Protein 5LTJ (pdb70)

Nearest PDB structures (foldseek):
  6qid-assembly1_A  TM=1.001E+00  e=0.000E+00  Thermochaetoides thermophila DSM 1495
  6qie-assembly1_A  TM=9.982E-01  e=0.000E+00  Thermochaetoides thermophila DSM 1495
  5ltk-assembly1_A  TM=9.577E-01  e=0.000E+00  Thermochaetoides thermophila DSM 1495
  8rdy-assembly1_A  TM=9.574E-01  e=2.329E-91  Saccharomyces cerevisiae
  2xau-assembly2_B  TM=7.523E-01  e=3.478E-94  Saccharomyces cerevisiae

Foldseek 3Di:
DDAPVNLVVQLPDQAQPLPRHGADPLLVVLVVVLCVAQVVVCLRVVVVLQVVFQEEEEAEAQQRQCLQPPVVSVLSVPCVVVLLAAEEEADAFDLLQQVSQVVSCSNSVHDELACGYEDEDPDGSHDSRHRYYYYHLVRQLVVLLVVLLNSRHQEYEYEPLLQQELSSLLVLLSVLVNCVVDVSHHYYYYDHQDPRQLSCVLSVNHYYDYGYDALFAAAEAEDPAADDPLLVVQLVVVVCCQVDPAFFAEEEADADDVSLVVSQVVSQVVQVVCCVPPQGFAEAEAEADDVDDSVSNVVLQDDFDAGPDVVGRGGYYYYYYHCSVLANDARPRHAEYEAQQWYWDWAADPFLRAIDTDIDGAALSSVSSRSSSHRNPYYHYYYYHHHPVCNVPVHHSGDDRVCQRHRVLLSLLSVLSSVDQDPLVSSGSDDDPSVSNVVSLVLCCLLVQADPSRHGDPLVVLLNVAPANSLLSQLLLCLVVLQANQLSLLLSLLSRFDFFAAADPVCNVQLVVLLVVQFDQFFLSSSSSSVLVVLVVCVVVVDDSVVVCVNSRTHPVSSVSSVVSSVVVVVSCVVVVNDRGADPPPPPCRVVSVQLSSCSRFLQQKWFAPDPVDQWIFGLPPGDIAHADPVHSNPDADRMKGASGWDDDPGTHGYGIGHDDLVSSCVNSVVQLVLVPGDDDPNSVVSVVVVVVVVVVVVVVVD

Solvent-accessible surface area: 32228 Å² total; per-residue (Å²): 130,49,54,8,162,99,3,43,67,61,3,73,43,97,81,1,67,54,54,53,124,187,9,47,139,126,3,69,143,21,7,140,57,13,73,146,36,5,3,28,152,31,7,67,81,1,4,69,40,3,72,118,43,43,10,1,0,2,24,6,74,12,12,0,8,14,17,26,3,1,0,0,3,0,1,22,13,15,49,92,111,163,64,58,48,14,2,0,0,0,0,30,77,84,0,1,0,2,23,12,0,76,103,0,0,28,3,4,30,17,138,31,10,44,12,0,0,9,1,6,134,196,54,104,84,36,59,122,108,5,33,0,18,0,0,13,13,23,27,0,22,77,45,4,46,171,42,128,60,6,52,124,4,7,0,0,0,2,3,11,0,10,37,14,46,39,24,4,1,5,0,0,2,18,0,27,72,1,1,110,134,26,147,87,0,46,1,0,0,0,0,31,20,27,70,24,119,72,5,28,64,21,2,104,122,7,35,63,2,54,7,99,37,76,36,55,86,27,97,57,72,63,31,131,128,93,76,233,78,36,20,76,1,0,5,93,13,0,27,100,5,1,48,94,39,85,137,5,12,0,0,0,0,1,9,8,88,126,39,0,73,51,0,11,132,66,0,42,99,81,4,64,79,36,48,153,126,85,111,8,2,18,17,32,31,24,42,0,17,45,112,26,74,34,109,91,2,59,135,1,70,69,168,20,46,119,56,124,163,138,90,22,79,22,7,0,3,0,0,0,0,18,38,8,0,8,3,13,3,59,7,92,20,6,17,2,0,0,0,4,4,60,6,89,36,45,71,60,64,90,108,24,43,6,68,24,85,93,61,20,79,4,2,32,6,18,0,88,2,0,4,3,8,1,0,46,62,95,78,5,61,0,43,4,17,24,31,84,90,17,26,105,160,136,22,100,119,58,31,125,12,31,4,57,48,8,9,17,10,42,3,0,1,48,0,22,36,7,33,6,142,72,9,69,139,8,66,6,18,36,80,13,59,99,102,41,8,97,107,5,30,86,61,0,48,99,12,52,0,4,57,137,129,25,80,52,26,120,49,0,68,35,2,11,76,3,75,8,18,2,12,6,0,8,0,0,24,29,0,23,136,19,137,2,0,39,10,0,0,3,0,0,1,5,11,24,16,43,110,2,52,60,141,48,77,141,18,119,141,137,6,63,82,38,43,69,121,11,46,16,71,40,0,15,2,1,1,16,4,45,0,10,84,32,6,68,29,0,70,90,162,65,72,91,19,113,118,14,1,142,80,33,19,7,19,78,130,27,0,29,42,0,27,87,28,40,46,85,0,72,131,34,0,94,110,79,50,29,106,54,47,67,20,100,116,171,59,187,64,16,62,42,16,0,17,49,0,0,0,11,3,8,15,20,20,0,0,9,59,61,54,118,143,42,156,46,6,39,1,11,81,108,74,71,89,2,54,25,30,104,49,34,16,4,115,101,24,88,91,6,0,1,5,10,17,26,12,113,85,133,110,57,35,0,63,24,0,0,2,1,123,20,45,19,0,38,101,36,7,76,134,42,4,56,38,97,112,31,116,175,32,65,10,38,72,17,0,62,156,25,34,76,129,66,131,166,96,86,50,142,152,89,115

Radius of gyration: 29.46 Å; Cα contacts (8 Å, |Δi|>4): 1266; chains: 1; bounding box: 68×66×93 Å

Sequence (703 aa):
ATTAKQAEAVEDSDINPWTGQRHSERYFKILKARRKLPVNKQRQEFLDLYHNNQILVFVGETGSGKTTQIPQYVLYDELPHQTGKLIACTQPRRVAAMSVAQRVADELDVKLGEEVGYSIIRRFFEENKTSSKTLLKYMTDGQLLREAMHDRDMSRYSCIILDEAHHEERRTLATDILMALLKQLSERRKDLKIIVMSATLDAQKFQSYFFNAPLLAVPGRTHPVEIFYTPEAERDYVEAAIRTVLQIHACEPEGDILLFLTGEEEIEDACRRISLEVDEMIRESDAGPMSSVYPLYGTLPPHQQQRIFEKAPQPFRPGGRPGRKCIVATNIAETSSLTIDGIVYVVDPGFSKQKIYNPRTRVESLLVSPISKASAQQRAGRAGRTRPGKCFRLYTEEAFKKELIEQTYPEILRSNLSSNNTVLELKKLGVEDLVHFDLMDPPAPETMMRALEELNYLACLDDDGELTPLGNLASEFPLDPALAVMLISSPEFYCSSNEILSITSLLSSVPQIWVRPANARKRADEMKAQFAHPDGDHLTLLNAYHAYKGAEARGEDMKKWCHEHFLSYRHLSSSADNVRAQLKKIMETHGIELVSTPFHDKNYYTNIRRALLAGFFMQVAMRESSNSKVYKTVKDEQLVLIHPSTTVTTPYEWVVYNEFVLTTKQYVRTVTNIRPEWLLEIAPVYYDLSTFQKGEIKNALTRVAEKIRRQQAMKAS

Structure (mmCIF, N/CA/C/O backbone):
data_5LTJ
#
_entry.id   5LTJ
#
_cell.length_a   88.826
_cell.length_b   105.637
_cell.length_c   119.050
_cell.angle_alpha   90.00
_cell.angle_beta   90.00
_cell.angle_gamma   90.00
#
_symmetry.space_group_name_H-M   'P 21 21 21'
#
loop_
_entity.id
_entity.type
_entity.pdbx_description
1 polymer 'Pre-mRNA-splicing factor ATP-dependent RNA helicase PRP43'
2 non-polymer "ADENOSINE-5'-DIPHOSPHATE"
3 non-polymer 'BERYLLIUM TRIFLUORIDE ION'
4 non-polymer 'MAGNESIUM ION'
5 non-polymer (4S)-2-METHYL-2,4-PENTANEDIOL
6 non-polymer (4R)-2-METHYLPENTANE-2,4-DIOL
7 non-polymer 'SULFATE ION'
8 non-polymer 'CHLORIDE ION'
9 water water
#
loop_
_atom_site.group_PDB
_atom_site.id
_atom_site.type_symbol
_atom_site.label_atom_id
_atom_site.label_alt_id
_atom_site.label_comp_id
_atom_site.label_asym_id
_atom_site.label_entity_id
_atom_site.label_seq_id
_atom_site.pdbx_PDB_ins_code
_atom_site.Cartn_x
_atom_site.Cartn_y
_atom_site.Cartn_z
_atom_site.occupancy
_atom_site.B_iso_or_equiv
_atom_site.auth_seq_id
_atom_site.auth_comp_id
_atom_site.auth_asym_id
_atom_site.auth_atom_id
_atom_site.pdbx_PDB_model_num
ATOM 1 N N . ALA A 1 2 ? 25.343 204.931 11.337 1.00 50.60 60 ALA A N 1
ATOM 2 C CA . ALA A 1 2 ? 25.779 204.094 10.226 1.00 47.77 60 ALA A CA 1
ATOM 3 C C . ALA A 1 2 ? 24.589 203.429 9.539 1.00 42.63 60 ALA A C 1
ATOM 4 O O . ALA A 1 2 ? 24.597 203.227 8.324 1.00 57.81 60 ALA A O 1
ATOM 6 N N . THR A 1 3 ? 23.569 203.087 10.319 1.00 44.55 61 THR A N 1
ATOM 7 C CA . THR A 1 3 ? 22.341 202.523 9.766 1.00 40.45 61 THR A CA 1
ATOM 8 C C . THR A 1 3 ? 21.381 203.634 9.350 1.00 39.40 61 THR A C 1
ATOM 9 O O . THR A 1 3 ? 21.046 204.509 10.147 1.00 37.27 61 THR A O 1
ATOM 13 N N . THR A 1 4 ? 20.945 203.597 8.096 1.00 31.63 62 THR A N 1
ATOM 14 C CA . THR A 1 4 ? 20.073 204.634 7.563 1.00 29.64 62 THR A CA 1
ATOM 15 C C . THR A 1 4 ? 18.600 204.324 7.808 1.00 31.36 62 THR A C 1
ATOM 16 O O . THR A 1 4 ? 18.241 203.212 8.194 1.00 23.96 62 THR A O 1
ATOM 20 N N . ALA A 1 5 ? 17.754 205.320 7.565 1.00 23.31 63 ALA A N 1
ATOM 21 C CA . ALA A 1 5 ? 16.312 205.139 7.628 1.00 25.42 63 ALA A CA 1
ATOM 22 C C . ALA A 1 5 ? 15.851 204.058 6.649 1.00 26.52 63 ALA A C 1
ATOM 23 O O . ALA A 1 5 ? 14.951 203.286 6.958 1.00 28.44 63 ALA A O 1
ATOM 25 N N . LYS A 1 6 ? 16.479 204.003 5.477 1.00 27.77 64 LYS A N 1
ATOM 26 C CA . LYS A 1 6 ? 16.146 203.003 4.457 1.00 25.97 64 LYS A CA 1
ATOM 27 C C . LYS A 1 6 ? 16.406 201.567 4.921 1.00 26.43 64 LYS A C 1
ATOM 28 O O . LYS A 1 6 ? 15.553 200.687 4.767 1.00 29.02 64 LYS A O 1
ATOM 34 N N . GLN A 1 7 ? 17.592 201.333 5.480 1.00 27.11 65 GLN A N 1
ATOM 35 C CA . GLN A 1 7 ? 17.941 200.018 6.014 1.00 31.49 65 GLN A CA 1
ATOM 36 C C . GLN A 1 7 ? 16.985 199.602 7.132 1.00 22.71 65 GLN A C 1
ATOM 37 O O . GLN A 1 7 ? 16.501 198.458 7.175 1.00 29.81 65 GLN A O 1
ATOM 43 N N . ALA A 1 8 ? 16.708 200.546 8.027 1.00 25.06 66 ALA A N 1
ATOM 44 C CA . ALA A 1 8 ? 15.785 200.317 9.132 1.00 26.04 66 ALA A CA 1
ATOM 45 C C . ALA A 1 8 ? 14.393 199.957 8.617 1.00 31.15 66 ALA A C 1
ATOM 46 O O . ALA A 1 8 ? 13.750 199.058 9.145 1.00 27.46 66 ALA A O 1
ATOM 48 N N . GLU A 1 9 ? 13.939 200.656 7.582 1.00 27.47 67 GLU A N 1
ATOM 49 C CA . GLU A 1 9 ? 12.635 200.380 6.984 1.00 28.31 67 GLU A CA 1
ATOM 50 C C . GLU A 1 9 ? 12.613 198.995 6.354 1.00 27.99 67 GLU A C 1
ATOM 51 O O . GLU A 1 9 ? 11.609 198.285 6.439 1.00 32.18 67 GLU A O 1
ATOM 57 N N . ALA A 1 10 ? 13.722 198.615 5.723 1.00 26.12 68 ALA A N 1
ATOM 58 C CA . ALA A 1 10 ? 13.836 197.275 5.158 1.00 29.33 68 ALA A CA 1
ATOM 59 C C . ALA A 1 10 ? 13.725 196.218 6.257 1.00 30.41 68 ALA A C 1
ATOM 60 O O . ALA A 1 10 ? 13.111 195.168 6.059 1.00 31.86 68 ALA A O 1
ATOM 62 N N . VAL A 1 11 ? 14.316 196.499 7.416 1.00 28.52 69 VAL A N 1
ATOM 63 C CA . VAL A 1 11 ? 14.205 195.581 8.551 1.00 28.80 69 VAL A CA 1
ATOM 64 C C . VAL A 1 11 ? 12.770 195.536 9.110 1.00 29.90 69 VAL A C 1
ATOM 65 O O . VAL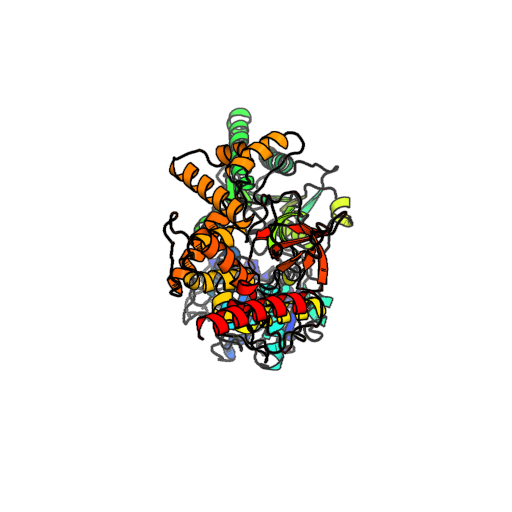 A 1 11 ? 12.271 194.475 9.483 1.00 29.11 69 VAL A O 1
ATOM 69 N N . GLU A 1 12 ? 12.107 196.687 9.147 1.00 25.64 70 GLU A N 1
ATOM 70 C CA . GLU A 1 12 ? 10.727 196.769 9.621 1.00 24.36 70 GLU A CA 1
ATOM 71 C C . GLU A 1 12 ? 9.763 196.004 8.714 1.00 27.31 70 GLU A C 1
ATOM 72 O O . GLU A 1 12 ? 8.704 195.561 9.159 1.00 28.00 70 GLU A O 1
ATOM 78 N N . ASP A 1 13 ? 10.133 195.853 7.443 1.00 27.92 71 ASP A N 1
ATOM 79 C CA . ASP A 1 13 ? 9.288 195.166 6.464 1.00 30.17 71 ASP A CA 1
ATOM 80 C C . ASP A 1 13 ? 9.448 193.650 6.509 1.00 35.86 71 ASP A C 1
ATOM 81 O O . ASP A 1 13 ? 8.701 192.924 5.851 1.00 36.71 71 ASP A O 1
ATOM 86 N N . SER A 1 14 ? 10.429 193.181 7.274 1.00 34.07 72 SER A N 1
ATOM 87 C CA . SER A 1 14 ? 10.742 191.756 7.353 1.00 34.41 72 SER A CA 1
ATOM 88 C C . SER A 1 14 ? 9.565 190.924 7.861 1.00 33.41 72 SER A C 1
ATOM 89 O O . SER A 1 14 ? 8.724 191.416 8.612 1.00 31.77 72 SER A O 1
ATOM 92 N N . ASP A 1 15 ? 9.514 189.664 7.436 1.00 31.06 73 ASP A N 1
ATOM 93 C CA . ASP A 1 15 ? 8.537 188.712 7.951 1.00 34.23 73 ASP A CA 1
ATOM 94 C C . ASP A 1 15 ? 8.807 188.389 9.412 1.00 36.76 73 ASP A C 1
ATOM 95 O O . ASP A 1 15 ? 7.898 188.024 10.157 1.00 30.51 73 ASP A O 1
ATOM 100 N N . ILE A 1 16 ? 10.068 188.516 9.811 1.00 28.98 74 ILE A N 1
ATOM 101 C CA . ILE A 1 16 ? 10.493 188.156 11.157 1.00 28.98 74 ILE A CA 1
ATOM 102 C C . ILE A 1 16 ? 10.716 189.382 12.034 1.00 27.75 74 ILE A C 1
ATOM 103 O O . ILE A 1 16 ? 11.335 190.357 11.610 1.00 29.57 74 ILE A O 1
ATOM 108 N N . ASN A 1 17 ? 10.197 189.324 13.255 1.00 27.67 75 ASN A N 1
ATOM 109 C CA . ASN A 1 17 ? 10.463 190.341 14.260 1.00 31.24 75 ASN A CA 1
ATOM 110 C C . ASN A 1 17 ? 11.922 190.250 14.706 1.00 25.91 75 ASN A C 1
ATOM 111 O O . ASN A 1 17 ? 12.332 189.241 15.273 1.00 31.34 75 ASN A O 1
ATOM 116 N N . PRO A 1 18 ? 12.711 191.304 14.448 1.00 31.03 76 PRO A N 1
ATOM 117 C CA . PRO A 1 18 ? 14.143 191.267 14.768 1.00 37.45 76 PRO A CA 1
ATOM 118 C C . PRO A 1 18 ? 14.417 191.304 16.269 1.00 44.25 76 PRO A C 1
ATOM 119 O O . PRO A 1 18 ? 15.517 190.953 16.698 1.00 40.42 76 PRO A O 1
ATOM 123 N N . TRP A 1 19 ? 13.426 191.716 17.053 1.00 34.42 77 TRP A N 1
ATOM 124 C CA . TRP A 1 19 ? 13.603 191.871 18.493 1.00 39.19 77 TRP A CA 1
ATOM 125 C C . TRP A 1 19 ? 13.241 190.605 19.262 1.00 45.00 77 TRP A C 1
ATOM 126 O O . TRP A 1 19 ? 13.725 190.390 20.374 1.00 49.14 77 TRP A O 1
ATOM 137 N N . THR A 1 20 ? 12.394 189.766 18.672 1.00 35.88 78 THR A N 1
ATOM 138 C CA . THR A 1 20 ? 11.897 188.579 19.363 1.00 43.28 78 THR A CA 1
ATOM 139 C C . THR A 1 20 ? 12.140 187.293 18.581 1.00 37.18 78 THR A C 1
ATOM 140 O O . THR A 1 20 ? 12.145 186.204 19.152 1.00 47.31 78 THR A O 1
ATOM 144 N N . GLY A 1 21 ? 12.327 187.419 17.271 1.00 35.85 79 GLY A N 1
ATOM 145 C CA . GLY A 1 21 ? 12.532 186.258 16.422 1.00 30.29 79 GLY A CA 1
ATOM 146 C C . GLY A 1 21 ? 11.225 185.641 15.960 1.00 40.36 79 GLY A C 1
ATOM 147 O O . GLY A 1 21 ? 11.219 184.682 15.189 1.00 46.26 79 GLY A O 1
ATOM 148 N N . GLN A 1 22 ? 10.115 186.196 16.435 1.00 41.79 80 GLN A N 1
ATOM 149 C CA . GLN A 1 22 ? 8.786 185.712 16.073 1.00 44.26 80 GLN A CA 1
ATOM 150 C C . GLN A 1 22 ? 8.339 186.274 14.726 1.00 43.85 80 GLN A C 1
ATOM 151 O O . GLN A 1 22 ? 8.847 187.301 14.280 1.00 34.25 80 GLN A O 1
ATOM 157 N N . ARG A 1 23 ? 7.390 185.601 14.081 1.00 43.51 81 ARG A N 1
ATOM 158 C CA . ARG A 1 23 ? 6.785 186.135 12.866 1.00 41.98 81 ARG A CA 1
ATOM 159 C C . ARG A 1 23 ? 6.033 187.423 13.173 1.00 30.95 81 ARG A C 1
ATOM 160 O O . ARG A 1 23 ? 5.346 187.518 14.189 1.00 36.92 81 ARG A O 1
ATOM 168 N N . HIS A 1 24 ? 6.174 188.414 12.299 1.00 26.78 82 HIS A N 1
ATOM 169 C CA . HIS A 1 24 ? 5.390 189.639 12.405 1.00 24.92 82 HIS A CA 1
ATOM 170 C C . HIS A 1 24 ? 3.923 189.357 12.103 1.00 25.43 82 HIS A C 1
ATOM 171 O O . HIS A 1 24 ? 3.607 188.644 11.150 1.00 26.64 82 HIS A O 1
ATOM 178 N N . SER A 1 25 ? 3.034 189.919 12.916 1.00 27.39 83 SER A N 1
ATOM 179 C CA . SER A 1 25 ? 1.597 189.731 12.735 1.00 26.58 83 SER A CA 1
ATOM 180 C C . SER A 1 25 ? 1.045 190.659 11.656 1.00 24.57 83 SER A C 1
ATOM 181 O O . SER A 1 25 ? 1.699 191.618 11.257 1.00 22.56 83 SER A O 1
ATOM 184 N N . GLU A 1 26 ? -0.168 190.377 11.191 1.00 22.19 84 GLU A N 1
ATOM 185 C CA . GLU A 1 26 ? -0.802 191.221 10.184 1.00 21.65 84 GLU A CA 1
ATOM 186 C C . GLU A 1 26 ? -1.165 192.592 10.764 1.00 19.50 84 GLU A C 1
ATOM 187 O O . GLU A 1 26 ? -1.071 193.621 10.074 1.00 25.68 84 GLU A O 1
ATOM 193 N N . ARG A 1 27 ? -1.560 192.607 12.038 1.00 20.35 85 ARG A N 1
ATOM 194 C CA . ARG A 1 27 ? -1.865 193.858 12.725 1.00 24.36 85 ARG A CA 1
ATOM 195 C C . ARG A 1 27 ? -0.648 194.773 12.708 1.00 19.61 85 ARG A C 1
ATOM 196 O O . ARG A 1 27 ? -0.764 195.981 12.479 1.00 23.11 85 ARG A O 1
ATOM 204 N N . TYR A 1 28 ? 0.519 194.180 12.944 1.00 22.67 86 TYR A N 1
ATOM 205 C CA . TYR A 1 28 ? 1.772 194.917 12.893 1.00 18.27 86 TYR A CA 1
ATOM 206 C C . TYR A 1 28 ? 1.916 195.649 11.569 1.00 19.19 86 TYR A C 1
ATOM 207 O O . TYR A 1 28 ? 2.264 196.823 11.543 1.00 19.69 86 TYR A O 1
ATOM 216 N N . PHE A 1 29 ? 1.635 194.955 10.471 1.00 21.17 87 PHE A N 1
ATOM 217 C CA . PHE A 1 29 ? 1.794 195.545 9.147 1.00 22.88 87 PHE A CA 1
ATOM 218 C C . PHE A 1 29 ? 0.740 196.609 8.845 1.00 25.00 87 PHE A C 1
ATOM 219 O O . PHE A 1 29 ? 1.045 197.615 8.203 1.00 21.47 87 PHE A O 1
ATOM 227 N N . LYS A 1 30 ? -0.494 196.397 9.297 1.00 20.10 88 LYS A N 1
ATOM 228 C CA . LYS A 1 30 ? -1.515 197.440 9.153 1.00 25.44 88 LYS A CA 1
ATOM 229 C C . LYS A 1 30 ? -1.065 198.727 9.857 1.00 21.03 88 LYS A C 1
ATOM 230 O O . LYS A 1 30 ? -1.093 199.846 9.284 1.00 27.55 88 LYS A O 1
ATOM 236 N N . ILE A 1 31 ? -0.617 198.551 11.097 1.00 21.39 89 ILE A N 1
ATOM 237 C CA . ILE A 1 31 ? -0.143 199.671 11.896 1.00 20.16 89 ILE A CA 1
ATOM 238 C C . ILE A 1 31 ? 1.060 200.340 11.237 1.00 19.08 89 ILE A C 1
ATOM 239 O O . ILE A 1 31 ? 1.139 201.552 11.212 1.00 21.89 89 ILE A O 1
ATOM 244 N N . LEU A 1 32 ? 1.979 199.554 10.687 1.00 22.39 90 LEU A N 1
ATOM 245 C CA . LEU A 1 32 ? 3.175 200.096 10.037 1.00 20.09 90 LEU A CA 1
ATOM 246 C C . LEU A 1 32 ? 2.791 200.946 8.830 1.00 21.47 90 LEU A C 1
ATOM 247 O O . LEU A 1 32 ? 3.299 202.070 8.634 1.00 24.91 90 LEU A O 1
ATOM 252 N N . LYS A 1 33 ? 1.881 200.391 8.032 1.00 24.82 91 LYS A N 1
ATOM 253 C CA . LYS A 1 33 ? 1.329 201.072 6.874 1.00 25.87 91 LYS A CA 1
ATOM 254 C C . LYS A 1 33 ? 0.791 202.430 7.284 1.00 30.13 91 LYS A C 1
ATOM 255 O O . LYS A 1 33 ? 1.082 203.437 6.634 1.00 26.03 91 LYS A O 1
ATOM 261 N N . ALA A 1 34 ? 0.028 202.467 8.375 1.00 25.07 92 ALA A N 1
ATOM 262 C CA . ALA A 1 34 ? -0.482 203.757 8.850 1.00 26.78 92 ALA A CA 1
ATOM 263 C C . ALA A 1 34 ? 0.632 204.697 9.362 1.00 27.48 92 ALA A C 1
ATOM 264 O O . ALA A 1 34 ? 0.629 205.893 9.062 1.00 25.68 92 ALA A O 1
ATOM 266 N N . ARG A 1 35 ? 1.576 204.142 10.120 1.00 23.11 93 ARG A N 1
ATOM 267 C CA . ARG A 1 35 ? 2.685 204.880 10.727 1.00 29.47 93 ARG A CA 1
ATOM 268 C C . ARG A 1 35 ? 3.514 205.629 9.706 1.00 29.06 93 ARG A C 1
ATOM 269 O O . ARG A 1 35 ? 3.945 206.757 9.947 1.00 24.60 93 ARG A O 1
ATOM 277 N N . ARG A 1 36 ? 3.767 204.989 8.572 1.00 25.33 94 ARG A N 1
ATOM 278 C CA . ARG A 1 36 ? 4.660 205.592 7.592 1.00 29.90 94 ARG A CA 1
ATOM 279 C C . ARG A 1 36 ? 4.058 206.816 6.895 1.00 29.88 94 ARG A C 1
ATOM 280 O O . ARG A 1 36 ? 4.758 207.531 6.184 1.00 29.42 94 ARG A O 1
ATOM 288 N N . LYS A 1 37 ? 2.775 207.075 7.126 1.00 25.29 95 LYS A N 1
ATOM 289 C CA . LYS A 1 37 ? 2.128 208.256 6.560 1.00 23.82 95 LYS A CA 1
ATOM 290 C C . LYS A 1 37 ? 2.229 209.473 7.486 1.00 28.23 95 LYS A C 1
ATOM 291 O O . LYS A 1 37 ? 1.867 210.583 7.099 1.00 25.97 95 LYS A O 1
ATOM 297 N N . LEU A 1 38 ? 2.726 209.263 8.703 1.00 23.16 96 LEU A N 1
ATOM 298 C CA . LEU A 1 38 ? 2.857 210.347 9.677 1.00 21.77 96 LEU A CA 1
ATOM 299 C C . LEU A 1 38 ? 3.912 211.365 9.246 1.00 28.08 96 LEU A C 1
ATOM 300 O O . LEU A 1 38 ? 4.924 210.996 8.651 1.00 24.54 96 LEU A O 1
ATOM 305 N N . PRO A 1 39 ? 3.678 212.651 9.551 1.00 25.23 97 PRO A N 1
ATOM 306 C CA . PRO A 1 39 ? 4.601 213.741 9.205 1.00 30.65 97 PRO A CA 1
ATOM 307 C C . PRO A 1 39 ? 6.063 213.477 9.595 1.00 21.11 97 PRO A C 1
ATOM 308 O O . PRO A 1 39 ? 6.953 213.621 8.749 1.00 30.45 97 PRO A O 1
ATOM 312 N N . VAL A 1 40 ? 6.304 213.071 10.840 1.00 24.90 98 VAL A N 1
ATOM 313 C CA . VAL A 1 40 ? 7.676 212.868 11.317 1.00 26.18 98 VAL A CA 1
ATOM 314 C C . VAL A 1 40 ? 8.449 211.887 10.437 1.00 27.48 98 VAL A C 1
ATOM 315 O O . VAL A 1 40 ? 9.662 212.033 10.249 1.00 27.47 98 VAL A O 1
ATOM 319 N N . ASN A 1 41 ? 7.741 210.909 9.873 1.00 29.46 99 ASN A N 1
ATOM 320 C CA . ASN A 1 41 ? 8.381 209.900 9.039 1.00 26.09 99 ASN A CA 1
ATOM 321 C C . ASN A 1 41 ? 9.136 210.552 7.893 1.00 36.63 99 ASN A C 1
ATOM 322 O O . ASN A 1 41 ? 10.265 210.153 7.577 1.00 36.42 99 ASN A O 1
ATOM 327 N N . LYS A 1 42 ? 8.533 211.592 7.315 1.00 27.65 100 LYS A N 1
ATOM 328 C CA . LYS A 1 42 ? 9.124 212.278 6.170 1.00 32.91 100 LYS A CA 1
ATOM 329 C C . LYS A 1 42 ? 10.546 212.751 6.457 1.00 28.49 100 LYS A C 1
ATOM 330 O O . LYS A 1 42 ? 11.342 212.936 5.535 1.00 29.74 100 LYS A O 1
ATOM 336 N N . GLN A 1 43 ? 10.872 212.932 7.734 1.00 30.87 101 GLN A N 1
ATOM 337 C CA . GLN A 1 43 ? 12.180 213.465 8.085 1.00 33.41 101 GLN A CA 1
ATOM 338 C C . GLN A 1 43 ? 12.995 212.520 8.958 1.00 26.33 101 GLN A C 1
ATOM 339 O O . GLN A 1 43 ? 13.934 212.953 9.638 1.00 32.90 101 GLN A O 1
ATOM 345 N N . ARG A 1 44 ? 12.661 211.229 8.911 1.00 28.10 102 ARG A N 1
ATOM 346 C CA . ARG A 1 44 ? 13.385 210.242 9.715 1.00 28.50 102 ARG A CA 1
ATOM 347 C C . ARG A 1 44 ? 14.902 210.350 9.522 1.00 24.16 102 ARG A C 1
ATOM 348 O O . ARG A 1 44 ? 15.645 210.524 10.488 1.00 28.35 102 ARG A O 1
ATOM 356 N N . GLN A 1 45 ? 15.353 210.279 8.273 1.00 23.78 103 GLN A N 1
ATOM 357 C CA . GLN A 1 45 ? 16.781 210.387 7.988 1.00 23.88 103 GLN A CA 1
ATOM 358 C C . GLN A 1 45 ? 17.340 211.687 8.563 1.00 29.29 103 GLN A C 1
ATOM 359 O O . GLN A 1 45 ? 18.394 211.683 9.214 1.00 32.22 103 GLN A O 1
ATOM 365 N N . GLU A 1 46 ? 16.600 212.781 8.374 1.00 37.03 104 GLU A N 1
ATOM 366 C CA . GLU A 1 46 ? 17.060 214.087 8.832 1.00 35.59 104 GLU A CA 1
ATOM 367 C C . GLU A 1 46 ? 17.228 214.059 10.342 1.00 34.80 104 GLU A C 1
ATOM 368 O O . GLU A 1 46 ? 18.147 214.675 10.890 1.00 32.27 104 GLU A O 1
ATOM 374 N N . PHE A 1 47 ? 16.343 213.324 11.009 1.00 26.19 105 PHE A N 1
ATOM 375 C CA . PHE A 1 47 ? 16.455 213.162 12.446 1.00 23.09 105 PHE A CA 1
ATOM 376 C C . PHE A 1 47 ? 17.734 212.405 12.765 1.00 29.62 105 PHE A C 1
ATOM 377 O O . PHE A 1 47 ? 18.557 212.869 13.568 1.00 29.27 105 PHE A O 1
ATOM 385 N N . LEU A 1 48 ? 17.917 211.268 12.095 1.00 27.32 106 LEU A N 1
ATOM 386 C CA . LEU A 1 48 ? 19.037 210.378 12.395 1.00 27.80 106 LEU A CA 1
ATOM 387 C C . LEU A 1 48 ? 20.357 211.127 12.274 1.00 30.47 106 LEU A C 1
ATOM 388 O O . LEU A 1 48 ? 21.183 211.108 13.195 1.00 34.23 106 LEU A O 1
ATOM 393 N N . ASP A 1 49 ? 20.523 211.818 11.152 1.00 31.85 107 ASP A N 1
ATOM 394 C CA . ASP A 1 49 ? 21.694 212.654 10.936 1.00 32.90 107 ASP A CA 1
ATOM 395 C C . ASP A 1 49 ? 21.941 213.533 12.157 1.00 39.91 107 ASP A C 1
ATOM 396 O O . ASP A 1 49 ? 23.017 213.463 12.768 1.00 40.20 107 ASP A O 1
ATOM 401 N N . LEU A 1 50 ? 20.926 214.305 12.552 1.00 32.72 108 LEU A N 1
ATOM 402 C CA . LEU A 1 50 ? 21.089 215.210 13.685 1.00 29.96 108 LEU A CA 1
ATOM 403 C C . LEU A 1 50 ? 21.462 214.401 14.915 1.00 35.58 108 LEU A C 1
ATOM 404 O O . LEU A 1 50 ? 22.417 214.732 15.631 1.00 37.86 108 LEU A O 1
ATOM 409 N N . TYR A 1 51 ? 20.738 213.304 15.115 1.00 32.81 109 TYR A N 1
ATOM 410 C CA . TYR A 1 51 ? 20.940 212.475 16.288 1.00 29.35 109 TYR A CA 1
ATOM 411 C C . TYR A 1 51 ? 22.371 211.959 16.317 1.00 32.76 109 TYR A C 1
ATOM 412 O O . TYR A 1 51 ? 22.972 211.822 17.385 1.00 33.11 109 TYR A O 1
ATOM 421 N N . HIS A 1 52 ? 22.926 211.706 15.135 1.00 31.50 110 HIS A N 1
ATOM 422 C CA . HIS A 1 52 ? 24.268 211.147 15.060 1.00 33.02 110 HIS A CA 1
ATOM 423 C C . HIS A 1 52 ? 25.324 212.195 15.360 1.00 40.03 110 HIS A C 1
ATOM 424 O O . HIS A 1 52 ? 26.407 211.869 15.848 1.00 45.30 110 HIS A O 1
ATOM 431 N N . ASN A 1 53 ? 25.011 213.457 15.083 1.00 36.95 111 ASN A N 1
ATOM 432 C CA . ASN A 1 53 ? 26.054 214.477 15.109 1.00 34.38 111 ASN A CA 1
ATOM 433 C C . ASN A 1 53 ? 25.940 215.460 16.265 1.00 35.78 111 ASN A C 1
ATOM 434 O O . ASN A 1 53 ? 26.758 216.371 16.391 1.00 35.01 111 ASN A O 1
ATOM 439 N N . ASN A 1 54 ? 24.930 215.270 17.109 1.00 30.92 112 ASN A N 1
ATOM 440 C CA . ASN A 1 54 ? 24.708 216.149 18.249 1.00 34.61 112 ASN A CA 1
ATOM 441 C C . ASN A 1 54 ? 24.273 215.367 19.484 1.00 37.46 112 ASN A C 1
ATOM 442 O O . ASN A 1 54 ? 23.478 214.432 19.390 1.00 35.99 112 ASN A O 1
ATOM 447 N N . GLN A 1 55 ? 24.795 215.754 20.643 1.00 31.10 113 GLN A N 1
ATOM 448 C CA . GLN A 1 55 ? 24.460 215.072 21.885 1.00 26.64 113 GLN A CA 1
ATOM 449 C C . GLN A 1 55 ? 23.037 215.392 22.331 1.00 32.35 113 GLN A C 1
ATOM 450 O O . GLN A 1 55 ? 22.327 214.527 22.845 1.00 27.81 113 GLN A O 1
ATOM 456 N N . ILE A 1 56 ? 22.638 216.644 22.133 1.00 27.84 114 ILE A N 1
ATOM 457 C CA . ILE A 1 56 ? 21.316 217.116 22.528 1.00 29.63 114 ILE A CA 1
ATOM 458 C C . ILE A 1 56 ? 20.617 217.763 21.342 1.00 27.72 114 ILE A C 1
ATOM 459 O O . ILE A 1 56 ? 21.220 218.552 20.615 1.00 35.76 114 ILE A O 1
ATOM 464 N N . LEU A 1 57 ? 19.349 217.433 21.133 1.00 28.64 115 LEU A N 1
ATOM 465 C CA . LEU A 1 57 ? 18.595 218.106 20.086 1.00 26.84 115 LEU A CA 1
ATOM 466 C C . LEU A 1 57 ? 17.192 218.455 20.556 1.00 26.28 115 LEU A C 1
ATOM 467 O O . LEU A 1 57 ? 16.614 217.768 21.401 1.00 25.56 115 LEU A O 1
ATOM 472 N N . VAL A 1 58 ? 16.667 219.547 20.014 1.00 25.61 116 VAL A N 1
ATOM 473 C CA . VAL A 1 58 ? 15.303 219.969 20.289 1.00 23.32 116 VAL A CA 1
ATOM 474 C C . VAL A 1 58 ? 14.424 219.557 19.116 1.00 24.66 116 VAL A C 1
ATOM 475 O O . VAL A 1 58 ? 14.749 219.841 17.970 1.00 28.64 116 VAL A O 1
ATOM 479 N N . PHE A 1 59 ? 13.320 218.876 19.401 1.00 28.16 117 PHE A N 1
ATOM 480 C CA . PHE A 1 59 ? 12.449 218.369 18.348 1.00 24.99 117 PHE A CA 1
ATOM 481 C C . PHE A 1 59 ? 11.056 218.966 18.495 1.00 24.22 117 PHE A C 1
ATOM 482 O O . PHE A 1 59 ? 10.426 218.816 19.535 1.00 22.79 117 PHE A O 1
ATOM 490 N N . VAL A 1 60 ? 10.572 219.648 17.462 1.00 22.97 118 VAL A N 1
ATOM 491 C CA . VAL A 1 60 ? 9.211 220.171 17.515 1.00 23.40 118 VAL A CA 1
ATOM 492 C C . VAL A 1 60 ? 8.388 219.680 16.330 1.00 26.97 118 VAL A C 1
ATOM 493 O O . VAL A 1 60 ? 8.896 219.509 15.221 1.00 25.26 118 VAL A O 1
ATOM 497 N N . GLY A 1 61 ? 7.109 219.435 16.584 1.00 21.83 119 GLY A N 1
ATOM 498 C CA . GLY A 1 61 ? 6.197 218.973 15.558 1.00 21.57 119 GLY A CA 1
ATOM 499 C C . GLY A 1 61 ? 4.791 219.034 16.110 1.00 22.29 119 GLY A C 1
ATOM 500 O O . GLY A 1 61 ? 4.605 218.974 17.322 1.00 22.01 119 GLY A O 1
ATOM 501 N N . GLU A 1 62 ? 3.809 219.149 15.222 1.00 25.12 120 GLU A N 1
ATOM 502 C CA . GLU A 1 62 ? 2.409 219.288 15.612 1.00 24.60 120 GLU A CA 1
ATOM 503 C C . GLU A 1 62 ? 1.934 218.159 16.520 1.00 18.85 120 GLU A C 1
ATOM 504 O O . GLU A 1 62 ? 2.494 217.065 16.512 1.00 21.96 120 GLU A O 1
ATOM 510 N N . THR A 1 63 ? 0.896 218.429 17.305 1.00 22.57 121 THR A N 1
ATOM 511 C CA . THR A 1 63 ? 0.248 217.368 18.060 1.00 20.26 121 THR A CA 1
ATOM 512 C C . THR A 1 63 ? -0.226 216.298 17.081 1.00 19.51 121 THR A C 1
ATOM 513 O O . THR A 1 63 ? -0.763 216.614 16.019 1.00 22.11 121 THR A O 1
ATOM 517 N N . GLY A 1 64 ? 0.012 215.039 17.425 1.00 21.99 122 GLY A N 1
ATOM 518 C CA . GLY A 1 64 ? -0.387 213.929 16.581 1.00 19.06 122 GLY A CA 1
ATOM 519 C C . GLY A 1 64 ? 0.533 213.638 15.406 1.00 24.52 122 GLY A C 1
ATOM 520 O O . GLY A 1 64 ? 0.231 212.762 14.601 1.00 22.46 122 GLY A O 1
ATOM 521 N N . SER A 1 65 ? 1.656 214.348 15.309 1.00 20.99 123 SER A N 1
ATOM 522 C CA . SER A 1 65 ? 2.559 214.187 14.165 1.00 23.22 123 SER A CA 1
ATOM 523 C C . SER A 1 65 ? 3.428 212.931 14.259 1.00 24.43 123 SER A C 1
ATOM 524 O O . SER A 1 65 ? 3.952 212.457 13.246 1.00 22.45 123 SER A O 1
ATOM 527 N N . GLY A 1 66 ? 3.584 212.398 15.468 1.00 22.25 124 GLY A N 1
ATOM 528 C CA . GLY A 1 66 ? 4.275 211.133 15.656 1.00 19.57 124 GLY A CA 1
ATOM 529 C C . GLY A 1 66 ? 5.523 211.176 16.524 1.00 17.79 124 GLY A C 1
ATOM 530 O O . GLY A 1 66 ? 6.338 210.258 16.488 1.00 22.64 124 GLY A O 1
ATOM 531 N N . LYS A 1 67 ? 5.674 212.230 17.317 1.00 18.40 125 LYS A N 1
ATOM 532 C CA . LYS A 1 67 ? 6.873 212.391 18.139 1.00 19.31 125 LYS A CA 1
ATOM 533 C C . LYS A 1 67 ? 7.050 211.241 19.134 1.00 22.38 125 LYS A C 1
ATOM 534 O O . LYS A 1 67 ? 8.023 210.473 19.072 1.00 22.32 125 LYS A O 1
ATOM 540 N N . THR A 1 68 ? 6.074 211.110 20.026 1.00 21.46 126 THR A N 1
ATOM 541 C CA . THR A 1 68 ? 6.167 210.193 21.152 1.00 19.51 126 THR A CA 1
ATOM 542 C C . THR A 1 68 ? 6.191 208.722 20.743 1.00 21.35 126 THR A C 1
ATOM 543 O O . THR A 1 68 ? 6.894 207.918 21.356 1.00 19.69 126 THR A O 1
ATOM 547 N N . THR A 1 69 ? 5.436 208.363 19.708 1.00 22.06 127 THR A N 1
ATOM 548 C CA . THR A 1 69 ? 5.395 206.969 19.279 1.00 20.66 127 THR A CA 1
ATOM 549 C C . THR A 1 69 ? 6.531 206.607 18.315 1.00 21.50 127 THR A C 1
ATOM 550 O O . THR A 1 69 ? 7.078 205.508 18.397 1.00 23.74 127 THR A O 1
ATOM 554 N N . GLN A 1 70 ? 6.892 207.518 17.413 1.00 19.89 128 GLN A N 1
ATOM 555 C CA . GLN A 1 70 ? 7.861 207.174 16.369 1.00 21.86 128 GLN A CA 1
ATOM 556 C C . GLN A 1 70 ? 9.310 207.477 16.735 1.00 20.23 128 GLN A C 1
ATOM 557 O O . GLN A 1 70 ? 10.189 206.675 16.424 1.00 20.56 128 GLN A O 1
ATOM 563 N N . ILE A 1 71 ? 9.579 208.621 17.365 1.00 21.09 129 ILE A N 1
ATOM 564 C CA . ILE A 1 71 ? 10.985 208.981 17.604 1.00 18.70 129 ILE A CA 1
ATOM 565 C C . ILE A 1 71 ? 11.734 207.949 18.478 1.00 22.17 129 ILE A C 1
ATOM 566 O O . ILE A 1 71 ? 12.866 207.556 18.139 1.00 22.27 129 ILE A O 1
ATOM 571 N N . PRO A 1 72 ? 11.114 207.485 19.586 1.00 21.78 130 PRO A N 1
ATOM 572 C CA . PRO A 1 72 ? 11.839 206.479 20.372 1.00 26.39 130 PRO A CA 1
ATOM 573 C C . PRO A 1 72 ? 12.101 205.176 19.611 1.00 24.80 130 PRO A C 1
ATOM 574 O O . PRO A 1 72 ? 13.082 204.503 19.918 1.00 24.41 130 PRO A O 1
ATOM 578 N N . GLN A 1 73 ? 11.254 204.833 18.642 1.00 23.87 131 GLN A N 1
ATOM 579 C CA . GLN A 1 73 ? 11.488 203.643 17.821 1.00 25.39 131 GLN A CA 1
ATOM 580 C C . GLN A 1 73 ? 12.625 203.865 16.823 1.00 25.06 131 GLN A C 1
ATOM 581 O O . GLN A 1 73 ? 13.409 202.949 16.546 1.00 28.18 131 GLN A O 1
ATOM 587 N N . TYR A 1 74 ? 12.706 205.075 16.275 1.00 22.37 132 TYR A N 1
ATOM 588 C CA . TYR A 1 74 ? 13.824 205.447 15.412 1.00 26.89 132 TYR A CA 1
ATOM 589 C C . TYR A 1 74 ? 15.123 205.273 16.190 1.00 28.58 132 TYR A C 1
ATOM 590 O O . TYR A 1 74 ? 16.079 204.618 15.732 1.00 24.17 132 TYR A O 1
ATOM 599 N N . VAL A 1 75 ? 15.138 205.864 17.384 1.00 25.51 133 VAL A N 1
ATOM 600 C CA . VAL A 1 75 ? 16.302 205.777 18.255 1.00 28.51 133 VAL A CA 1
ATOM 601 C C . VAL A 1 75 ? 16.607 204.320 18.594 1.00 26.11 133 VAL A C 1
ATOM 602 O O . VAL A 1 75 ? 17.765 203.918 18.631 1.00 32.59 133 VAL A O 1
ATOM 606 N N . LEU A 1 76 ? 15.562 203.528 18.814 1.00 29.03 134 LEU A N 1
ATOM 607 C CA . LEU A 1 76 ? 15.720 202.112 19.128 1.00 28.32 134 LEU A CA 1
ATOM 608 C C . LEU A 1 76 ? 16.433 201.372 18.004 1.00 36.90 134 LEU A C 1
ATOM 609 O O . LEU A 1 76 ? 17.387 200.627 18.241 1.00 38.52 134 LEU A O 1
ATOM 614 N N . TYR A 1 77 ? 15.971 201.584 16.777 1.00 29.86 135 TYR A N 1
ATOM 615 C CA . TYR A 1 77 ? 16.604 200.954 15.623 1.00 27.44 135 TYR A CA 1
ATOM 616 C C . TYR A 1 77 ? 18.031 201.446 15.436 1.00 41.14 135 TYR A C 1
ATOM 617 O O . TYR A 1 77 ? 18.881 200.720 14.917 1.00 39.20 135 TYR A O 1
ATOM 626 N N . ASP A 1 78 ? 18.300 202.675 15.867 1.00 32.43 136 ASP A N 1
ATOM 627 C CA . ASP A 1 78 ? 19.640 203.234 15.692 1.00 28.07 136 ASP A CA 1
ATOM 628 C C . ASP A 1 78 ? 20.664 202.830 16.768 1.00 35.87 136 ASP A C 1
ATOM 629 O O . ASP A 1 78 ? 21.865 202.785 16.499 1.00 39.40 136 ASP A O 1
ATOM 634 N N . GLU A 1 79 ? 20.193 202.518 17.973 1.00 37.72 137 GLU A N 1
ATOM 635 C CA . GLU A 1 79 ? 21.065 202.483 19.150 1.00 36.41 137 GLU A CA 1
ATOM 636 C C . GLU A 1 79 ? 21.593 201.116 19.573 1.00 43.28 137 GLU A C 1
ATOM 637 O O . GLU A 1 79 ? 22.718 201.015 20.058 1.00 43.91 137 GLU A O 1
ATOM 643 N N . LEU A 1 80 ? 20.792 200.068 19.421 1.00 49.95 138 LEU A N 1
ATOM 644 C CA . LEU A 1 80 ? 21.133 198.799 20.064 1.00 68.65 138 LEU A CA 1
ATOM 645 C C . LEU A 1 80 ? 22.236 197.943 19.409 1.00 69.95 138 LEU A C 1
ATOM 646 O 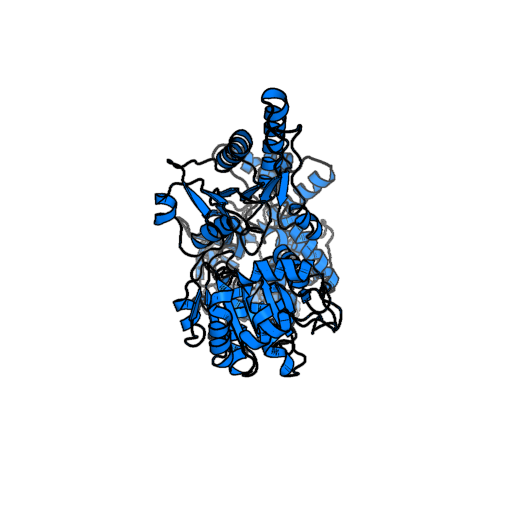O . LEU A 1 80 ? 22.764 197.043 20.065 1.00 71.88 138 LEU A O 1
ATOM 651 N N . PRO A 1 81 ? 22.583 198.192 18.129 1.00 64.60 139 PRO A N 1
ATOM 652 C CA . PRO A 1 81 ? 23.813 197.532 17.668 1.00 62.30 139 PRO A CA 1
ATOM 653 C C . PRO A 1 81 ? 25.059 197.896 18.483 1.00 59.58 139 PRO A C 1
ATOM 654 O O . PRO A 1 81 ? 26.052 197.171 18.439 1.00 55.27 139 PRO A O 1
ATOM 658 N N . HIS A 1 82 ? 25.000 198.996 19.227 1.00 52.55 140 HIS A N 1
ATOM 659 C CA . HIS A 1 82 ? 26.136 199.438 20.030 1.00 72.73 140 HIS A CA 1
ATOM 660 C C . HIS A 1 82 ? 26.395 198.532 21.240 1.00 68.29 140 HIS A C 1
ATOM 661 O O . HIS A 1 82 ? 27.415 198.679 21.915 1.00 61.02 140 HIS A O 1
ATOM 668 N N . GLN A 1 83 ? 25.472 197.607 21.504 1.00 56.93 141 GLN A N 1
ATOM 669 C CA . GLN A 1 83 ? 25.641 196.582 22.541 1.00 59.81 141 GLN A CA 1
ATOM 670 C C . GLN A 1 83 ? 25.911 197.156 23.930 1.00 60.65 141 GLN A C 1
ATOM 671 O O . GLN A 1 83 ? 26.737 196.627 24.673 1.00 59.19 141 GLN A O 1
ATOM 677 N N . THR A 1 84 ? 25.210 198.228 24.283 1.00 48.24 142 THR A N 1
ATOM 678 C CA . THR A 1 84 ? 25.491 198.930 25.531 1.00 48.82 142 THR A CA 1
ATOM 679 C C . THR A 1 84 ? 24.732 198.352 26.722 1.00 38.17 142 THR A C 1
ATOM 680 O O . THR A 1 84 ? 25.136 198.537 27.868 1.00 45.81 142 THR A O 1
ATOM 684 N N . GLY A 1 85 ? 23.633 197.657 26.451 1.00 46.81 143 GLY A N 1
ATOM 685 C CA . GLY A 1 85 ? 22.805 197.105 27.509 1.00 60.61 143 GLY A CA 1
ATOM 686 C C . GLY A 1 85 ? 22.072 198.186 28.282 1.00 53.96 143 GLY A C 1
ATOM 687 O O . GLY A 1 85 ? 21.606 197.961 29.399 1.00 55.26 143 GLY A O 1
ATOM 688 N N . LYS A 1 86 ? 21.976 199.369 27.682 1.00 38.53 144 LYS A N 1
ATOM 689 C CA . LYS A 1 86 ? 21.291 200.494 28.304 1.00 38.15 144 LYS A CA 1
ATOM 690 C C . LYS A 1 86 ? 19.914 200.689 27.680 1.00 39.61 144 LYS A C 1
ATOM 691 O O . LYS A 1 86 ? 19.608 200.117 26.634 1.00 36.90 144 LYS A O 1
ATOM 697 N N . LEU A 1 87 ? 19.088 201.502 28.328 1.00 30.55 145 LEU A N 1
ATOM 698 C CA . LEU A 1 87 ? 17.712 201.693 27.888 1.00 32.37 145 LEU A CA 1
ATOM 699 C C . LEU A 1 87 ? 17.476 203.066 27.280 1.00 27.36 145 LEU A C 1
ATOM 700 O O . LEU A 1 87 ? 18.264 203.991 27.461 1.00 28.58 145 LEU A O 1
ATOM 705 N N . ILE A 1 88 ? 16.373 203.180 26.552 1.00 26.10 146 ILE A N 1
ATOM 706 C CA . ILE A 1 88 ? 15.877 204.467 26.101 1.00 23.33 146 ILE A CA 1
ATOM 707 C C . ILE A 1 88 ? 14.716 204.851 27.001 1.00 28.33 146 ILE A C 1
ATOM 708 O O . ILE A 1 88 ? 13.793 204.062 27.189 1.00 27.36 146 ILE A O 1
ATOM 713 N N . ALA A 1 89 ? 14.775 206.045 27.579 1.00 23.76 147 ALA A N 1
ATOM 714 C CA . ALA A 1 89 ? 13.697 206.517 28.440 1.00 25.08 147 ALA A CA 1
ATOM 715 C C . ALA A 1 89 ? 12.927 207.651 27.780 1.00 26.12 147 ALA A C 1
ATOM 716 O O . ALA A 1 89 ? 13.520 208.547 27.180 1.00 23.54 147 ALA A O 1
ATOM 718 N N . CYS A 1 90 ? 11.603 207.610 27.891 1.00 23.89 148 CYS A N 1
ATOM 719 C CA . CYS A 1 90 ? 10.781 208.707 27.399 1.00 22.99 148 CYS A CA 1
ATOM 720 C C . CYS A 1 90 ? 9.778 209.120 28.471 1.00 23.72 148 CYS A C 1
ATOM 721 O O . CYS A 1 90 ? 8.963 208.308 28.913 1.00 26.18 148 CYS A O 1
ATOM 724 N N . THR A 1 91 ? 9.852 210.378 28.895 1.00 23.33 149 THR A N 1
ATOM 725 C CA . THR A 1 91 ? 9.040 210.849 30.016 1.00 22.22 149 THR A CA 1
ATOM 726 C C . THR A 1 91 ? 7.771 211.575 29.575 1.00 24.25 149 THR A C 1
ATOM 727 O O . THR A 1 91 ? 7.822 212.498 28.770 1.00 27.34 149 THR A O 1
ATOM 731 N N . GLN A 1 92 ? 6.639 211.143 30.125 1.00 26.73 150 GLN A N 1
ATOM 732 C CA . GLN A 1 92 ? 5.342 211.778 29.933 1.00 23.24 150 GLN A CA 1
ATOM 733 C C . GLN A 1 92 ? 4.918 212.453 31.238 1.00 19.99 150 GLN A C 1
ATOM 734 O O . GLN A 1 92 ? 5.316 212.020 32.318 1.00 22.65 150 GLN A O 1
ATOM 740 N N . PRO A 1 93 ? 4.116 213.523 31.141 1.00 27.73 151 PRO A N 1
ATOM 741 C CA . PRO A 1 93 ? 3.619 214.236 32.324 1.00 32.08 151 PRO A CA 1
ATOM 742 C C . PRO A 1 93 ? 2.766 213.382 33.265 1.00 26.34 151 PRO A C 1
ATOM 743 O O . PRO A 1 93 ? 2.894 213.523 34.480 1.00 26.17 151 PRO A O 1
ATOM 747 N N . ARG A 1 94 ? 1.908 212.523 32.721 1.00 23.80 152 ARG A N 1
ATOM 748 C CA . ARG A 1 94 ? 0.965 211.767 33.546 1.00 24.71 152 ARG A CA 1
ATOM 749 C C . ARG A 1 94 ? 1.142 210.261 33.395 1.00 22.62 152 ARG A C 1
ATOM 750 O O . ARG A 1 94 ? 1.588 209.781 32.354 1.00 24.15 152 ARG A O 1
ATOM 758 N N . ARG A 1 95 ? 0.766 209.520 34.433 1.00 22.23 153 ARG A N 1
ATOM 759 C CA . ARG A 1 95 ? 0.919 208.067 34.438 1.00 30.63 153 ARG A CA 1
ATOM 760 C C . ARG A 1 95 ? 0.053 207.367 33.387 1.00 25.83 153 ARG A C 1
ATOM 761 O O . ARG A 1 95 ? 0.512 206.437 32.708 1.00 22.33 153 ARG A O 1
ATOM 769 N N . VAL A 1 96 ? -1.194 207.811 33.251 1.00 25.22 154 VAL A N 1
ATOM 770 C CA . VAL A 1 96 ? -2.104 207.201 32.285 1.00 25.15 154 VAL A CA 1
ATOM 771 C C . VAL A 1 96 ? -1.553 207.358 30.861 1.00 21.37 154 VAL A C 1
ATOM 772 O O . VAL A 1 96 ? -1.737 206.480 30.009 1.00 21.93 154 VAL A O 1
ATOM 776 N N . ALA A 1 97 ? -0.840 208.457 30.623 1.00 20.15 155 ALA A N 1
ATOM 777 C CA . ALA A 1 97 ? -0.209 208.704 29.329 1.00 22.55 155 ALA A CA 1
ATOM 778 C C . ALA A 1 97 ? 0.945 207.738 29.078 1.00 21.30 155 ALA A C 1
ATOM 779 O O . ALA A 1 97 ? 1.086 207.189 27.981 1.00 20.75 155 ALA A O 1
ATOM 781 N N . ALA A 1 98 ? 1.775 207.543 30.098 1.00 23.57 156 ALA A N 1
ATOM 782 C CA . ALA A 1 98 ? 2.907 206.631 29.990 1.00 24.70 156 ALA A CA 1
ATOM 783 C C . ALA A 1 98 ? 2.417 205.215 29.708 1.00 23.10 156 ALA A C 1
ATOM 784 O O . ALA A 1 98 ? 2.926 204.539 28.806 1.00 25.43 156 ALA A O 1
ATOM 786 N N . MET A 1 99 ? 1.412 204.780 30.465 1.00 20.78 157 MET A N 1
ATOM 787 C CA . MET A 1 99 ? 0.854 203.442 30.279 1.00 21.77 157 MET A CA 1
ATOM 788 C C . MET A 1 99 ? 0.232 203.270 28.888 1.00 22.25 157 MET A C 1
ATOM 789 O O . MET A 1 99 ? 0.528 202.299 28.169 1.00 23.18 157 MET A O 1
ATOM 794 N N . SER A 1 100 ? -0.620 204.222 28.513 1.00 23.21 158 SER A N 1
ATOM 795 C CA . SER A 1 100 ? -1.315 204.165 27.228 1.00 25.88 158 SER A CA 1
ATOM 796 C C . SER A 1 100 ? -0.348 204.134 26.045 1.00 20.85 158 SER A C 1
ATOM 797 O O . SER A 1 100 ? -0.453 203.274 25.148 1.00 21.59 158 SER A O 1
ATOM 800 N N . VAL A 1 101 ? 0.604 205.062 26.044 1.00 21.19 159 VAL A N 1
ATOM 801 C CA . VAL A 1 101 ? 1.509 205.161 24.907 1.00 20.65 159 VAL A CA 1
ATOM 802 C C . VAL A 1 101 ? 2.482 203.981 24.903 1.00 22.05 159 VAL A C 1
ATOM 803 O O . VAL A 1 101 ? 2.905 203.538 23.834 1.00 22.55 159 VAL A O 1
ATOM 807 N N . ALA A 1 102 ? 2.813 203.450 26.083 1.00 22.67 160 ALA A N 1
ATOM 808 C CA . ALA A 1 102 ? 3.651 202.254 26.138 1.00 21.69 160 ALA A CA 1
ATOM 809 C C . ALA A 1 102 ? 2.930 201.066 25.509 1.00 24.17 160 ALA A C 1
ATOM 810 O O . ALA A 1 102 ? 3.536 200.292 24.763 1.00 24.69 160 ALA A O 1
ATOM 812 N N . GLN A 1 103 ? 1.639 200.916 25.808 1.00 20.89 161 GLN A N 1
ATOM 813 C CA . GLN A 1 103 ? 0.865 199.848 25.173 1.00 21.69 161 GLN A CA 1
ATOM 814 C C . GLN A 1 103 ? 0.817 200.034 23.655 1.00 19.24 161 GLN A C 1
ATOM 815 O O . GLN A 1 103 ? 1.008 199.075 22.888 1.00 21.77 161 GLN A O 1
ATOM 821 N N . ARG A 1 104 ? 0.565 201.268 23.223 1.00 23.49 162 ARG A N 1
ATOM 822 C CA . ARG A 1 104 ? 0.532 201.555 21.787 1.00 19.61 162 ARG A CA 1
ATOM 823 C C . ARG A 1 104 ? 1.851 201.197 21.087 1.00 24.24 162 ARG A C 1
ATOM 824 O O . ARG A 1 104 ? 1.851 200.538 20.049 1.00 22.50 162 ARG A O 1
ATOM 832 N N . VAL A 1 105 ? 2.972 201.623 21.656 1.00 21.69 163 VAL A N 1
ATOM 833 C CA . VAL A 1 105 ? 4.273 201.379 21.031 1.00 19.38 163 VAL A CA 1
ATOM 834 C C . VAL A 1 105 ? 4.639 199.894 21.083 1.00 19.47 163 VAL A C 1
ATOM 835 O O . VAL A 1 105 ? 5.283 199.364 20.166 1.00 20.20 163 VAL A O 1
ATOM 839 N N . ALA A 1 106 ? 4.207 199.216 22.144 1.00 20.70 164 ALA A N 1
ATOM 840 C CA . ALA A 1 106 ? 4.326 197.765 22.199 1.00 18.29 164 ALA A CA 1
ATOM 841 C C . ALA A 1 106 ? 3.600 197.144 21.007 1.00 20.92 164 ALA A C 1
ATOM 842 O O . ALA A 1 106 ? 4.130 196.247 20.347 1.00 22.83 164 ALA A O 1
ATOM 844 N N . ASP A 1 107 ? 2.395 197.633 20.725 1.00 21.80 165 ASP A N 1
ATOM 845 C CA . ASP A 1 107 ? 1.660 197.162 19.549 1.00 27.47 165 ASP A CA 1
ATOM 846 C C . ASP A 1 107 ? 2.399 197.461 18.242 1.00 22.88 165 ASP A C 1
ATOM 847 O O . ASP A 1 107 ? 2.468 196.614 17.347 1.00 22.02 165 ASP A O 1
ATOM 852 N N . GLU A 1 108 ? 2.956 198.663 18.137 1.00 21.81 166 GLU A N 1
ATOM 853 C CA . GLU A 1 108 ? 3.642 199.084 16.920 1.00 25.16 166 GLU A CA 1
ATOM 854 C C . GLU A 1 108 ? 4.899 198.260 16.651 1.00 25.89 166 GLU A C 1
ATOM 855 O O . GLU A 1 108 ? 5.262 198.034 15.497 1.00 22.42 166 GLU A O 1
ATOM 861 N N . LEU A 1 109 ? 5.556 197.807 17.716 1.00 24.51 167 LEU A N 1
ATOM 862 C CA . LEU A 1 109 ? 6.765 197.001 17.571 1.00 23.40 167 LEU A CA 1
ATOM 863 C C . LEU A 1 109 ? 6.458 195.507 17.535 1.00 24.40 167 LEU A C 1
ATOM 864 O O . LEU A 1 109 ? 7.356 194.691 17.323 1.00 23.92 167 LEU A O 1
ATOM 869 N N . ASP A 1 110 ? 5.189 195.163 17.741 1.00 23.42 168 ASP A N 1
ATOM 870 C CA . ASP A 1 110 ? 4.729 193.773 17.730 1.00 23.89 168 ASP A CA 1
ATOM 871 C C . ASP A 1 110 ? 5.397 192.954 18.841 1.00 23.57 168 ASP A C 1
ATOM 872 O O . ASP A 1 110 ? 5.840 191.824 18.619 1.00 25.22 168 ASP A O 1
ATOM 877 N N . VAL A 1 111 ? 5.464 193.538 20.035 1.00 23.86 169 VAL A N 1
ATOM 878 C CA . VAL A 1 111 ? 6.002 192.859 21.211 1.00 23.49 169 VAL A CA 1
ATOM 879 C C . VAL A 1 111 ? 5.022 192.935 22.378 1.00 25.80 169 VAL A C 1
ATOM 880 O O . VAL A 1 111 ? 4.066 193.712 22.348 1.00 26.84 169 VAL A O 1
ATOM 884 N N . LYS A 1 112 ? 5.265 192.125 23.403 1.00 30.14 170 LYS A N 1
ATOM 885 C CA . LYS A 1 112 ? 4.455 192.152 24.618 1.00 32.46 170 LYS A CA 1
ATOM 886 C C . LYS A 1 112 ? 4.819 193.335 25.511 1.00 30.65 170 LYS A C 1
ATOM 887 O O . LYS A 1 112 ? 5.996 193.580 25.774 1.00 27.99 170 LYS A O 1
ATOM 893 N N . LEU A 1 113 ? 3.808 194.062 25.978 1.00 29.54 171 LEU A N 1
ATOM 894 C CA . LEU A 1 113 ? 4.026 195.148 26.926 1.00 28.16 171 LEU A CA 1
ATOM 895 C C . LEU A 1 113 ? 4.617 194.604 28.222 1.00 31.05 171 LEU A C 1
ATOM 896 O O . LEU A 1 113 ? 4.101 193.643 28.790 1.00 29.42 171 LEU A O 1
ATOM 901 N N . GLY A 1 114 ? 5.701 195.219 28.681 1.00 31.86 172 GLY A N 1
ATOM 902 C CA . GLY A 1 114 ? 6.406 194.740 29.854 1.00 32.91 172 GLY A CA 1
ATOM 903 C C . GLY A 1 114 ? 7.688 194.039 29.451 1.00 41.12 172 GLY A C 1
ATOM 904 O O . GLY A 1 114 ? 8.581 193.823 30.272 1.00 35.47 172 GLY A O 1
ATOM 905 N N . GLU A 1 115 ? 7.776 193.678 28.175 1.00 34.99 173 GLU A N 1
ATOM 906 C CA . GLU A 1 115 ? 8.982 193.060 27.644 1.00 38.67 173 GLU A CA 1
ATOM 907 C C . GLU A 1 115 ? 9.820 194.110 26.919 1.00 32.78 173 GLU A C 1
ATOM 908 O O . GLU A 1 115 ? 10.296 195.041 27.556 1.00 35.30 173 GLU A O 1
ATOM 914 N N . GLU A 1 116 ? 9.987 193.982 25.605 1.00 30.77 174 GLU A N 1
ATOM 915 C CA . GLU A 1 116 ? 10.872 194.888 24.865 1.00 28.57 174 GLU A CA 1
ATOM 916 C C . GLU A 1 116 ? 10.460 196.354 25.002 1.00 29.81 174 GLU A C 1
ATOM 917 O O . GLU A 1 116 ? 11.311 197.243 25.034 1.00 27.42 174 GLU A O 1
ATOM 923 N N . VAL A 1 117 ? 9.155 196.597 25.079 1.00 28.57 175 VAL A N 1
ATOM 924 C CA . VAL A 1 117 ? 8.631 197.918 25.416 1.00 23.71 175 VAL A CA 1
ATOM 925 C C . VAL A 1 117 ? 7.912 197.837 26.755 1.00 23.16 175 VAL A C 1
ATOM 926 O O . VAL A 1 117 ? 7.157 196.897 26.997 1.00 29.64 175 VAL A O 1
ATOM 930 N N . GLY A 1 118 ? 8.147 198.812 27.628 1.00 24.26 176 GLY A N 1
ATOM 931 C CA . GLY A 1 118 ? 7.500 198.802 28.926 1.00 28.62 176 GLY A CA 1
ATOM 932 C C . GLY A 1 118 ? 7.244 200.182 29.492 1.00 26.90 176 GLY A C 1
ATOM 933 O O . GLY A 1 118 ? 7.545 201.199 28.857 1.00 25.67 176 GLY A O 1
ATOM 934 N N . TYR A 1 119 ? 6.673 200.223 30.692 1.00 24.46 177 TYR A N 1
ATOM 935 C CA . TYR A 1 119 ? 6.514 201.495 31.380 1.00 24.68 177 TYR A CA 1
ATOM 936 C C . TYR A 1 119 ? 6.898 201.398 32.849 1.00 24.41 177 TYR A C 1
ATOM 937 O O . TYR A 1 119 ? 6.876 200.324 33.447 1.00 28.24 177 TYR A O 1
ATOM 946 N N . SER A 1 120 ? 7.256 202.541 33.419 1.00 25.36 178 SER A N 1
ATOM 947 C CA . SER A 1 120 ? 7.602 202.615 34.825 1.00 27.48 178 SER A CA 1
ATOM 948 C C . SER A 1 120 ? 6.921 203.810 35.476 1.00 31.20 178 SER A C 1
ATOM 949 O O . SER A 1 120 ? 7.171 204.958 35.114 1.00 29.55 178 SER A O 1
ATOM 952 N N A ILE A 1 121 ? 6.051 203.526 36.437 0.53 26.60 179 ILE A N 1
ATOM 953 N N B ILE A 1 121 ? 6.035 203.524 36.424 0.47 26.58 179 ILE A N 1
ATOM 954 C CA A ILE A 1 121 ? 5.414 204.565 37.233 0.53 30.35 179 ILE A CA 1
ATOM 955 C CA B ILE A 1 121 ? 5.417 204.554 37.250 0.47 30.36 179 ILE A CA 1
ATOM 956 C C A ILE A 1 121 ? 5.489 204.180 38.702 0.53 31.23 179 ILE A C 1
ATOM 957 C C B ILE A 1 121 ? 5.617 204.186 38.721 0.47 31.09 179 ILE A C 1
ATOM 958 O O A ILE A 1 121 ? 5.740 203.018 39.028 0.53 32.05 179 ILE A O 1
ATOM 959 O O B ILE A 1 121 ? 6.173 203.129 39.022 0.47 31.97 179 ILE A O 1
ATOM 968 N N A ARG A 1 122 ? 5.278 205.152 39.584 0.53 33.57 180 ARG A N 1
ATOM 969 N N B ARG A 1 122 ? 5.167 205.047 39.630 0.47 33.97 180 ARG A N 1
ATOM 970 C CA A ARG A 1 122 ? 5.264 204.868 41.012 0.53 34.26 180 ARG A CA 1
ATOM 971 C CA B ARG A 1 122 ? 5.594 204.971 41.033 0.47 35.51 180 ARG A CA 1
ATOM 972 C C A ARG A 1 122 ? 4.243 203.773 41.309 0.53 31.22 180 ARG A C 1
ATOM 973 C C B ARG A 1 122 ? 5.361 203.625 41.718 0.47 31.53 180 ARG A C 1
ATOM 974 O O A ARG A 1 122 ? 3.110 203.822 40.827 0.53 36.01 180 ARG A O 1
ATOM 975 O O B ARG A 1 122 ? 6.241 203.121 42.420 0.47 38.37 180 ARG A O 1
ATOM 990 N N A PHE A 1 123 ? 4.743 202.789 42.009 0.53 37.05 181 PHE A N 1
ATOM 991 N N B PHE A 1 123 ? 4.182 203.048 41.517 0.47 35.93 181 PHE A N 1
ATOM 992 C CA A PHE A 1 123 ? 3.986 201.634 42.433 0.53 50.78 181 PHE A CA 1
ATOM 993 C CA B PHE A 1 123 ? 3.818 201.824 42.221 0.47 48.99 181 PHE A CA 1
ATOM 994 C C A PHE A 1 123 ? 3.861 200.535 41.405 0.53 49.51 181 PHE A C 1
ATOM 995 C C B PHE A 1 123 ? 3.753 200.617 41.287 0.47 49.42 181 PHE A C 1
ATOM 996 O O A PHE A 1 123 ? 3.414 199.469 41.722 0.53 47.75 181 PHE A O 1
ATOM 997 O O B PHE A 1 123 ? 3.412 199.510 41.711 0.47 46.36 181 PHE A O 1
ATOM 1012 N N A GLU A 1 124 ? 4.207 200.822 40.166 0.53 44.71 182 GLU A N 1
ATOM 1013 N N B GLU A 1 124 ? 4.084 200.832 40.017 0.47 44.50 182 GLU A N 1
ATOM 1014 C CA A GLU A 1 124 ? 4.164 199.789 39.126 0.53 41.32 182 GLU A CA 1
ATOM 1015 C CA B GLU A 1 124 ? 4.100 199.741 39.048 0.47 41.13 182 GLU A CA 1
ATOM 1016 C C A GLU A 1 124 ? 5.303 199.874 38.106 0.53 39.07 182 GLU A C 1
ATOM 1017 C C B GLU A 1 124 ? 5.272 199.846 38.072 0.47 38.92 182 GLU A C 1
ATOM 1018 O O A GLU A 1 124 ? 5.410 200.838 37.342 0.53 35.19 182 GLU A O 1
ATOM 1019 O O B GLU A 1 124 ? 5.386 200.816 37.321 0.47 35.18 182 GLU A O 1
ATOM 1030 N N . ASN A 1 125 ? 6.139 198.840 38.096 1.00 35.94 183 ASN A N 1
ATOM 1031 C CA . ASN A 1 125 ? 7.250 198.752 37.158 1.00 38.03 183 ASN A CA 1
ATOM 1032 C C . ASN A 1 125 ? 6.975 197.651 36.141 1.00 39.39 183 ASN A C 1
ATOM 1033 O O . ASN A 1 125 ? 7.360 196.499 36.337 1.00 38.14 183 ASN A O 1
ATOM 1038 N N . LYS A 1 126 ? 6.296 198.026 35.062 1.00 29.89 184 LYS A N 1
ATOM 1039 C CA . LYS A 1 126 ? 5.999 197.133 33.949 1.00 28.07 184 LYS A CA 1
ATOM 1040 C C . LYS A 1 126 ? 7.189 197.080 32.992 1.00 34.53 184 LYS A C 1
ATOM 1041 O O . LYS A 1 126 ? 7.114 197.567 31.860 1.00 30.26 184 LYS A O 1
ATOM 1047 N N . THR A 1 127 ? 8.298 196.524 33.475 1.00 35.31 185 THR A N 1
ATOM 1048 C CA . THR A 1 127 ? 9.492 196.315 32.664 1.00 35.08 185 THR A CA 1
ATOM 1049 C C . THR A 1 127 ? 10.133 194.981 33.045 1.00 42.00 185 THR A C 1
ATOM 1050 O O . THR A 1 127 ? 9.718 194.337 34.010 1.00 37.01 185 THR A O 1
ATOM 1054 N N . SER A 1 128 ? 11.148 194.577 32.288 1.00 40.51 186 SER A N 1
ATOM 1055 C CA . SER A 1 128 ? 11.879 193.345 32.564 1.00 35.94 186 SER A CA 1
ATOM 1056 C C . SER A 1 128 ? 13.276 193.409 31.964 1.00 38.69 186 SER A C 1
ATOM 1057 O O . SER A 1 128 ? 13.707 194.459 31.487 1.00 31.77 186 SER A O 1
ATOM 1060 N N . SER A 1 129 ? 13.976 192.278 31.984 1.00 40.65 187 SER A N 1
ATOM 1061 C CA . SER A 1 129 ? 15.311 192.185 31.405 1.00 47.16 187 SER A CA 1
ATOM 1062 C C . SER A 1 129 ? 15.291 192.488 29.911 1.00 43.83 187 SER A C 1
ATOM 1063 O O . SER A 1 129 ? 16.268 192.993 29.360 1.00 44.44 187 SER A O 1
ATOM 1066 N N . LYS A 1 130 ? 14.170 192.177 29.266 1.00 46.47 188 LYS A N 1
ATOM 1067 C CA . LYS A 1 130 ? 14.025 192.370 27.826 1.00 46.64 188 LYS A CA 1
ATOM 1068 C C . LYS A 1 130 ? 13.824 193.830 27.434 1.00 34.77 188 LYS A C 1
ATOM 1069 O O . LYS A 1 130 ? 13.942 194.179 26.259 1.00 37.33 188 LYS A O 1
ATOM 1075 N N . THR A 1 131 ? 13.516 194.681 28.409 1.00 31.73 189 THR A N 1
ATOM 1076 C CA . THR A 1 131 ? 13.072 196.039 28.104 1.00 30.66 189 THR A CA 1
ATOM 1077 C C . THR A 1 131 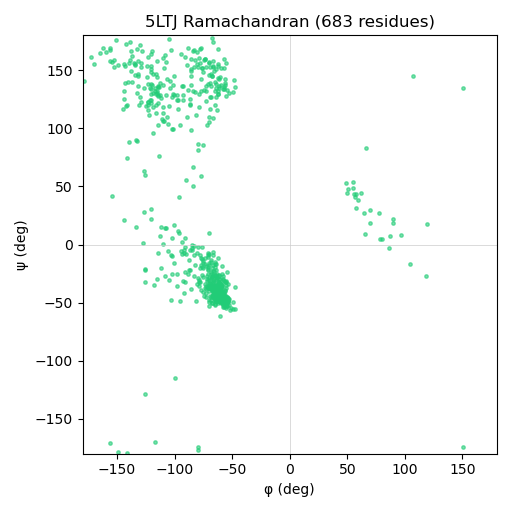? 14.178 196.915 27.522 1.00 33.30 189 THR A C 1
ATOM 1078 O O . THR A 1 131 ? 15.265 197.035 28.087 1.00 30.65 189 THR A O 1
ATOM 1082 N N . LEU A 1 132 ? 13.877 197.517 26.375 1.00 29.29 190 LEU A N 1
ATOM 1083 C CA . LEU A 1 132 ? 14.825 198.348 25.647 1.00 38.65 190 LEU A CA 1
ATOM 1084 C C . LEU A 1 132 ? 14.330 199.785 25.600 1.00 30.54 190 LEU A C 1
ATOM 1085 O O . LEU A 1 132 ? 15.116 200.731 25.537 1.00 30.59 190 LEU A O 1
ATOM 1090 N N . LEU A 1 133 ? 13.009 199.927 25.623 1.00 25.86 191 LEU A N 1
ATOM 1091 C CA . LEU A 1 133 ? 12.351 201.224 25.579 1.00 24.89 191 LEU A CA 1
ATOM 1092 C C . LEU A 1 133 ? 11.326 201.331 26.706 1.00 27.69 191 LEU A C 1
ATOM 1093 O O . LEU A 1 133 ? 10.403 200.513 26.811 1.00 30.13 191 LEU A O 1
ATOM 1098 N N . LYS A 1 134 ? 11.498 202.348 27.543 1.00 22.72 192 LYS A N 1
ATOM 1099 C CA . LYS A 1 134 ? 10.670 202.534 28.729 1.00 27.20 192 LYS A CA 1
ATOM 1100 C C . LYS A 1 134 ? 9.995 203.901 28.730 1.00 28.42 192 LYS A C 1
ATOM 1101 O O . LYS A 1 134 ? 10.664 204.937 28.665 1.00 26.75 192 LYS A O 1
ATOM 1107 N N . TYR A 1 135 ? 8.666 203.904 28.795 1.00 22.52 193 TYR A N 1
ATOM 1108 C CA . TYR A 1 135 ? 7.938 205.151 28.995 1.00 19.28 193 TYR A CA 1
ATOM 1109 C C . TYR A 1 135 ? 7.681 205.330 30.484 1.00 21.88 193 TYR A C 1
ATOM 1110 O O . TYR A 1 135 ? 7.319 204.388 31.174 1.00 25.85 193 TYR A O 1
ATOM 1119 N N . MET A 1 136 ? 7.891 206.536 30.987 1.00 23.47 194 MET A N 1
ATOM 1120 C CA . MET A 1 136 ? 7.790 206.756 32.425 1.00 26.07 194 MET A CA 1
ATOM 1121 C C . MET A 1 136 ? 7.360 208.183 32.690 1.00 22.84 194 MET A C 1
ATOM 1122 O O . MET A 1 136 ? 7.225 208.950 31.761 1.00 25.45 194 MET A O 1
ATOM 1127 N N . THR A 1 137 ? 7.134 208.541 33.946 1.00 24.79 195 THR A N 1
ATOM 1128 C CA . THR A 1 137 ? 6.868 209.935 34.280 1.00 25.06 195 THR A CA 1
ATOM 1129 C C . THR A 1 137 ? 8.175 210.657 34.606 1.00 27.65 195 THR A C 1
ATOM 1130 O O . THR A 1 137 ? 9.190 210.014 34.883 1.00 26.89 195 THR A O 1
ATOM 1134 N N . ASP A 1 138 ? 8.150 211.988 34.557 1.00 30.61 196 ASP A N 1
ATOM 1135 C CA . ASP A 1 138 ? 9.273 212.805 35.018 1.00 33.93 196 ASP A CA 1
ATOM 1136 C C . ASP A 1 138 ? 9.662 212.429 36.446 1.00 27.53 196 ASP A C 1
ATOM 1137 O O . ASP A 1 138 ? 10.842 212.245 36.764 1.00 29.08 196 ASP A O 1
ATOM 1142 N N . GLY A 1 139 ? 8.649 212.319 37.300 1.00 30.13 197 GLY A N 1
ATOM 1143 C CA . GLY A 1 139 ? 8.853 212.026 38.706 1.00 27.71 197 GLY A CA 1
ATOM 1144 C C . GLY A 1 139 ? 9.546 210.700 38.937 1.00 31.70 197 GLY A C 1
ATOM 1145 O O . GLY A 1 139 ? 10.400 210.585 39.812 1.00 26.94 197 GLY A O 1
ATOM 1146 N N . GLN A 1 140 ? 9.178 209.694 38.150 1.00 29.79 198 GLN A N 1
ATOM 1147 C CA . GLN A 1 140 ? 9.785 208.374 38.276 1.00 29.93 198 GLN A CA 1
ATOM 1148 C C . GLN A 1 140 ? 11.272 208.433 37.931 1.00 24.35 198 GLN A C 1
ATOM 1149 O O . GLN A 1 140 ? 12.118 207.894 38.657 1.00 28.85 198 GLN A O 1
ATOM 1155 N N . LEU A 1 141 ? 11.587 209.108 36.828 1.00 26.88 199 LEU A N 1
ATOM 1156 C CA . LEU A 1 141 ? 12.971 209.238 36.388 1.00 25.74 199 LEU A CA 1
ATOM 1157 C C . LEU A 1 141 ? 13.790 210.021 37.410 1.00 30.92 199 LEU A C 1
ATOM 1158 O O . LEU A 1 141 ? 14.958 209.717 37.644 1.00 30.85 199 LEU A O 1
ATOM 1163 N N . LEU A 1 142 ? 13.170 211.022 38.028 1.00 31.02 200 LEU A N 1
ATOM 1164 C CA . LEU A 1 142 ? 13.842 211.801 39.065 1.00 31.22 200 LEU A CA 1
ATOM 1165 C C . LEU A 1 142 ? 14.128 210.934 40.297 1.00 35.93 200 LEU A C 1
ATOM 1166 O O . LEU A 1 142 ? 15.228 210.981 40.881 1.00 35.82 200 LEU A O 1
ATOM 1171 N N . ARG A 1 143 ? 13.136 210.131 40.677 1.00 29.58 201 ARG A N 1
ATOM 1172 C CA . ARG A 1 143 ? 13.292 209.210 41.797 1.00 34.64 201 ARG A CA 1
ATOM 1173 C C . ARG A 1 143 ? 14.419 208.221 41.529 1.00 35.02 201 ARG A C 1
ATOM 1174 O O . ARG A 1 143 ? 15.160 207.860 42.443 1.00 37.74 201 ARG A O 1
ATOM 1182 N N . GLU A 1 144 ? 14.559 207.792 40.277 1.00 35.08 202 GLU A N 1
ATOM 1183 C CA . GLU A 1 144 ? 15.682 206.930 39.916 1.00 33.12 202 GLU A CA 1
ATOM 1184 C C . GLU A 1 144 ? 17.000 207.696 39.988 1.00 30.47 202 GLU A C 1
ATOM 1185 O O . GLU A 1 144 ? 18.024 207.155 40.409 1.00 32.67 202 GLU A O 1
ATOM 1191 N N . ALA A 1 145 ? 16.965 208.962 39.582 1.00 34.34 203 ALA A N 1
ATOM 1192 C CA . ALA A 1 145 ? 18.154 209.806 39.571 1.00 32.33 203 ALA A CA 1
ATOM 1193 C C . ALA A 1 145 ? 18.653 210.070 40.981 1.00 41.63 203 ALA A C 1
ATOM 1194 O O . ALA A 1 145 ? 19.824 210.398 41.184 1.00 36.63 203 ALA A O 1
ATOM 1196 N N . MET A 1 146 ? 17.765 209.937 41.959 1.00 34.89 204 MET A N 1
ATOM 1197 C CA . MET A 1 146 ? 18.185 210.105 43.344 1.00 42.09 204 MET A CA 1
ATOM 1198 C C . MET A 1 146 ? 19.149 208.987 43.771 1.00 43.16 204 MET A C 1
ATOM 1199 O O . MET A 1 146 ? 20.037 209.212 44.592 1.00 39.30 204 MET A O 1
ATOM 1204 N N . HIS A 1 147 ? 18.994 207.796 43.192 1.00 45.89 205 HIS A N 1
ATOM 1205 C CA . HIS A 1 147 ? 19.854 206.656 43.527 1.00 47.52 205 HIS A CA 1
ATOM 1206 C C . HIS A 1 147 ? 20.959 206.417 42.495 1.00 45.29 205 HIS A C 1
ATOM 1207 O O . HIS A 1 147 ? 21.925 205.699 42.760 1.00 49.46 205 HIS A O 1
ATOM 1214 N N . ASP A 1 148 ? 20.804 207.018 41.321 1.00 37.96 206 ASP A N 1
ATOM 1215 C CA . ASP A 1 148 ? 21.744 206.845 40.218 1.00 43.70 206 ASP A CA 1
ATOM 1216 C C . ASP A 1 148 ? 21.958 208.193 39.537 1.00 38.55 206 ASP A C 1
ATOM 1217 O O . ASP A 1 148 ? 21.260 208.528 38.581 1.00 37.88 206 ASP A O 1
ATOM 1222 N N . ARG A 1 149 ? 22.922 208.962 40.035 1.00 38.09 207 ARG A N 1
ATOM 1223 C CA . ARG A 1 149 ? 23.103 210.343 39.594 1.00 37.52 207 ARG A CA 1
ATOM 1224 C C . ARG A 1 149 ? 23.562 210.463 38.144 1.00 36.96 207 ARG A C 1
ATOM 1225 O O . ARG A 1 149 ? 23.275 211.460 37.480 1.00 36.79 207 ARG A O 1
ATOM 1233 N N . ASP A 1 150 ? 24.275 209.455 37.654 1.00 38.38 208 ASP A N 1
ATOM 1234 C CA . ASP A 1 150 ? 24.741 209.465 36.270 1.00 35.33 208 ASP A CA 1
ATOM 1235 C C . ASP A 1 150 ? 23.735 208.803 35.335 1.00 36.84 208 ASP A C 1
ATOM 1236 O O . ASP A 1 150 ? 23.949 208.764 34.123 1.00 34.07 208 ASP A O 1
ATOM 1241 N N . MET A 1 151 ? 22.645 208.295 35.910 1.00 33.71 209 MET A N 1
ATOM 1242 C CA . MET A 1 151 ? 21.587 207.617 35.157 1.00 32.82 209 MET A CA 1
ATOM 1243 C C . MET A 1 151 ? 22.156 206.565 34.211 1.00 35.06 209 MET A C 1
ATOM 1244 O O . MET A 1 151 ? 21.850 206.546 33.014 1.00 32.82 209 MET A O 1
ATOM 1249 N N . SER A 1 152 ? 22.972 205.685 34.782 1.00 31.82 210 SER A N 1
ATOM 1250 C CA . SER A 1 152 ? 23.777 204.729 34.032 1.00 38.81 210 SER A CA 1
ATOM 1251 C C . SER A 1 152 ? 22.972 203.692 33.257 1.00 36.59 210 SER A C 1
ATOM 1252 O O . SER A 1 152 ? 23.512 203.015 32.387 1.00 38.72 210 SER A O 1
ATOM 1255 N N . ARG A 1 153 ? 21.689 203.554 33.571 1.00 36.05 211 ARG A N 1
ATOM 1256 C CA . ARG A 1 153 ? 20.862 202.565 32.888 1.00 33.91 211 ARG A CA 1
ATOM 1257 C C . ARG A 1 153 ? 20.378 203.053 31.524 1.00 31.10 211 ARG A C 1
ATOM 1258 O O . ARG A 1 153 ? 19.797 202.283 30.758 1.00 33.79 211 ARG A O 1
ATOM 1266 N N . TYR A 1 154 ? 20.626 204.322 31.216 1.00 33.23 212 TYR A N 1
ATOM 1267 C CA . TYR A 1 154 ? 20.070 204.920 30.005 1.00 28.44 212 TYR A CA 1
ATOM 1268 C C . TYR A 1 154 ? 21.120 205.436 29.030 1.00 28.35 212 TYR A C 1
ATOM 1269 O O . TYR A 1 154 ? 22.097 206.071 29.425 1.00 30.27 212 TYR A O 1
ATOM 1278 N N . SER A 1 155 ? 20.897 205.158 27.748 1.00 29.11 213 SER A N 1
ATOM 1279 C CA . SER A 1 155 ? 21.748 205.665 26.679 1.00 35.80 213 SER A CA 1
ATOM 1280 C C . SER A 1 155 ? 21.118 206.905 26.049 1.00 28.57 213 SER A C 1
ATOM 1281 O O . SER A 1 155 ? 21.808 207.753 25.489 1.00 27.36 213 SER A O 1
ATOM 1284 N N . CYS A 1 156 ? 19.796 207.004 26.148 1.00 24.83 214 CYS A N 1
ATOM 1285 C CA . CYS A 1 156 ? 19.077 208.145 25.598 1.00 23.28 214 CYS A CA 1
ATOM 1286 C C . CYS A 1 156 ? 17.904 208.512 26.495 1.00 28.26 214 CYS A C 1
ATOM 1287 O O . CYS A 1 156 ? 17.135 207.646 26.907 1.00 26.18 214 CYS A O 1
ATOM 1290 N N . ILE A 1 157 ? 17.779 209.795 26.805 1.00 24.85 215 ILE A N 1
ATOM 1291 C CA . ILE A 1 157 ? 16.633 210.270 27.567 1.00 23.76 215 ILE A CA 1
ATOM 1292 C C . ILE A 1 157 ? 15.861 211.303 26.762 1.00 21.05 215 ILE A C 1
ATOM 1293 O O . ILE A 1 157 ? 16.413 212.310 26.301 1.00 22.04 215 ILE A O 1
ATOM 1298 N N . ILE A 1 158 ? 14.573 211.027 26.583 1.00 20.38 216 ILE A N 1
ATOM 1299 C CA . ILE A 1 158 ? 13.703 211.886 25.803 1.00 20.22 216 ILE A CA 1
ATOM 1300 C C . ILE A 1 158 ? 12.699 212.568 26.726 1.00 23.78 216 ILE A C 1
ATOM 1301 O O . ILE A 1 158 ? 11.799 211.929 27.263 1.00 26.71 216 ILE A O 1
ATOM 1306 N N . LEU A 1 159 ? 12.898 213.865 26.926 1.00 21.03 217 LEU A N 1
ATOM 1307 C CA . LEU A 1 159 ? 12.016 214.701 27.723 1.00 22.78 217 LEU A CA 1
ATOM 1308 C C . LEU A 1 159 ? 10.871 215.205 26.856 1.00 23.54 217 LEU A C 1
ATOM 1309 O O . LEU A 1 159 ? 11.017 216.173 26.100 1.00 25.28 217 LEU A O 1
ATOM 1314 N N . ASP A 1 160 ? 9.738 214.522 26.966 1.00 25.42 218 ASP A N 1
ATOM 1315 C CA . ASP A 1 160 ? 8.558 214.826 26.170 1.00 23.57 218 ASP A CA 1
ATOM 1316 C C . ASP A 1 160 ? 7.711 215.858 26.902 1.00 25.93 218 ASP A C 1
ATOM 1317 O O . ASP A 1 160 ? 7.779 215.958 28.131 1.00 26.16 218 ASP A O 1
ATOM 1322 N N . GLU A 1 161 ? 6.919 216.617 26.147 1.00 24.50 219 GLU A N 1
ATOM 1323 C CA . GLU A 1 161 ? 6.095 217.692 26.700 1.00 18.46 219 GLU A CA 1
ATOM 1324 C C . GLU A 1 161 ? 6.913 218.617 27.595 1.00 21.85 219 GLU A C 1
ATOM 1325 O O . GLU A 1 161 ? 6.474 218.997 28.682 1.00 22.94 219 GLU A O 1
ATOM 1331 N N . ALA A 1 162 ? 8.102 218.984 27.125 1.00 27.03 220 ALA A N 1
ATOM 1332 C CA . ALA A 1 162 ? 9.041 219.769 27.921 1.00 28.57 220 ALA A CA 1
ATOM 1333 C C . ALA A 1 162 ? 8.551 221.193 28.183 1.00 27.94 220 ALA A C 1
ATOM 1334 O O . ALA A 1 162 ? 9.089 221.899 29.037 1.00 33.11 220 ALA A O 1
ATOM 1336 N N A HIS A 1 163 ? 7.516 221.601 27.460 0.48 24.55 221 HIS A N 1
ATOM 1337 N N B HIS A 1 163 ? 7.537 221.608 27.427 0.52 23.61 221 HIS A N 1
ATOM 1338 C CA A HIS A 1 163 ? 6.972 222.946 27.587 0.48 23.41 221 HIS A CA 1
ATOM 1339 C CA B HIS A 1 163 ? 6.946 222.937 27.550 0.52 24.52 221 HIS A CA 1
ATOM 1340 C C A HIS A 1 163 ? 6.271 223.188 28.921 0.48 25.80 221 HIS A C 1
ATOM 1341 C C B HIS A 1 163 ? 6.253 223.100 28.899 0.52 25.55 221 HIS A C 1
ATOM 1342 O O A HIS A 1 163 ? 5.995 224.335 29.277 0.48 28.89 221 HIS A O 1
ATOM 1343 O O B HIS A 1 163 ? 6.116 224.213 29.415 0.52 32.02 221 HIS A O 1
ATOM 1356 N N A GLU A 1 164 ? 5.966 222.117 29.650 0.48 20.60 222 GLU A N 1
ATOM 1357 N N B GLU A 1 164 ? 5.794 221.980 29.450 0.52 23.87 222 GLU A N 1
ATOM 1358 C CA A GLU A 1 164 ? 5.101 222.249 30.815 0.48 21.17 222 GLU A CA 1
ATOM 1359 C CA B GLU A 1 164 ? 5.248 221.967 30.797 0.52 25.83 222 GLU A CA 1
ATOM 1360 C C A GLU A 1 164 ? 5.771 223.012 31.956 0.48 28.78 222 GLU A C 1
ATOM 1361 C C B GLU A 1 164 ? 6.386 222.203 31.770 0.52 28.48 222 GLU A C 1
ATOM 1362 O O A GLU A 1 164 ? 5.104 223.741 32.673 0.48 32.46 222 GLU A O 1
ATOM 1363 O O B GLU A 1 164 ? 7.173 221.305 32.060 0.52 31.55 222 GLU A O 1
ATOM 1374 N N A ARG A 1 165 ? 7.082 222.867 32.111 0.48 23.88 223 ARG A N 1
ATOM 1375 N N B ARG A 1 165 ? 6.472 223.433 32.255 0.52 24.07 223 ARG A N 1
ATOM 1376 C CA A ARG A 1 165 ? 7.823 223.637 33.113 0.48 26.73 223 ARG A CA 1
ATOM 1377 C CA B ARG A 1 165 ? 7.524 223.823 33.174 0.52 22.72 223 ARG A CA 1
ATOM 1378 C C A ARG A 1 165 ? 7.358 223.314 34.528 0.48 28.66 223 ARG A C 1
ATOM 1379 C C B ARG A 1 165 ? 7.235 223.348 34.592 0.52 26.17 223 ARG A C 1
ATOM 1380 O O A ARG A 1 165 ? 7.281 224.196 35.384 0.48 31.55 223 ARG A O 1
ATOM 1381 O O B ARG A 1 165 ? 7.201 224.144 35.530 0.52 28.02 223 ARG A O 1
ATOM 1396 N N . THR A 1 166 ? 7.029 222.046 34.755 1.00 23.99 224 THR A N 1
ATOM 1397 C CA . THR A 1 166 ? 6.730 221.532 36.080 1.00 27.58 224 THR A CA 1
ATOM 1398 C C . THR A 1 166 ? 8.038 221.458 36.860 1.00 29.06 224 THR A C 1
ATOM 1399 O O . THR A 1 166 ? 9.117 221.543 36.275 1.00 25.90 224 THR A O 1
ATOM 1403 N N . LEU A 1 167 ? 7.938 221.309 38.175 1.00 25.50 225 LEU A N 1
ATOM 1404 C CA . LEU A 1 167 ? 9.113 221.189 39.034 1.00 26.91 225 LEU A CA 1
ATOM 1405 C C . LEU A 1 167 ? 10.030 220.047 38.574 1.00 28.02 225 LEU A C 1
ATOM 1406 O O . LEU A 1 167 ? 11.245 220.226 38.386 1.00 25.96 225 LEU A O 1
ATOM 1411 N N . ALA A 1 168 ? 9.424 218.880 38.369 1.00 28.68 226 ALA A N 1
ATOM 1412 C CA . ALA A 1 168 ? 10.151 217.690 37.944 1.00 31.51 226 ALA A CA 1
ATOM 1413 C C . ALA A 1 168 ? 10.843 217.894 36.598 1.00 30.02 226 ALA A C 1
ATOM 1414 O O . ALA A 1 168 ? 11.990 217.483 36.415 1.00 31.50 226 ALA A O 1
ATOM 1416 N N . THR A 1 169 ? 10.149 218.536 35.663 1.00 25.60 227 THR A N 1
ATOM 1417 C CA . THR A 1 169 ? 10.713 218.775 34.336 1.00 29.35 227 THR A CA 1
ATOM 1418 C C . THR A 1 169 ? 11.918 219.709 34.390 1.00 24.97 227 THR A C 1
ATOM 1419 O O . THR A 1 169 ? 12.954 219.425 33.794 1.00 29.21 227 THR A O 1
ATOM 1423 N N . ASP A 1 170 ? 11.783 220.822 35.105 1.00 25.82 228 ASP A N 1
ATOM 1424 C CA . ASP A 1 170 ? 12.871 221.793 35.212 1.00 24.61 228 ASP A CA 1
ATOM 1425 C C . ASP A 1 170 ? 14.089 221.207 35.921 1.00 27.87 228 ASP A C 1
ATOM 1426 O O . ASP A 1 170 ? 15.237 221.383 35.473 1.00 28.98 228 ASP A O 1
ATOM 1431 N N . ILE A 1 171 ? 13.838 220.505 37.024 1.00 25.94 229 ILE A N 1
ATOM 1432 C CA . ILE A 1 171 ? 14.927 219.870 37.757 1.00 27.18 229 ILE A CA 1
ATOM 1433 C C . ILE A 1 171 ? 15.625 218.832 36.878 1.00 24.79 229 ILE A C 1
ATOM 1434 O O . ILE A 1 171 ? 16.856 218.792 36.803 1.00 27.76 229 ILE A O 1
ATOM 1439 N N . LEU A 1 172 ? 14.834 218.012 36.191 1.00 26.07 230 LEU A N 1
ATOM 1440 C CA . LEU A 1 172 ? 15.375 217.027 35.260 1.00 31.61 230 LEU A CA 1
ATOM 1441 C C . LEU A 1 172 ? 16.236 217.671 34.181 1.00 28.13 230 LEU A C 1
ATOM 1442 O O . LEU A 1 172 ? 17.310 217.173 33.867 1.00 29.48 230 LEU A O 1
ATOM 1447 N N . MET A 1 173 ? 15.758 218.773 33.613 1.00 27.08 231 MET A N 1
ATOM 1448 C CA . MET A 1 173 ? 16.493 219.462 32.559 1.00 26.97 231 MET A CA 1
ATOM 1449 C C . MET A 1 173 ? 17.816 219.990 33.081 1.00 26.90 231 MET A C 1
ATOM 1450 O O . MET A 1 173 ? 18.835 219.911 32.393 1.00 30.03 231 MET A O 1
ATOM 1455 N N . ALA A 1 174 ? 17.803 220.528 34.299 1.00 26.50 232 ALA A N 1
ATOM 1456 C CA . ALA A 1 174 ? 19.043 221.021 34.895 1.00 24.35 232 ALA A CA 1
ATOM 1457 C C . ALA A 1 174 ? 20.048 219.885 35.144 1.00 34.17 232 ALA A C 1
ATOM 1458 O O . ALA A 1 174 ? 21.237 219.991 34.789 1.00 32.06 232 ALA A O 1
ATOM 1460 N N . LEU A 1 175 ? 19.563 218.798 35.744 1.00 30.13 233 LEU A N 1
ATOM 1461 C CA . LEU A 1 175 ? 20.406 217.640 36.043 1.00 27.66 233 LEU A CA 1
ATOM 1462 C C . LEU A 1 175 ? 21.002 217.041 34.777 1.00 30.18 233 LEU A C 1
ATOM 1463 O O . LEU A 1 175 ? 22.170 216.661 34.750 1.00 33.55 233 LEU A O 1
ATOM 1468 N N . LEU A 1 176 ? 20.183 216.960 33.734 1.00 33.47 234 LEU A N 1
ATOM 1469 C CA . LEU A 1 176 ? 20.604 216.401 32.456 1.00 32.36 234 LEU A CA 1
ATOM 1470 C C . LEU A 1 176 ? 21.592 217.313 31.748 1.00 31.59 234 LEU A C 1
ATOM 1471 O O . LEU A 1 176 ? 22.535 216.838 31.114 1.00 31.84 234 LEU A O 1
ATOM 1476 N N . LYS A 1 177 ? 21.376 218.620 31.854 1.00 34.98 235 LYS A N 1
ATOM 1477 C CA . LYS A 1 177 ? 22.317 219.573 31.287 1.00 34.24 235 LYS A CA 1
ATOM 1478 C C . LYS A 1 177 ? 23.673 219.415 31.960 1.00 34.82 235 LYS A C 1
ATOM 1479 O O . LYS A 1 177 ? 24.705 219.420 31.285 1.00 36.88 235 LYS A O 1
ATOM 1485 N N . GLN A 1 178 ? 23.672 219.264 33.285 1.00 37.97 236 GLN A N 1
ATOM 1486 C CA . GLN A 1 178 ? 24.922 218.997 34.003 1.00 40.61 236 GLN A CA 1
ATOM 1487 C C . GLN A 1 178 ? 25.572 217.688 33.554 1.00 34.02 236 GLN A C 1
ATOM 1488 O O . GLN A 1 178 ? 26.772 217.635 33.283 1.00 37.16 236 GLN A O 1
ATOM 1494 N N . LEU A 1 179 ? 24.763 216.637 33.478 1.00 36.67 237 LEU A N 1
ATOM 1495 C CA . LEU A 1 179 ? 25.243 215.286 33.211 1.00 35.06 237 LEU A CA 1
ATOM 1496 C C . LEU A 1 179 ? 25.814 215.134 31.806 1.00 41.39 237 LEU A C 1
ATOM 1497 O O . LEU A 1 179 ? 26.747 214.356 31.592 1.00 36.66 237 LEU A O 1
ATOM 1502 N N . SER A 1 180 ? 25.261 215.883 30.856 1.00 34.51 238 SER A N 1
ATOM 1503 C CA . SER A 1 180 ? 25.712 215.815 29.468 1.00 32.64 238 SER A CA 1
ATOM 1504 C C . SER A 1 180 ? 27.194 216.170 29.346 1.00 36.65 238 SER A C 1
ATOM 1505 O O . SER A 1 180 ? 27.867 215.740 28.409 1.00 38.61 238 SER A O 1
ATOM 1508 N N . GLU A 1 181 ? 27.695 216.952 30.296 1.00 37.08 239 GLU A N 1
ATOM 1509 C CA . GLU A 1 181 ? 29.110 217.317 30.323 1.00 38.41 239 GLU A CA 1
ATOM 1510 C C . GLU A 1 181 ? 29.962 216.188 30.904 1.00 42.45 239 GLU A C 1
ATOM 1511 O O . GLU A 1 181 ? 31.137 216.047 30.564 1.00 48.94 239 GLU A O 1
ATOM 1517 N N . ARG A 1 182 ? 29.357 215.393 31.781 1.00 58.66 240 ARG A N 1
ATOM 1518 C CA . ARG A 1 182 ? 30.017 214.247 32.403 1.00 53.60 240 ARG A CA 1
ATOM 1519 C C . ARG A 1 182 ? 30.015 213.025 31.489 1.00 51.77 240 ARG A C 1
ATOM 1520 O O . ARG A 1 182 ? 31.043 212.375 31.301 1.00 48.59 240 ARG A O 1
ATOM 1528 N N . ARG A 1 183 ? 28.844 212.713 30.943 1.00 39.99 241 ARG A N 1
ATOM 1529 C CA . ARG A 1 183 ? 28.668 211.557 30.069 1.00 42.55 241 ARG A CA 1
ATOM 1530 C C . ARG A 1 183 ? 28.495 211.969 28.616 1.00 47.48 241 ARG A C 1
ATOM 1531 O O . ARG A 1 183 ? 27.461 212.523 28.240 1.00 46.02 241 ARG A O 1
ATOM 1539 N N . LYS A 1 184 ? 29.496 211.681 27.795 1.00 35.58 242 LYS A N 1
ATOM 1540 C CA . LYS A 1 184 ? 29.381 211.951 26.371 1.00 41.42 242 LYS A CA 1
ATOM 1541 C C . LYS A 1 184 ? 28.682 210.798 25.651 1.00 40.60 242 LYS A C 1
ATOM 1542 O O . LYS A 1 184 ? 28.408 210.880 24.455 1.00 46.73 242 LYS A O 1
ATOM 1548 N N . ASP A 1 185 ? 28.383 209.731 26.389 1.00 36.72 243 ASP A N 1
ATOM 1549 C CA . ASP A 1 185 ? 27.699 208.574 25.816 1.00 35.57 243 ASP A CA 1
ATOM 1550 C C . ASP A 1 185 ? 26.211 208.595 26.152 1.00 42.32 243 ASP A C 1
ATOM 1551 O O . ASP A 1 185 ? 25.524 207.578 26.044 1.00 40.34 243 ASP A O 1
ATOM 1556 N N . LEU A 1 186 ? 25.724 209.758 26.568 1.00 35.22 244 LEU A N 1
ATOM 1557 C CA . LEU A 1 186 ? 24.300 209.947 26.818 1.00 29.26 244 LEU A CA 1
ATOM 1558 C C . LEU A 1 186 ? 23.716 210.916 25.802 1.00 30.74 244 LEU A C 1
ATOM 1559 O O . LEU A 1 186 ? 24.254 212.001 25.592 1.00 36.91 244 LEU A O 1
ATOM 1564 N N . LYS A 1 187 ? 22.624 210.509 25.162 1.00 27.07 245 LYS A N 1
ATOM 1565 C CA . LYS A 1 187 ? 21.899 211.370 24.237 1.00 25.73 245 LYS A CA 1
ATOM 1566 C C . LYS A 1 187 ? 20.672 211.947 24.934 1.00 27.64 245 LYS A C 1
ATOM 1567 O O . LYS A 1 187 ? 20.056 211.280 25.762 1.00 27.64 245 LYS A O 1
ATOM 1573 N N . ILE A 1 188 ? 20.328 213.186 24.597 1.00 24.33 246 ILE A N 1
ATOM 1574 C CA . ILE A 1 188 ? 19.154 213.845 25.160 1.00 27.25 246 ILE A CA 1
ATOM 1575 C C . ILE A 1 188 ? 18.297 214.448 24.054 1.00 27.71 246 ILE A C 1
ATOM 1576 O O . ILE A 1 188 ? 18.791 215.199 23.211 1.00 27.48 246 ILE A O 1
ATOM 1581 N N . ILE A 1 189 ? 17.013 214.107 24.047 1.00 22.83 247 ILE A N 1
ATOM 1582 C CA . ILE A 1 189 ? 16.093 214.717 23.099 1.00 24.23 247 ILE A CA 1
ATOM 1583 C C . ILE A 1 189 ? 15.020 215.460 23.879 1.00 28.94 247 ILE A C 1
ATOM 1584 O O . ILE A 1 189 ? 14.448 214.915 24.807 1.00 24.03 247 ILE A O 1
ATOM 1589 N N . VAL A 1 190 ? 14.774 216.710 23.515 1.00 19.84 248 VAL A N 1
ATOM 1590 C CA . VAL A 1 190 ? 13.770 217.528 24.180 1.00 27.85 248 VAL A CA 1
ATOM 1591 C C . VAL A 1 190 ? 12.660 217.833 23.181 1.00 24.90 248 VAL A C 1
ATOM 1592 O O . VAL A 1 190 ? 12.929 218.396 22.120 1.00 25.76 248 VAL A O 1
ATOM 1596 N N . MET A 1 191 ? 11.417 217.460 23.479 1.00 20.49 249 MET A N 1
ATOM 1597 C CA . MET A 1 191 ? 10.392 217.687 22.463 1.00 22.32 249 MET A CA 1
ATOM 1598 C C . MET A 1 191 ? 9.013 218.097 22.981 1.00 25.77 249 MET A C 1
ATOM 1599 O O . MET A 1 191 ? 8.634 217.801 24.116 1.00 21.76 249 MET A O 1
ATOM 1604 N N . SER A 1 192 ? 8.296 218.815 22.119 1.00 22.69 250 SER A N 1
ATOM 1605 C CA . SER A 1 192 ? 6.934 219.280 22.372 1.00 23.74 250 SER A CA 1
ATOM 1606 C C . SER A 1 192 ? 6.361 219.919 21.114 1.00 22.78 250 SER A C 1
ATOM 1607 O O . SER A 1 192 ? 7.102 220.303 20.210 1.00 22.61 250 SER A O 1
ATOM 1610 N N . ALA A 1 193 ? 5.039 220.038 21.066 1.00 21.78 251 ALA A N 1
ATOM 1611 C CA . ALA A 1 193 ? 4.368 220.711 19.964 1.00 18.29 251 ALA A CA 1
ATOM 1612 C C . ALA A 1 193 ? 4.268 222.207 20.218 1.00 25.41 251 ALA A C 1
ATOM 1613 O O . ALA A 1 193 ? 4.106 222.993 19.287 1.00 23.27 251 ALA A O 1
ATOM 1615 N N . THR A 1 194 ? 4.365 222.592 21.488 1.00 22.08 252 THR A N 1
ATOM 1616 C CA . THR A 1 194 ? 4.091 223.963 21.906 1.00 22.93 252 THR A CA 1
ATOM 1617 C C . THR A 1 194 ? 5.260 224.517 22.697 1.00 31.57 252 THR A C 1
ATOM 1618 O O . THR A 1 194 ? 5.130 224.860 23.869 1.00 24.33 252 THR A O 1
ATOM 1622 N N . LEU A 1 195 ? 6.401 224.616 22.034 1.00 34.22 253 LEU A N 1
ATOM 1623 C CA . LEU A 1 195 ? 7.654 224.895 22.706 1.00 36.52 253 LEU A CA 1
ATOM 1624 C C . LEU A 1 195 ? 8.242 226.238 22.298 1.00 31.64 253 LEU A C 1
ATOM 1625 O O . LEU A 1 195 ? 8.122 226.654 21.147 1.00 32.84 253 LEU A O 1
ATOM 1630 N N . ASP A 1 196 ? 8.868 226.916 23.254 1.00 33.40 254 ASP A N 1
ATOM 1631 C CA . ASP A 1 196 ? 9.714 228.061 22.946 1.00 34.31 254 ASP A CA 1
ATOM 1632 C C . ASP A 1 196 ? 11.053 227.504 22.483 1.00 34.14 254 ASP A C 1
ATOM 1633 O O . ASP A 1 196 ? 11.969 227.329 23.286 1.00 31.81 254 ASP A O 1
ATOM 1638 N N . ALA A 1 197 ? 11.149 227.217 21.188 1.00 29.63 255 ALA A N 1
ATOM 1639 C CA . ALA A 1 197 ? 12.279 226.479 20.630 1.00 30.00 255 ALA A CA 1
ATOM 1640 C C . ALA A 1 197 ? 13.629 227.123 20.932 1.00 30.46 255 ALA A C 1
ATOM 1641 O O . ALA A 1 197 ? 14.538 226.458 21.423 1.00 32.16 255 ALA A O 1
ATOM 1643 N N . GLN A 1 198 ? 13.754 228.414 20.642 1.00 32.55 256 GLN A N 1
ATOM 1644 C CA . GLN A 1 198 ? 15.028 229.111 20.795 1.00 39.29 256 GLN A CA 1
ATOM 1645 C C . GLN A 1 198 ? 15.494 229.151 22.253 1.00 40.04 256 GLN A C 1
ATOM 1646 O O . GLN A 1 198 ? 16.691 229.072 22.532 1.00 37.37 256 GLN A O 1
ATOM 1652 N N . LYS A 1 199 ? 14.545 229.268 23.177 1.00 29.51 257 LYS A N 1
ATOM 1653 C CA . LYS A 1 199 ? 14.856 229.283 24.605 1.00 35.21 257 LYS A CA 1
ATOM 1654 C C . LYS A 1 199 ? 15.500 227.962 25.032 1.00 29.97 257 LYS A C 1
ATOM 1655 O O . LYS A 1 199 ? 16.530 227.939 25.719 1.00 32.44 257 LYS A O 1
ATOM 1661 N N . PHE A 1 200 ? 14.895 226.861 24.594 1.00 26.59 258 PHE A N 1
ATOM 1662 C CA . PHE A 1 200 ? 15.376 225.528 24.939 1.00 26.59 258 PHE A CA 1
ATOM 1663 C C . PHE A 1 200 ? 16.695 225.203 24.243 1.00 28.91 258 PHE A C 1
ATOM 1664 O O . PHE A 1 200 ? 17.585 224.600 24.845 1.00 29.94 258 PHE A O 1
ATOM 1672 N N . GLN A 1 201 ? 16.820 225.601 22.980 1.00 27.37 259 GLN A N 1
ATOM 1673 C CA . GLN A 1 201 ? 18.074 225.433 22.249 1.00 27.47 259 GLN A CA 1
ATOM 1674 C C . GLN A 1 201 ? 19.200 226.146 22.969 1.00 30.05 259 GLN A C 1
ATOM 1675 O O . GLN A 1 201 ? 20.233 225.550 23.276 1.00 31.17 259 GLN A O 1
ATOM 1681 N N . SER A 1 202 ? 18.983 227.432 23.229 1.00 32.78 260 SER A N 1
ATOM 1682 C CA . SER A 1 202 ? 19.971 228.263 23.902 1.00 36.32 260 SER A CA 1
ATOM 1683 C C . SER A 1 202 ? 20.355 227.678 25.255 1.00 32.20 260 SER A C 1
ATOM 1684 O O . SER A 1 202 ? 21.537 227.652 25.610 1.00 29.66 260 SER A O 1
ATOM 1687 N N . TYR A 1 203 ? 19.359 227.199 26.001 1.00 32.13 261 TYR A N 1
ATOM 1688 C CA . TYR A 1 203 ? 19.623 226.602 27.310 1.00 30.85 261 TYR A CA 1
ATOM 1689 C C . TYR A 1 203 ? 20.530 225.377 27.212 1.00 30.14 261 TYR A C 1
ATOM 1690 O O . TYR A 1 203 ? 21.457 225.223 28.004 1.00 32.11 261 TYR A O 1
ATOM 1699 N N . PHE A 1 204 ? 20.276 224.509 26.238 1.00 30.72 262 PHE A N 1
ATOM 1700 C CA . PHE A 1 204 ? 21.078 223.296 26.098 1.00 27.64 262 PHE A CA 1
ATOM 1701 C C . PHE A 1 204 ? 22.288 223.495 25.186 1.00 33.36 262 PHE A C 1
ATOM 1702 O O . PHE A 1 204 ? 22.463 222.766 24.208 1.00 36.76 262 PHE A O 1
ATOM 1710 N N . PHE A 1 205 ? 23.114 224.482 25.525 1.00 36.17 263 PHE A N 1
ATOM 1711 C CA . PHE A 1 205 ? 24.376 224.746 24.829 1.00 37.73 263 PHE A CA 1
ATOM 1712 C C . PHE A 1 205 ? 24.205 224.971 23.329 1.00 37.94 263 PHE A C 1
ATOM 1713 O O . PHE A 1 205 ? 24.989 224.451 22.532 1.00 40.60 263 PHE A O 1
ATOM 1721 N N . ASN A 1 206 ? 23.191 225.747 22.957 1.00 36.66 264 ASN A N 1
ATOM 1722 C CA . ASN A 1 206 ? 22.877 226.008 21.552 1.00 38.96 264 ASN A CA 1
ATOM 1723 C C . ASN A 1 206 ? 22.687 224.720 20.759 1.00 36.50 264 ASN A C 1
ATOM 1724 O O . ASN A 1 206 ? 23.333 224.501 19.734 1.00 37.65 264 ASN A O 1
ATOM 1729 N N . ALA A 1 207 ? 21.795 223.868 21.255 1.00 31.13 265 ALA A N 1
ATOM 1730 C CA . ALA A 1 207 ? 21.452 222.619 20.591 1.00 32.72 265 ALA A CA 1
ATOM 1731 C C . ALA A 1 207 ? 20.731 222.897 19.277 1.00 35.39 265 ALA A C 1
ATOM 1732 O O . ALA A 1 207 ? 20.084 223.935 19.129 1.00 31.19 265 ALA A O 1
ATOM 1734 N N . PRO A 1 208 ? 20.846 221.975 18.311 1.00 30.92 266 PRO A N 1
ATOM 1735 C CA . PRO A 1 208 ? 20.117 222.144 17.050 1.00 35.59 266 PRO A CA 1
ATOM 1736 C C . PRO A 1 208 ? 18.620 221.880 17.191 1.00 33.76 266 PRO A C 1
ATOM 1737 O O . PRO A 1 208 ? 18.175 221.221 18.138 1.00 28.10 266 PRO A O 1
ATOM 1741 N N . LEU A 1 209 ? 17.856 222.403 16.238 1.00 28.74 267 LEU A N 1
ATOM 1742 C CA . LEU A 1 209 ? 16.415 222.205 16.201 1.00 28.32 267 LEU A CA 1
ATOM 1743 C C . LEU A 1 209 ? 16.002 221.405 14.974 1.00 33.93 267 LEU A C 1
ATOM 1744 O O . LEU A 1 209 ? 16.436 221.687 13.855 1.00 33.85 267 LEU A O 1
ATOM 1749 N N . LEU A 1 210 ? 15.170 220.395 15.193 1.00 30.60 268 LEU A N 1
ATOM 1750 C CA . LEU A 1 210 ? 14.485 219.728 14.103 1.00 30.58 268 LEU A CA 1
ATOM 1751 C C . LEU A 1 210 ? 13.007 220.072 14.183 1.00 33.19 268 LEU A C 1
ATOM 1752 O O . LEU A 1 210 ? 12.321 219.690 15.133 1.00 31.50 268 LEU A O 1
ATOM 1757 N N . ALA A 1 211 ? 12.531 220.813 13.189 1.00 29.27 269 ALA A N 1
ATOM 1758 C CA . ALA A 1 211 ? 11.138 221.232 13.144 1.00 32.10 269 ALA A CA 1
ATOM 1759 C C . ALA A 1 211 ? 10.404 220.511 12.020 1.00 28.35 269 ALA A C 1
ATOM 1760 O O . ALA A 1 211 ? 10.759 220.643 10.850 1.00 30.33 269 ALA A O 1
ATOM 1762 N N . VAL A 1 212 ? 9.387 219.740 12.385 1.00 25.99 270 VAL A N 1
ATOM 1763 C CA . VAL A 1 212 ? 8.606 218.987 11.413 1.00 27.49 270 VAL A CA 1
ATOM 1764 C C . VAL A 1 212 ? 7.249 219.642 11.183 1.00 32.60 270 VAL A C 1
ATOM 1765 O O . VAL A 1 212 ? 6.456 219.777 12.115 1.00 29.79 270 VAL A O 1
ATOM 1769 N N . PRO A 1 213 ? 6.981 220.059 9.938 1.00 32.25 271 PRO A N 1
ATOM 1770 C CA . PRO A 1 213 ? 5.697 220.671 9.592 1.00 39.28 271 PRO A CA 1
ATOM 1771 C C . PRO A 1 213 ? 4.637 219.630 9.250 1.00 35.09 271 PRO A C 1
ATOM 1772 O O . PRO A 1 213 ? 4.974 218.493 8.919 1.00 33.54 271 PRO A O 1
ATOM 1776 N N . GLY A 1 214 ? 3.370 220.017 9.333 1.00 35.80 272 GLY A N 1
ATOM 1777 C CA . GLY A 1 214 ? 2.294 219.168 8.857 1.00 34.48 272 GLY A CA 1
ATOM 1778 C C . GLY A 1 214 ? 1.450 218.524 9.936 1.00 29.88 272 GLY A C 1
ATOM 1779 O O . GLY A 1 214 ? 1.944 218.164 11.005 1.00 29.25 272 GLY A O 1
ATOM 1780 N N . ARG A 1 215 ? 0.162 218.379 9.641 1.00 37.89 273 ARG A N 1
ATOM 1781 C CA . ARG A 1 215 ? -0.768 217.695 10.528 1.00 37.58 273 ARG A CA 1
ATOM 1782 C C . ARG A 1 215 ? -1.322 216.439 9.866 1.00 34.94 273 ARG A C 1
ATOM 1783 O O . ARG A 1 215 ? -1.523 216.403 8.654 1.00 33.96 273 ARG A O 1
ATOM 1791 N N . THR A 1 216 ? -1.580 215.415 10.670 1.00 39.51 274 THR A N 1
ATOM 1792 C CA . THR A 1 216 ? -2.217 214.200 10.177 1.00 51.66 274 THR A CA 1
ATOM 1793 C C . THR A 1 216 ? -3.651 214.489 9.746 1.00 46.82 274 THR A C 1
ATOM 1794 O O . THR A 1 216 ? -4.103 214.039 8.693 1.00 46.22 274 THR A O 1
ATOM 1798 N N . HIS A 1 217 ? -4.356 215.245 10.582 1.00 31.16 275 HIS A N 1
ATOM 1799 C CA . HIS A 1 217 ? -5.728 215.657 10.320 1.00 28.56 275 HIS A CA 1
ATOM 1800 C C . HIS A 1 217 ? -5.935 217.069 10.849 1.00 28.78 275 HIS A C 1
ATOM 1801 O O . HIS A 1 217 ? -5.228 217.500 11.758 1.00 29.23 275 HIS A O 1
ATOM 1808 N N . PRO A 1 218 ? -6.907 217.796 10.286 1.00 29.13 276 PRO A N 1
ATOM 1809 C CA . PRO A 1 218 ? -7.164 219.147 10.787 1.00 32.40 276 PRO A CA 1
ATOM 1810 C C . PRO A 1 218 ? -7.991 219.167 12.072 1.00 29.89 276 PRO A C 1
ATOM 1811 O O . PRO A 1 218 ? -8.778 218.253 12.331 1.00 27.25 276 PRO A O 1
ATOM 1815 N N . VAL A 1 219 ? -7.794 220.210 12.870 1.00 30.48 277 VAL A N 1
ATOM 1816 C CA . VAL A 1 219 ? -8.683 220.506 13.984 1.00 27.17 277 VAL A CA 1
ATOM 1817 C C . VAL A 1 219 ? -9.244 221.904 13.798 1.00 27.11 277 VAL A C 1
ATOM 1818 O O . VAL A 1 219 ? -8.513 222.892 13.885 1.00 30.07 277 VAL A O 1
ATOM 1822 N N . GLU A 1 220 ? -10.539 221.987 13.527 1.00 25.80 278 GLU A N 1
ATOM 1823 C CA . GLU A 1 220 ? -11.188 223.276 13.358 1.00 25.14 278 GLU A CA 1
ATOM 1824 C C . GLU A 1 220 ? -11.455 223.905 14.723 1.00 30.02 278 GLU A C 1
ATOM 1825 O O . GLU A 1 220 ? -12.013 223.263 15.613 1.00 36.45 278 GLU A O 1
ATOM 1831 N N . ILE A 1 221 ? -11.043 225.159 14.882 1.00 28.89 279 ILE A N 1
ATOM 1832 C CA . ILE A 1 221 ? -11.209 225.871 16.146 1.00 31.11 279 ILE A CA 1
ATOM 1833 C C . ILE A 1 221 ? -12.398 226.822 16.092 1.00 38.93 279 ILE A C 1
ATOM 1834 O O . ILE A 1 221 ? -12.525 227.622 15.164 1.00 33.01 279 ILE A O 1
ATOM 1839 N N . PHE A 1 222 ? -13.271 226.730 17.089 1.00 30.08 280 PHE A N 1
ATOM 1840 C CA . PHE A 1 222 ? -14.426 227.612 17.169 1.00 28.18 280 PHE A CA 1
ATOM 1841 C C . PHE A 1 222 ? -14.395 228.423 18.457 1.00 31.71 280 PHE A C 1
ATOM 1842 O O . PHE A 1 222 ? -14.144 227.881 19.533 1.00 35.10 280 PHE A O 1
ATOM 1850 N N . TYR A 1 223 ? -14.646 229.723 18.343 1.00 31.74 281 TYR A N 1
ATOM 1851 C CA . TYR A 1 223 ? -14.710 230.594 19.511 1.00 32.10 281 TYR A CA 1
ATOM 1852 C C . TYR A 1 223 ? -16.138 231.059 19.771 1.00 31.19 281 TYR A C 1
ATOM 1853 O O . TYR A 1 223 ? -16.986 231.012 18.880 1.00 31.79 281 TYR A O 1
ATOM 1862 N N . THR A 1 224 ? -16.401 231.504 20.996 1.00 35.77 282 THR A N 1
ATOM 1863 C CA . THR A 1 224 ? -17.697 232.084 21.335 1.00 37.58 282 THR A CA 1
ATOM 1864 C C . THR A 1 224 ? -17.696 233.572 20.994 1.00 36.86 282 THR A C 1
ATOM 1865 O O . THR A 1 224 ? -16.652 234.223 21.058 1.00 41.62 282 THR A O 1
ATOM 1869 N N . PRO A 1 225 ? -18.865 234.119 20.624 1.00 37.38 283 PRO A N 1
ATOM 1870 C CA . PRO A 1 225 ? -18.922 235.534 20.241 1.00 40.89 283 PRO A CA 1
ATOM 1871 C C . PRO A 1 225 ? -18.855 236.491 21.433 1.00 47.27 283 PRO A C 1
ATOM 1872 O O . PRO A 1 225 ? -18.599 237.680 21.241 1.00 55.48 283 PRO A O 1
ATOM 1876 N N . GLU A 1 226 ? -19.078 235.983 22.642 1.00 41.94 284 GLU A N 1
ATOM 1877 C CA . GLU A 1 226 ? -19.035 236.825 23.834 1.00 41.14 284 GLU A CA 1
ATOM 1878 C C . GLU A 1 226 ? -18.657 236.026 25.077 1.00 45.42 284 GLU A C 1
ATOM 1879 O O . GLU A 1 226 ? -18.910 234.823 25.156 1.00 45.23 284 GLU A O 1
ATOM 1885 N N . ALA A 1 227 ? -18.048 236.707 26.043 1.00 45.91 285 ALA A N 1
ATOM 1886 C CA . ALA A 1 227 ? -17.590 236.067 27.271 1.00 45.49 285 ALA A CA 1
ATOM 1887 C C . ALA A 1 227 ? -18.761 235.553 28.100 1.00 46.74 285 ALA A C 1
ATOM 1888 O O . ALA A 1 227 ? -19.853 236.121 28.070 1.00 60.05 285 ALA A O 1
ATOM 1890 N N . GLU A 1 228 ? -18.524 234.476 28.841 1.00 44.65 286 GLU A N 1
ATOM 1891 C CA . GLU A 1 228 ? -19.568 233.841 29.635 1.00 52.01 286 GLU A CA 1
ATOM 1892 C C . GLU A 1 228 ? -18.980 233.354 30.955 1.00 44.46 286 GLU A C 1
ATOM 1893 O O . GLU A 1 228 ? -18.066 232.528 30.966 1.00 37.81 286 GLU A O 1
ATOM 1899 N N . ARG A 1 229 ? -19.499 233.873 32.065 1.00 37.78 287 ARG A N 1
ATOM 1900 C CA . ARG A 1 229 ? -18.904 233.618 33.375 1.00 34.49 287 ARG A CA 1
ATOM 1901 C C . ARG A 1 229 ? -19.028 232.166 33.827 1.00 39.42 287 ARG A C 1
ATOM 1902 O O . ARG A 1 229 ? -18.045 231.553 34.244 1.00 40.17 287 ARG A O 1
ATOM 1910 N N . ASP A 1 230 ? -20.241 231.628 33.763 1.00 37.87 288 ASP A N 1
ATOM 1911 C CA . ASP A 1 230 ? -20.497 230.261 34.204 1.00 41.04 288 ASP A CA 1
ATOM 1912 C C . ASP A 1 230 ? -19.972 229.268 33.170 1.00 32.58 288 ASP A C 1
ATOM 1913 O O . ASP A 1 230 ? -20.721 228.811 32.304 1.00 34.30 288 ASP A O 1
ATOM 1918 N N . TYR A 1 231 ? -18.686 228.937 33.261 1.00 30.86 289 TYR A N 1
ATOM 1919 C CA . TYR A 1 231 ? -18.065 228.074 32.262 1.00 31.93 289 TYR A CA 1
ATOM 1920 C C . TYR A 1 231 ? -18.560 226.633 32.366 1.00 38.13 289 TYR A C 1
ATOM 1921 O O . TYR A 1 231 ? -18.535 225.899 31.384 1.00 34.28 289 TYR A O 1
ATOM 1930 N N . VAL A 1 232 ? -19.011 226.229 33.549 1.00 35.04 290 VAL A N 1
ATOM 1931 C CA . VAL A 1 232 ? -19.546 224.881 33.729 1.00 32.93 290 VAL A CA 1
ATOM 1932 C C . VAL A 1 232 ? -20.872 224.715 32.981 1.00 33.07 290 VAL A C 1
ATOM 1933 O O . VAL A 1 232 ? -21.079 223.732 32.255 1.00 31.76 290 VAL A O 1
ATOM 1937 N N . GLU A 1 233 ? -21.767 225.683 33.151 1.00 29.55 291 GLU A N 1
ATOM 1938 C CA . GLU A 1 233 ? -23.041 225.656 32.441 1.00 28.70 291 GLU A CA 1
ATOM 1939 C C . GLU A 1 233 ? -22.823 225.723 30.928 1.00 35.72 291 GLU A C 1
ATOM 1940 O O . GLU A 1 233 ? -23.485 225.017 30.165 1.00 29.91 291 GLU A O 1
ATOM 1946 N N . ALA A 1 234 ? -21.887 226.565 30.500 1.00 31.38 292 ALA A N 1
ATOM 1947 C CA . ALA A 1 234 ? -21.574 226.689 29.080 1.00 34.20 292 ALA A CA 1
ATOM 1948 C C . ALA A 1 234 ? -21.017 225.376 28.531 1.00 30.83 292 ALA A C 1
ATOM 1949 O O . ALA A 1 234 ? -21.341 224.967 27.413 1.00 30.45 292 ALA A O 1
ATOM 1951 N N . ALA A 1 235 ? -20.186 224.717 29.331 1.00 29.49 293 ALA A N 1
ATOM 1952 C CA . ALA A 1 235 ? -19.584 223.446 28.946 1.00 29.92 293 ALA A CA 1
ATOM 1953 C C . ALA A 1 235 ? -20.648 222.370 28.782 1.00 28.75 293 ALA A C 1
ATOM 1954 O O . ALA A 1 235 ? -20.675 221.654 27.778 1.00 29.92 293 ALA A O 1
ATOM 1956 N N . ILE A 1 236 ? -21.527 222.265 29.775 1.00 30.70 294 ILE A N 1
ATOM 1957 C CA . ILE A 1 236 ? -22.612 221.293 29.736 1.00 31.24 294 ILE A CA 1
ATOM 1958 C C . ILE A 1 236 ? -23.523 221.537 28.531 1.00 32.15 294 ILE A C 1
ATOM 1959 O O . ILE A 1 236 ? -23.847 220.605 27.781 1.00 32.82 294 ILE A O 1
ATOM 1964 N N . ARG A 1 237 ? -23.912 222.797 28.338 1.00 30.85 295 ARG A N 1
ATOM 1965 C CA . ARG A 1 237 ? -24.740 223.179 27.196 1.00 35.23 295 ARG A CA 1
ATOM 1966 C C . ARG A 1 237 ? -24.077 222.789 25.877 1.00 36.22 295 ARG A C 1
ATOM 1967 O O . ARG A 1 237 ? -24.730 222.256 24.977 1.00 32.03 295 ARG A O 1
ATOM 1975 N N . THR A 1 238 ? -22.777 223.051 25.770 1.00 31.36 296 THR A N 1
ATOM 1976 C CA . THR A 1 238 ? -22.035 222.731 24.555 1.00 29.96 296 THR A CA 1
ATOM 1977 C C . THR A 1 238 ? -22.008 221.228 24.293 1.00 26.48 296 THR A C 1
ATOM 1978 O O . THR A 1 238 ? -22.241 220.783 23.167 1.00 28.66 296 THR A O 1
ATOM 1982 N N . VAL A 1 239 ? -21.720 220.449 25.333 1.00 25.11 297 VAL A N 1
ATOM 1983 C CA . VAL A 1 239 ? -21.710 218.994 25.209 1.00 27.14 297 VAL A CA 1
ATOM 1984 C C . VAL A 1 239 ? -23.067 218.481 24.722 1.00 30.71 297 VAL A C 1
ATOM 1985 O O . VAL A 1 239 ? -23.153 217.675 23.777 1.00 29.84 297 VAL A O 1
ATOM 1989 N N . LEU A 1 240 ? -24.126 218.971 25.356 1.00 28.42 298 LEU A N 1
ATOM 1990 C CA . LEU A 1 240 ? -25.476 218.564 24.977 1.00 30.71 298 LEU A CA 1
ATOM 1991 C C . LEU A 1 240 ? -25.811 218.937 23.529 1.00 35.43 298 LEU A C 1
ATOM 1992 O O . LEU A 1 240 ? -26.397 218.135 22.800 1.00 34.58 298 LEU A O 1
ATOM 1997 N N . GLN A 1 241 ? -25.435 220.143 23.112 1.00 31.90 299 GLN A N 1
ATOM 1998 C CA . GLN A 1 241 ? -25.699 220.586 21.743 1.00 25.92 299 GLN A CA 1
ATOM 1999 C C . GLN A 1 241 ? -24.944 219.733 20.728 1.00 34.83 299 GLN A C 1
ATOM 2000 O O . GLN A 1 241 ? -25.490 219.365 19.680 1.00 32.32 299 GLN A O 1
ATOM 2006 N N . ILE A 1 242 ? -23.688 219.421 21.040 1.00 30.95 300 ILE A N 1
ATOM 2007 C CA . ILE A 1 242 ? -22.913 218.529 20.191 1.00 26.19 300 ILE A CA 1
ATOM 2008 C C . ILE A 1 242 ? -23.625 217.190 20.062 1.00 33.10 300 ILE A C 1
ATOM 2009 O O . ILE A 1 242 ? -23.785 216.672 18.957 1.00 29.66 300 ILE A O 1
ATOM 2014 N N . HIS A 1 243 ? -24.067 216.633 21.186 1.00 27.64 301 HIS A N 1
ATOM 2015 C CA . HIS A 1 243 ? -24.731 215.334 21.133 1.00 29.85 301 HIS A CA 1
ATOM 2016 C C . HIS A 1 243 ? -26.030 215.391 20.328 1.00 30.85 301 HIS A C 1
ATOM 2017 O O . HIS A 1 243 ? -26.373 214.442 19.621 1.00 34.22 301 HIS A O 1
ATOM 2024 N N . ALA A 1 244 ? -26.742 216.508 20.423 1.00 33.46 302 ALA A N 1
ATOM 2025 C CA . ALA A 1 244 ? -28.048 216.632 19.779 1.00 33.72 302 ALA A CA 1
ATOM 2026 C C . ALA A 1 244 ? -27.956 216.890 18.276 1.00 38.41 302 ALA A C 1
ATOM 2027 O O . ALA A 1 244 ? -28.830 216.460 17.518 1.00 37.47 302 ALA A O 1
ATOM 2029 N N . CYS A 1 245 ? -26.909 217.590 17.844 1.00 35.04 303 CYS A N 1
ATOM 2030 C CA . CYS A 1 245 ? -26.869 218.097 16.470 1.00 39.95 303 CYS A CA 1
ATOM 2031 C C . CYS A 1 245 ? -25.738 217.549 15.598 1.00 38.12 303 CYS A C 1
ATOM 2032 O O . CYS A 1 245 ? -25.914 217.371 14.394 1.00 37.05 303 CYS A O 1
ATOM 2035 N N . GLU A 1 246 ? -24.580 217.295 16.198 1.00 32.63 304 GLU A N 1
ATOM 2036 C CA . GLU A 1 246 ? -23.379 216.960 15.433 1.00 28.86 304 GLU A CA 1
ATOM 2037 C C . GLU A 1 246 ? -23.329 215.499 14.994 1.00 30.84 304 GLU A C 1
ATOM 2038 O O . GLU A 1 246 ? -23.940 214.636 15.622 1.00 36.32 304 GLU A O 1
ATOM 2044 N N . PRO A 1 247 ? -22.592 215.217 13.908 1.00 34.49 305 PRO A N 1
ATOM 2045 C CA . PRO A 1 247 ? -22.397 213.829 13.476 1.00 36.76 305 PRO A CA 1
ATOM 2046 C C . PRO A 1 247 ? -21.555 213.014 14.457 1.00 30.79 305 PRO A C 1
ATOM 2047 O O . PRO A 1 247 ? -21.077 213.546 15.462 1.00 28.69 305 PRO A O 1
ATOM 2051 N N . GLU A 1 248 ? -21.385 211.731 14.148 1.00 29.19 306 GLU A N 1
ATOM 2052 C CA . GLU A 1 248 ? -20.674 210.785 15.004 1.00 29.40 306 GLU A CA 1
ATOM 2053 C C . GLU A 1 248 ? -19.321 211.314 15.482 1.00 28.72 306 GLU A C 1
ATOM 2054 O O . GLU A 1 248 ? -18.604 211.979 14.735 1.00 28.23 306 GLU A O 1
ATOM 2060 N N . GLY A 1 249 ? -18.986 211.024 16.735 1.00 22.10 307 GLY A N 1
ATOM 2061 C CA . GLY A 1 249 ? -17.715 211.443 17.298 1.00 22.78 307 GLY A CA 1
ATOM 2062 C C . GLY A 1 249 ? -17.779 211.684 18.793 1.00 20.54 307 GLY A C 1
ATOM 2063 O O . GLY A 1 249 ? -18.700 212.328 19.289 1.00 24.04 307 GLY A O 1
ATOM 2064 N N . ASP A 1 250 ? -16.788 211.171 19.515 1.00 21.38 308 ASP A N 1
ATOM 2065 C CA . ASP A 1 250 ? -16.770 211.294 20.968 1.00 24.96 308 ASP A CA 1
ATOM 2066 C C . ASP A 1 250 ? -16.293 212.677 21.415 1.00 22.59 308 ASP A C 1
ATOM 2067 O O . ASP A 1 250 ? -15.658 213.408 20.655 1.00 23.54 308 ASP A O 1
ATOM 2072 N N . ILE A 1 251 ? -16.615 213.025 22.657 1.00 23.65 309 ILE A N 1
ATOM 2073 C CA . ILE A 1 251 ? -16.363 214.354 23.198 1.00 20.89 309 ILE A CA 1
ATOM 2074 C C . ILE A 1 251 ? -15.389 214.307 24.365 1.00 21.41 309 ILE A C 1
ATOM 2075 O O . ILE A 1 251 ? -15.512 213.463 25.247 1.00 23.75 309 ILE A O 1
ATOM 2080 N N . LEU A 1 252 ? -14.422 215.217 24.358 1.00 20.39 310 LEU A N 1
ATOM 2081 C CA . LEU A 1 252 ? -13.539 215.410 25.502 1.00 19.59 310 LEU A CA 1
ATOM 2082 C C . LEU A 1 252 ? -13.749 216.809 26.071 1.00 20.46 310 LEU A C 1
ATOM 2083 O O . LEU A 1 252 ? -13.448 217.805 25.419 1.00 22.12 310 LEU A O 1
ATOM 2088 N N . LEU A 1 253 ? -14.290 216.871 27.283 1.00 19.96 311 LEU A N 1
ATOM 2089 C CA . LEU A 1 253 ? -14.528 218.132 27.975 1.00 18.64 311 LEU A CA 1
ATOM 2090 C C . LEU A 1 253 ? -13.540 218.315 29.120 1.00 26.46 311 LEU A C 1
ATOM 2091 O O . LEU A 1 253 ? -13.391 217.437 29.964 1.00 23.51 311 LEU A O 1
ATOM 2096 N N . PHE A 1 254 ? -12.876 219.466 29.153 1.00 20.43 312 PHE A N 1
ATOM 2097 C CA . PHE A 1 254 ? -11.915 219.758 30.208 1.00 18.36 312 PHE A CA 1
ATOM 2098 C C . PHE A 1 254 ? -12.517 220.595 31.333 1.00 22.71 312 PHE A C 1
ATOM 2099 O O . PHE A 1 254 ? -12.928 221.730 31.117 1.00 22.69 312 PHE A O 1
ATOM 2107 N N . LEU A 1 255 ? -12.564 220.031 32.534 1.00 21.37 313 LEU A N 1
ATOM 2108 C CA . LEU A 1 255 ? -12.946 220.800 33.714 1.00 21.21 313 LEU A CA 1
ATOM 2109 C C . LEU A 1 255 ? -11.775 220.844 34.700 1.00 26.72 313 LEU A C 1
ATOM 2110 O O . LEU A 1 255 ? -10.661 220.455 34.353 1.00 24.93 313 LEU A O 1
ATOM 2115 N N . THR A 1 256 ? -12.010 221.320 35.921 1.00 25.20 314 THR A N 1
ATOM 2116 C CA . THR A 1 256 ? -10.886 221.707 36.777 1.00 24.41 314 THR A CA 1
ATOM 2117 C C . THR A 1 256 ? -10.630 220.839 38.013 1.00 24.43 314 THR A C 1
ATOM 2118 O O . THR A 1 256 ? -9.527 220.855 38.554 1.00 28.09 314 THR A O 1
ATOM 2122 N N . GLY A 1 257 ? -11.626 220.087 38.465 1.00 29.09 315 GLY A N 1
ATOM 2123 C CA . GLY A 1 257 ? -11.450 219.288 39.666 1.00 30.40 315 GLY A CA 1
ATOM 2124 C C . GLY A 1 257 ? -12.465 218.178 39.850 1.00 33.75 315 GLY A C 1
ATOM 2125 O O . GLY A 1 257 ? -13.475 218.130 39.154 1.00 25.14 315 GLY A O 1
ATOM 2126 N N . GLU A 1 258 ? -12.190 217.296 40.807 1.00 28.63 316 GLU A N 1
ATOM 2127 C CA . GLU A 1 258 ? -13.008 216.110 41.064 1.00 31.63 316 GLU A CA 1
ATOM 2128 C C . GLU A 1 258 ? -14.494 216.401 41.300 1.00 32.91 316 GLU A C 1
ATOM 2129 O O . GLU A 1 258 ? -15.359 215.812 40.649 1.00 35.59 316 GLU A O 1
ATOM 2135 N N . GLU A 1 259 ? -14.782 217.301 42.236 1.00 33.47 317 GLU A N 1
ATOM 2136 C CA . GLU A 1 259 ? -16.158 217.615 42.621 1.00 35.77 317 GLU A CA 1
ATOM 2137 C C . GLU A 1 259 ? -16.956 218.223 41.463 1.00 34.24 317 GLU A C 1
ATOM 2138 O O . GLU A 1 259 ? -18.092 217.810 41.168 1.00 30.76 317 GLU A O 1
ATOM 2144 N N . GLU A 1 260 ? -16.339 219.206 40.815 1.00 32.27 318 GLU A N 1
ATOM 2145 C CA . GLU A 1 260 ? -16.902 219.861 39.643 1.00 35.16 318 GLU A CA 1
ATOM 2146 C C . GLU A 1 260 ? -17.187 218.849 38.534 1.00 31.83 318 GLU A C 1
ATOM 2147 O O . GLU A 1 260 ? -18.253 218.871 37.912 1.00 27.76 318 GLU A O 1
ATOM 2153 N N . ILE A 1 261 ? -16.232 217.953 38.306 1.00 32.13 319 ILE A N 1
ATOM 2154 C CA . ILE A 1 261 ? -16.373 216.931 37.275 1.00 31.24 319 ILE A CA 1
ATOM 2155 C C . ILE A 1 261 ? -17.511 215.960 37.589 1.00 33.36 319 ILE A C 1
ATOM 2156 O O . ILE A 1 261 ? -18.318 215.662 36.717 1.00 31.84 319 ILE A O 1
ATOM 2161 N N . GLU A 1 262 ? -17.592 215.483 38.828 1.00 31.96 320 GLU A N 1
ATOM 2162 C CA . GLU A 1 262 ? -18.660 214.555 39.204 1.00 37.14 320 GLU A CA 1
ATOM 2163 C C . GLU A 1 262 ? -20.040 215.205 39.078 1.00 33.34 320 GLU A C 1
ATOM 2164 O O . GLU A 1 262 ? -20.993 214.593 38.557 1.00 35.28 320 GLU A O 1
ATOM 2170 N N . ASP A 1 263 ? -20.141 216.451 39.538 1.00 32.51 321 ASP A N 1
ATOM 2171 C CA . ASP A 1 263 ? -21.397 217.188 39.415 1.00 38.95 321 ASP A CA 1
ATOM 2172 C C . ASP A 1 263 ? -21.803 217.359 37.947 1.00 37.68 321 ASP A C 1
ATOM 2173 O O . ASP A 1 263 ? -22.963 217.112 37.562 1.00 37.75 321 ASP A O 1
ATOM 2178 N N . ALA A 1 264 ? -20.835 217.769 37.130 1.00 34.23 322 ALA A N 1
ATOM 2179 C CA . ALA A 1 264 ? -21.063 217.956 35.703 1.00 29.86 322 ALA A CA 1
ATOM 2180 C C . ALA A 1 264 ? -21.508 216.661 35.033 1.00 32.92 322 ALA A C 1
ATOM 2181 O O . ALA A 1 264 ? -22.407 216.667 34.198 1.00 32.40 322 ALA A O 1
ATOM 2183 N N . CYS A 1 265 ? -20.872 215.553 35.402 1.00 32.89 323 CYS A N 1
ATOM 2184 C CA . CYS A 1 265 ? -21.207 214.248 34.847 1.00 28.65 323 CYS A CA 1
ATOM 2185 C C . CYS A 1 265 ? -22.645 213.886 35.187 1.00 29.52 323 CYS A C 1
ATOM 2186 O O . CYS A 1 265 ? -23.410 213.443 34.318 1.00 35.58 323 CYS A O 1
ATOM 2189 N N . ARG A 1 266 ? -23.006 214.083 36.453 1.00 31.47 324 ARG A N 1
ATOM 2190 C CA . ARG A 1 266 ? -24.385 213.857 36.884 1.00 35.07 324 ARG A CA 1
ATOM 2191 C C . ARG A 1 266 ? -25.386 214.655 36.033 1.00 37.50 324 ARG A C 1
ATOM 2192 O O . ARG A 1 266 ? -26.348 214.093 35.466 1.00 36.78 324 ARG A O 1
ATOM 2200 N N . ARG A 1 267 ? -25.144 215.962 35.930 1.00 34.17 325 ARG A N 1
ATOM 2201 C CA . ARG A 1 267 ? -26.053 216.842 35.189 1.00 41.57 325 ARG A CA 1
ATOM 2202 C C . ARG A 1 267 ? -26.179 216.456 33.708 1.00 39.23 325 ARG A C 1
ATOM 2203 O O . ARG A 1 267 ? -27.292 216.325 33.166 1.00 43.06 325 ARG A O 1
ATOM 2211 N N . ILE A 1 268 ? -25.030 216.264 33.066 1.00 32.13 326 ILE A N 1
ATOM 2212 C CA . ILE A 1 268 ? -24.976 215.820 31.681 1.00 30.34 326 ILE A CA 1
ATOM 2213 C C . ILE A 1 268 ? -25.787 214.545 31.488 1.00 32.12 326 ILE A C 1
ATOM 2214 O O . ILE A 1 268 ? -26.600 214.463 30.574 1.00 31.38 326 ILE A O 1
ATOM 2219 N N . SER A 1 269 ? -25.582 213.561 32.360 1.00 35.58 327 SER A N 1
ATOM 2220 C CA . SER A 1 269 ? -26.312 212.300 32.243 1.00 33.67 327 SER A CA 1
ATOM 2221 C C . SER A 1 269 ? -27.828 212.487 32.370 1.00 35.92 327 SER A C 1
ATOM 2222 O O . SER A 1 269 ? -28.595 211.925 31.574 1.00 42.36 327 SER A O 1
ATOM 2225 N N . LEU A 1 270 ? -28.262 213.278 33.351 1.00 34.87 328 LEU A N 1
ATOM 2226 C CA . LEU A 1 270 ? -29.701 213.551 33.489 1.00 38.37 328 LEU A CA 1
ATOM 2227 C C . LEU A 1 270 ? -30.302 214.189 32.224 1.00 47.43 328 LEU A C 1
ATOM 2228 O O . LEU A 1 270 ? -31.343 213.730 31.687 1.00 40.31 328 LEU A O 1
ATOM 2233 N N . GLU A 1 271 ? -29.637 215.240 31.745 1.00 40.89 329 GLU A N 1
ATOM 2234 C CA . GLU A 1 271 ? -30.103 215.935 30.547 1.00 39.52 329 GLU A CA 1
ATOM 2235 C C . GLU A 1 271 ? -30.148 214.998 29.341 1.00 39.77 329 GLU A C 1
ATOM 2236 O O . GLU A 1 271 ? -31.085 215.040 28.538 1.00 42.62 329 GLU A O 1
ATOM 2242 N N . VAL A 1 272 ? -29.131 214.150 29.224 1.00 37.86 330 VAL A N 1
ATOM 2243 C CA . VAL A 1 272 ? -29.073 213.170 28.149 1.00 31.01 330 VAL A CA 1
ATOM 2244 C C . VAL A 1 272 ? -30.263 212.219 28.229 1.00 39.33 330 VAL A C 1
ATOM 2245 O O . VAL A 1 272 ? -30.899 211.943 27.215 1.00 38.97 330 VAL A O 1
ATOM 2249 N N . ASP A 1 273 ? -30.577 211.736 29.430 1.00 42.12 331 ASP A N 1
ATOM 2250 C CA . ASP A 1 273 ? -31.753 210.879 29.608 1.00 49.03 331 ASP A CA 1
ATOM 2251 C C . ASP A 1 273 ? -33.022 211.575 29.110 1.00 46.40 331 ASP A C 1
ATOM 2252 O O . ASP A 1 273 ? -33.843 210.974 28.381 1.00 43.71 331 ASP A O 1
ATOM 2257 N N . GLU A 1 274 ? -33.173 212.843 29.498 1.00 42.37 332 GLU A N 1
ATOM 2258 C CA . GLU A 1 274 ? -34.270 213.662 28.971 1.00 44.44 332 GLU A CA 1
ATOM 2259 C C . GLU A 1 274 ? -34.324 213.643 27.436 1.00 53.22 332 GLU A C 1
ATOM 2260 O O . GLU A 1 274 ? -35.349 213.276 26.836 1.00 48.23 332 GLU A O 1
ATOM 2266 N N . MET A 1 275 ? -33.212 214.031 26.813 1.00 37.08 333 MET A N 1
ATOM 2267 C CA . MET A 1 275 ? -33.106 214.082 25.354 1.00 36.06 333 MET A CA 1
ATOM 2268 C C . MET A 1 275 ? -33.444 212.752 24.692 1.00 46.18 333 MET A C 1
ATOM 2269 O O . MET A 1 275 ? -33.996 212.716 23.593 1.00 43.51 333 MET A O 1
ATOM 2274 N N . ILE A 1 276 ? -33.090 211.662 25.362 1.00 39.78 334 ILE A N 1
ATOM 2275 C CA . ILE A 1 276 ? -33.337 210.329 24.840 1.00 39.69 334 ILE A CA 1
ATOM 2276 C C . ILE A 1 276 ? -34.823 210.025 24.859 1.00 46.07 334 ILE A C 1
ATOM 2277 O O . ILE A 1 276 ? -35.402 209.645 23.836 1.00 47.09 334 ILE A O 1
ATOM 2282 N N . ARG A 1 277 ? -35.454 210.196 26.016 1.00 46.64 335 ARG A N 1
ATOM 2283 C CA . ARG A 1 277 ? -36.864 209.817 26.084 1.00 55.92 335 ARG A CA 1
ATOM 2284 C C . ARG A 1 277 ? -37.778 210.800 25.345 1.00 62.63 335 ARG A C 1
ATOM 2285 O O . ARG A 1 277 ? -38.918 210.460 25.027 1.00 62.85 335 ARG A O 1
ATOM 2293 N N . GLU A 1 278 ? -37.284 212.000 25.046 1.00 53.38 336 GLU A N 1
ATOM 2294 C CA . GLU A 1 278 ? -38.147 213.011 24.432 1.00 61.25 336 GLU A CA 1
ATOM 2295 C C . GLU A 1 278 ? -37.869 213.317 22.951 1.00 66.21 336 GLU A C 1
ATOM 2296 O O . GLU A 1 278 ? -38.780 213.726 22.229 1.00 71.74 336 GLU A O 1
ATOM 2302 N N . SER A 1 279 ? -36.635 213.121 22.492 1.00 48.10 337 SER A N 1
ATOM 2303 C CA . SER A 1 279 ? -36.245 213.597 21.162 1.00 45.38 337 SER A CA 1
ATOM 2304 C C . SER A 1 279 ? -35.471 212.595 20.303 1.00 46.32 337 SER A C 1
ATOM 2305 O O . SER A 1 279 ? -34.863 212.981 19.302 1.00 49.11 337 SER A O 1
ATOM 2308 N N . ASP A 1 280 ? -35.497 211.321 20.689 1.00 43.58 338 ASP A N 1
ATOM 2309 C CA . ASP A 1 280 ? -34.811 210.259 19.946 1.00 39.12 338 ASP A CA 1
ATOM 2310 C C . ASP A 1 280 ? -33.310 210.518 19.795 1.00 44.20 338 ASP A C 1
ATOM 2311 O O . ASP A 1 280 ? -32.699 210.131 18.797 1.00 40.10 338 ASP A O 1
ATOM 2316 N N . ALA A 1 281 ? -32.720 211.181 20.783 1.00 38.87 339 ALA A N 1
ATOM 2317 C CA . ALA A 1 281 ? -31.272 211.334 20.816 1.00 35.92 339 ALA A CA 1
ATOM 2318 C C . ALA A 1 281 ? -30.634 209.970 21.036 1.00 35.34 339 ALA A C 1
ATOM 2319 O O . ALA A 1 281 ? -31.279 209.052 21.547 1.00 33.78 339 ALA A O 1
ATOM 2321 N N . GLY A 1 282 ? -29.373 209.833 20.646 1.00 31.60 340 GLY A N 1
ATOM 2322 C CA . GLY A 1 282 ? -28.659 208.591 20.864 1.00 36.20 340 GLY A CA 1
ATOM 2323 C C . GLY A 1 282 ? -28.211 208.460 22.306 1.00 31.82 340 GLY A C 1
ATOM 2324 O O . GLY A 1 282 ? -28.292 209.417 23.078 1.00 33.60 340 GLY A O 1
ATOM 2325 N N . PRO A 1 283 ? -27.737 207.267 22.687 1.00 36.13 341 PRO A N 1
ATOM 2326 C CA . PRO A 1 283 ? -27.202 207.099 24.038 1.00 32.17 341 PRO A CA 1
ATOM 2327 C C . PRO A 1 283 ? -25.861 207.799 24.170 1.00 35.33 341 PRO A C 1
ATOM 2328 O O . PRO A 1 283 ? -25.155 207.963 23.176 1.00 29.70 341 PRO A O 1
ATOM 2332 N N . MET A 1 284 ? -25.519 208.224 25.377 1.00 30.90 342 MET A N 1
ATOM 2333 C CA . MET A 1 284 ? -24.193 208.766 25.612 1.00 33.54 342 MET A CA 1
ATOM 2334 C C . MET A 1 284 ? -23.652 208.329 26.958 1.00 38.08 342 MET A C 1
ATOM 2335 O O . MET A 1 284 ? -24.245 208.615 27.999 1.00 32.31 342 MET A O 1
ATOM 2340 N N . SER A 1 285 ? -22.523 207.628 26.928 1.00 30.44 343 SER A N 1
ATOM 2341 C CA A SER A 1 285 ? -21.850 207.206 28.149 0.69 31.17 343 SER A CA 1
ATOM 2342 C CA B SER A 1 285 ? -21.857 207.208 28.153 0.31 30.93 343 SER A CA 1
ATOM 2343 C C . SER A 1 285 ? -20.967 208.333 28.664 1.00 30.27 343 SER A C 1
ATOM 2344 O O . SER A 1 285 ? -20.342 209.038 27.882 1.00 30.35 343 SER A O 1
ATOM 2349 N N . VAL A 1 286 ? -20.915 208.501 29.979 1.00 25.15 344 VAL A N 1
ATOM 2350 C CA . VAL A 1 286 ? -20.161 209.603 30.567 1.00 26.82 344 VAL A CA 1
ATOM 2351 C C . VAL A 1 286 ? -19.084 209.087 31.520 1.00 30.17 344 VAL A C 1
ATOM 2352 O O . VAL A 1 286 ? -19.374 208.339 32.451 1.00 31.34 344 VAL A O 1
ATOM 2356 N N . TYR A 1 287 ? -17.839 209.484 31.268 1.00 25.09 345 TYR A N 1
ATOM 2357 C CA . TYR A 1 287 ? -16.694 209.021 32.051 1.00 22.90 345 TYR A CA 1
ATOM 2358 C C . TYR A 1 287 ? -15.979 210.161 32.757 1.00 28.95 345 TYR A C 1
ATOM 2359 O O . TYR A 1 287 ? -15.452 211.054 32.108 1.00 27.30 345 TYR A O 1
ATOM 2368 N N . PRO A 1 288 ? -15.941 210.127 34.093 1.00 28.15 346 PRO A N 1
ATOM 2369 C CA . PRO A 1 288 ? -15.102 211.097 34.800 1.00 26.43 346 PRO A CA 1
ATOM 2370 C C . PRO A 1 288 ? -13.625 210.719 34.701 1.00 25.73 346 PRO A C 1
ATOM 2371 O O . PRO A 1 288 ? -13.304 209.535 34.614 1.00 28.94 346 PRO A O 1
ATOM 2375 N N . LEU A 1 289 ? -12.742 211.710 34.695 1.00 20.86 347 LEU A N 1
ATOM 2376 C CA . LEU A 1 289 ? -11.310 211.439 34.704 1.00 23.52 347 LEU A CA 1
ATOM 2377 C C . LEU A 1 289 ? -10.547 212.485 35.511 1.00 23.54 347 LEU A C 1
ATOM 2378 O O . LEU A 1 289 ? -10.529 213.664 35.165 1.00 23.41 347 LEU A O 1
ATOM 2383 N N . TYR A 1 290 ? -9.920 212.042 36.595 1.00 25.05 348 TYR A N 1
ATOM 2384 C CA . TYR A 1 290 ? -9.058 212.905 37.393 1.00 25.32 348 TYR A CA 1
ATOM 2385 C C . TYR A 1 290 ? -8.049 212.055 38.156 1.00 26.72 348 TYR A C 1
ATOM 2386 O O . TYR A 1 290 ? -8.187 210.834 38.230 1.00 27.69 348 TYR A O 1
ATOM 2395 N N . GLY A 1 291 ? -7.042 212.712 38.723 1.00 32.38 349 GLY A N 1
ATOM 2396 C CA . GLY A 1 291 ? -5.883 212.036 39.282 1.00 33.71 349 GLY A CA 1
ATOM 2397 C C . GLY A 1 291 ? -6.103 211.061 40.426 1.00 36.05 349 GLY A C 1
ATOM 2398 O O . GLY A 1 291 ? -5.375 210.075 40.540 1.00 33.23 349 GLY A O 1
ATOM 2399 N N . THR A 1 292 ? -7.089 211.320 41.279 1.00 31.68 350 THR A N 1
ATOM 2400 C CA . THR A 1 292 ? -7.296 210.466 42.448 1.00 32.29 350 THR A CA 1
ATOM 2401 C C . THR A 1 292 ? -7.990 209.152 42.095 1.00 35.25 350 THR A C 1
ATOM 2402 O O . THR A 1 292 ? -8.087 208.255 42.931 1.00 38.66 350 THR A O 1
ATOM 2406 N N . LEU A 1 293 ? -8.472 209.035 40.862 1.00 33.64 351 LEU A N 1
ATOM 2407 C CA . LEU A 1 293 ? -8.971 207.754 40.375 1.00 31.82 351 LEU A CA 1
ATOM 2408 C C . LEU A 1 293 ? -7.814 206.771 40.240 1.00 39.36 351 LEU A C 1
ATOM 2409 O O . LEU A 1 293 ? -6.700 207.169 39.897 1.00 40.55 351 LEU A O 1
ATOM 2414 N N . PRO A 1 294 ? -8.068 205.483 40.521 1.00 47.13 352 PRO A N 1
ATOM 2415 C CA . PRO A 1 294 ? -7.054 204.455 40.256 1.00 59.48 352 PRO A CA 1
ATOM 2416 C C . PRO A 1 294 ? -6.694 204.433 38.770 1.00 66.57 352 PRO A C 1
ATOM 2417 O O . PRO A 1 294 ? -7.595 204.535 37.941 1.00 61.16 352 PRO A O 1
ATOM 2421 N N . PRO A 1 295 ? -5.396 204.314 38.442 1.00 65.19 353 PRO A N 1
ATOM 2422 C CA . PRO A 1 295 ? -4.892 204.431 37.064 1.00 66.04 353 PRO A CA 1
ATOM 2423 C C . PRO A 1 295 ? -5.589 203.484 36.085 1.00 71.19 353 PRO A C 1
ATOM 2424 O O . PRO A 1 295 ? -5.993 203.883 34.982 1.00 66.56 353 PRO A O 1
ATOM 2428 N N . HIS A 1 296 ? -5.736 202.231 36.499 1.00 66.22 354 HIS A N 1
ATOM 2429 C CA . HIS A 1 296 ? -6.400 201.236 35.672 1.00 70.68 354 HIS A CA 1
ATOM 2430 C C . HIS A 1 296 ? -7.892 201.542 35.545 1.00 67.56 354 HIS A C 1
ATOM 2431 O O . HIS A 1 296 ? -8.534 201.129 34.579 1.00 73.81 354 HIS A O 1
ATOM 2438 N N . GLN A 1 297 ? -8.439 202.273 36.512 1.00 55.90 355 GLN A N 1
ATOM 2439 C CA . GLN A 1 297 ? -9.813 202.755 36.399 1.00 56.02 355 GLN A CA 1
ATOM 2440 C C . GLN A 1 297 ? -9.853 203.978 35.487 1.00 58.09 355 GLN A C 1
ATOM 2441 O O . GLN A 1 297 ? -10.836 204.207 34.779 1.00 54.81 355 GLN A O 1
ATOM 2447 N N . GLN A 1 298 ? -8.774 204.757 35.502 1.00 43.46 356 GLN A N 1
ATOM 2448 C CA . GLN A 1 298 ? -8.631 205.878 34.579 1.00 40.68 356 GLN A CA 1
ATOM 2449 C C . GLN A 1 298 ? -8.633 205.374 33.142 1.00 41.15 356 GLN A C 1
ATOM 2450 O O . GLN A 1 298 ? -9.125 206.050 32.236 1.00 31.95 356 GLN A O 1
ATOM 2456 N N . GLN A 1 299 ? -8.083 204.180 32.937 1.00 36.74 357 GLN A N 1
ATOM 2457 C CA . GLN A 1 299 ? -8.024 203.598 31.595 1.00 45.26 357 GLN A CA 1
ATOM 2458 C C . GLN A 1 299 ? -9.398 203.242 31.012 1.00 48.24 357 GLN A C 1
ATOM 2459 O O . GLN A 1 299 ? -9.498 202.859 29.845 1.00 37.30 357 GLN A O 1
ATOM 2465 N N . ARG A 1 300 ? -10.452 203.375 31.812 1.00 36.91 358 ARG A N 1
ATOM 2466 C CA . ARG A 1 300 ? -11.810 203.102 31.341 1.00 34.34 358 ARG A CA 1
ATOM 2467 C C . ARG A 1 300 ? -12.271 204.100 30.278 1.00 32.29 358 ARG A C 1
ATOM 2468 O O . ARG A 1 300 ? -13.229 203.842 29.550 1.00 30.85 358 ARG A O 1
ATOM 2476 N N . ILE A 1 301 ? -11.588 205.235 30.182 1.00 30.26 359 ILE A N 1
ATOM 2477 C CA . ILE A 1 301 ? -11.942 206.250 29.193 1.00 29.51 359 ILE A CA 1
ATOM 2478 C C . ILE A 1 301 ? -11.700 205.779 27.758 1.00 31.97 359 ILE A C 1
ATOM 2479 O O . ILE A 1 301 ? -12.105 206.448 26.806 1.00 26.02 359 ILE A O 1
ATOM 2484 N N . PHE A 1 302 ? -11.047 204.630 27.604 1.00 25.64 360 PHE A N 1
ATOM 2485 C CA . PHE A 1 302 ? -10.700 204.125 26.279 1.00 29.57 360 PHE A CA 1
ATOM 2486 C C . PHE A 1 302 ? -11.726 203.162 25.680 1.00 38.77 360 PHE A C 1
ATOM 2487 O O . PHE A 1 302 ? -11.615 202.791 24.512 1.00 32.90 360 PHE A O 1
ATOM 2495 N N . GLU A 1 303 ? -12.724 202.749 26.455 1.00 34.38 361 GLU A N 1
ATOM 2496 C CA . GLU A 1 303 ? -13.667 201.776 25.914 1.00 35.03 361 GLU A CA 1
ATOM 2497 C C . GLU A 1 303 ? -14.614 202.431 24.906 1.00 35.27 361 GLU A C 1
ATOM 2498 O O . GLU A 1 303 ? -14.791 203.650 24.887 1.00 27.82 361 GLU A O 1
ATOM 2504 N N . LYS A 1 304 ? -15.197 201.601 24.049 1.00 28.97 362 LYS A N 1
ATOM 2505 C CA . LYS A 1 304 ? -15.946 202.075 22.892 1.00 32.65 362 LYS A CA 1
ATOM 2506 C C . LYS A 1 304 ? -17.265 202.738 23.288 1.00 28.74 362 LYS A C 1
ATOM 2507 O O . LYS A 1 304 ? -17.898 202.344 24.267 1.00 30.65 362 LYS A O 1
ATOM 2513 N N . ALA A 1 305 ? -17.661 203.756 22.530 1.00 29.81 363 ALA A N 1
ATOM 2514 C CA . ALA A 1 305 ? -18.953 204.408 22.721 1.00 32.73 363 ALA A CA 1
ATOM 2515 C C . ALA A 1 305 ? -20.087 203.418 22.467 1.00 29.88 363 ALA A C 1
ATOM 2516 O O . ALA A 1 305 ? -19.916 202.457 21.719 1.00 33.13 363 ALA A O 1
ATOM 2518 N N . PRO A 1 306 ? -21.251 203.644 23.096 1.00 30.28 364 PRO A N 1
ATOM 2519 C CA . PRO A 1 306 ? -22.398 202.761 22.853 1.00 35.84 364 PRO A CA 1
ATOM 2520 C C . PRO A 1 306 ? -22.921 202.879 21.427 1.00 36.27 364 PRO A C 1
ATOM 2521 O O . PRO A 1 306 ? -22.745 203.918 20.792 1.00 34.43 364 PRO A O 1
ATOM 2525 N N . GLN A 1 307 ? -23.547 201.817 20.933 1.00 34.87 365 GLN A N 1
ATOM 2526 C CA . GLN A 1 307 ? -24.154 201.815 19.607 1.00 31.39 365 GLN A CA 1
ATOM 2527 C C . GLN A 1 307 ? -25.443 202.633 19.602 1.00 35.19 365 GLN A C 1
ATOM 2528 O O . GLN A 1 307 ? -26.028 202.870 20.658 1.00 33.11 365 GLN A O 1
ATOM 2534 N N . PRO A 1 308 ? -25.888 203.075 18.412 1.00 36.71 366 PRO A N 1
ATOM 2535 C CA . PRO A 1 308 ? -27.206 203.713 18.302 1.00 32.69 366 PRO A CA 1
ATOM 2536 C C . PRO A 1 308 ? -28.317 202.795 18.802 1.00 33.43 366 PRO A C 1
ATOM 2537 O O . PRO A 1 308 ? -28.121 201.581 18.868 1.00 31.90 366 PRO A O 1
ATOM 2541 N N . PHE A 1 309 ? -29.467 203.370 19.144 1.00 28.80 367 PHE A N 1
ATOM 2542 C CA . PHE A 1 309 ? -30.600 202.590 19.626 1.00 35.51 367 PHE A CA 1
ATOM 2543 C C . PHE A 1 309 ? -31.234 201.769 18.507 1.00 33.88 367 PHE A C 1
ATOM 2544 O O . PHE A 1 309 ? -31.904 200.770 18.761 1.00 35.91 367 PHE A O 1
ATOM 2552 N N . ARG A 1 310 ? -31.013 202.196 17.269 1.00 29.50 368 ARG A N 1
ATOM 2553 C CA . ARG A 1 310 ? -31.624 201.551 16.115 1.00 31.18 368 ARG A CA 1
ATOM 2554 C C . ARG A 1 310 ? -30.791 201.807 14.863 1.00 28.82 368 ARG A C 1
ATOM 2555 O O . ARG A 1 310 ? -30.012 202.759 14.823 1.00 27.67 368 ARG A O 1
ATOM 2563 N N . PRO A 1 311 ? -30.939 200.945 13.842 1.00 30.90 369 PRO A N 1
ATOM 2564 C CA . PRO A 1 311 ? -30.304 201.211 12.548 1.00 32.89 369 PRO A CA 1
ATOM 2565 C C . PRO A 1 311 ? -30.710 202.572 11.990 1.00 34.62 369 PRO A C 1
ATOM 2566 O O . PRO A 1 311 ? -31.900 202.875 11.915 1.00 31.92 369 PRO A O 1
ATOM 2570 N N . GLY A 1 312 ? -29.725 203.385 11.621 1.00 32.06 370 GLY A N 1
ATOM 2571 C CA . GLY A 1 312 ? -29.988 204.708 11.087 1.00 30.75 370 GLY A CA 1
ATOM 2572 C C . GLY A 1 312 ? -30.327 205.734 12.154 1.00 31.71 370 GLY A C 1
ATOM 2573 O O . GLY A 1 312 ? -30.658 206.876 11.842 1.00 32.69 370 GLY A O 1
ATOM 2574 N N . GLY A 1 313 ? -30.243 205.330 13.417 1.00 28.39 371 GLY A N 1
ATOM 2575 C CA . GLY A 1 313 ? -30.560 206.223 14.517 1.00 28.41 371 GLY A CA 1
ATOM 2576 C C . GLY A 1 313 ? -29.436 207.200 14.806 1.00 32.98 371 GLY A C 1
ATOM 2577 O O . GLY A 1 313 ? -28.329 207.055 14.283 1.00 31.72 371 GLY A O 1
ATOM 2578 N N . ARG A 1 314 ? -29.724 208.203 15.632 1.00 31.05 372 ARG A N 1
ATOM 2579 C CA . ARG A 1 314 ? -28.707 209.154 16.070 1.00 37.42 372 ARG A CA 1
ATOM 2580 C C . ARG A 1 314 ? -27.550 208.407 16.725 1.00 33.19 372 ARG A C 1
ATOM 2581 O O . ARG A 1 314 ? -27.768 207.451 17.469 1.00 32.81 372 ARG A O 1
ATOM 2589 N N . PRO A 1 315 ? -26.311 208.832 16.440 1.00 32.72 373 PRO A N 1
ATOM 2590 C CA . PRO A 1 315 ? -25.158 208.060 16.909 1.00 42.94 373 PRO A CA 1
ATOM 2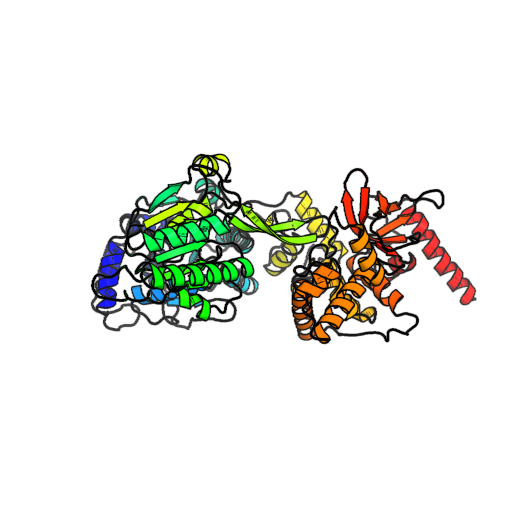591 C C . PRO A 1 315 ? -25.085 207.954 18.428 1.00 33.60 373 PRO A C 1
ATOM 2592 O O . PRO A 1 315 ? -25.433 208.896 19.144 1.00 32.03 373 PRO A O 1
ATOM 2596 N N . GLY A 1 316 ? -24.665 206.790 18.908 1.00 34.34 374 GLY A N 1
ATOM 2597 C CA . GLY A 1 316 ? -24.273 206.649 20.295 1.00 28.32 374 GLY A CA 1
ATOM 2598 C C . GLY A 1 316 ? -22.976 207.416 20.454 1.00 31.11 374 GLY A C 1
ATOM 2599 O O . GLY A 1 316 ? -22.251 207.626 19.478 1.00 30.27 374 GLY A O 1
ATOM 2600 N N . ARG A 1 317 ? -22.673 207.838 21.675 1.00 23.52 375 ARG A N 1
ATOM 2601 C CA . ARG A 1 317 ? -21.526 208.711 21.885 1.00 23.66 375 ARG A CA 1
ATOM 2602 C C . ARG A 1 317 ? -20.887 208.498 23.251 1.00 27.78 375 ARG A C 1
ATOM 2603 O O . ARG A 1 317 ? -21.541 208.052 24.195 1.00 26.75 375 ARG A O 1
ATOM 2611 N N . LYS A 1 318 ? -19.600 208.813 23.343 1.00 25.64 376 LYS A N 1
ATOM 2612 C CA . LYS A 1 318 ? -18.900 208.815 24.618 1.00 26.93 376 LYS A CA 1
ATOM 2613 C C . LYS A 1 318 ? -18.480 210.238 24.958 1.00 24.07 376 LYS A C 1
ATOM 2614 O O . LYS A 1 318 ? -18.017 210.976 24.092 1.00 25.72 376 LYS A O 1
ATOM 2620 N N . CYS A 1 319 ? -18.665 210.623 26.215 1.00 22.73 377 CYS A N 1
ATOM 2621 C CA . CYS A 1 319 ? -18.217 211.917 26.711 1.00 22.28 377 CYS A CA 1
ATOM 2622 C C . CYS A 1 319 ? -17.290 211.723 27.908 1.00 20.15 377 CYS A C 1
ATOM 2623 O O . CYS A 1 319 ? -17.697 211.202 28.947 1.00 26.40 377 CYS A O 1
ATOM 2626 N N . ILE A 1 320 ? -16.039 212.130 27.742 1.00 21.63 378 ILE A N 1
ATOM 2627 C CA . ILE A 1 320 ? -15.065 212.100 28.822 1.00 21.58 378 ILE A CA 1
ATOM 2628 C C . ILE A 1 320 ? -14.962 213.480 29.449 1.00 19.36 378 ILE A C 1
ATOM 2629 O O . ILE A 1 320 ? -14.710 214.457 28.758 1.00 23.20 378 ILE A O 1
ATOM 2634 N N . VAL A 1 321 ? -15.167 213.555 30.758 1.00 20.83 379 VAL A N 1
ATOM 2635 C CA . VAL A 1 321 ? -15.066 214.809 31.488 1.00 21.05 379 VAL A CA 1
ATOM 2636 C C . VAL A 1 321 ? -13.832 214.753 32.378 1.00 22.72 379 VAL A C 1
ATOM 2637 O O . VAL A 1 321 ? -13.819 214.060 33.393 1.00 22.82 379 VAL A O 1
ATOM 2641 N N . ALA A 1 322 ? -12.792 215.481 31.986 1.00 20.13 380 ALA A N 1
ATOM 2642 C CA . ALA A 1 322 ? -11.471 215.292 32.568 1.00 17.63 380 ALA A CA 1
ATOM 2643 C C . ALA A 1 322 ? -10.802 216.593 33.001 1.00 18.44 380 ALA A C 1
ATOM 2644 O O . ALA A 1 322 ? -11.139 217.671 32.518 1.00 23.72 380 ALA A O 1
ATOM 2646 N N . THR A 1 323 ? -9.844 216.475 33.915 1.00 20.18 381 THR A N 1
ATOM 2647 C CA . THR A 1 323 ? -8.934 217.573 34.213 1.00 23.05 381 THR A CA 1
ATOM 2648 C C . THR A 1 323 ? -7.850 217.613 33.141 1.00 24.55 381 THR A C 1
ATOM 2649 O O . THR A 1 323 ? -7.890 216.837 32.185 1.00 22.72 381 THR A O 1
ATOM 2653 N N . ASN A 1 324 ? -6.856 218.480 33.316 1.00 22.72 382 ASN A N 1
ATOM 2654 C CA . ASN A 1 324 ? -5.744 218.539 32.369 1.00 24.24 382 ASN A CA 1
ATOM 2655 C C . ASN A 1 324 ? -4.836 217.312 32.458 1.00 25.40 382 ASN A C 1
ATOM 2656 O O . ASN A 1 324 ? -3.763 217.276 31.855 1.00 21.73 382 ASN A O 1
ATOM 2661 N N . ILE A 1 325 ? -5.281 216.307 33.208 1.00 18.39 383 ILE A N 1
ATOM 2662 C CA . ILE A 1 325 ? -4.670 214.986 33.178 1.00 18.84 383 ILE A CA 1
ATOM 2663 C C . ILE A 1 325 ? -4.710 214.429 31.752 1.00 23.30 383 ILE A C 1
ATOM 2664 O O . ILE A 1 325 ? -3.863 213.625 31.367 1.00 23.27 383 ILE A O 1
ATOM 2669 N N . ALA A 1 326 ? -5.688 214.877 30.968 1.00 19.94 384 ALA A N 1
ATOM 2670 C CA . ALA A 1 326 ? -5.847 214.405 29.598 1.00 16.23 384 ALA A CA 1
ATOM 2671 C C . ALA A 1 326 ? -5.453 215.473 28.579 1.00 21.03 384 ALA A C 1
ATOM 2672 O O . ALA A 1 326 ? -5.755 215.344 27.394 1.00 19.75 384 ALA A O 1
ATOM 2674 N N . GLU A 1 327 ? -4.776 216.522 29.038 1.00 19.20 385 GLU A N 1
ATOM 2675 C CA . GLU A 1 327 ? -4.425 217.642 28.168 1.00 21.03 385 GLU A CA 1
ATOM 2676 C C . GLU A 1 327 ? -3.337 217.282 27.153 1.00 25.52 385 GLU A C 1
ATOM 2677 O O . GLU A 1 327 ? -3.369 217.745 26.014 1.00 22.54 385 GLU A O 1
ATOM 2683 N N . THR A 1 328 ? -2.375 216.460 27.563 1.00 21.46 386 THR A N 1
ATOM 2684 C CA . THR A 1 328 ? -1.267 216.108 26.678 1.00 19.80 386 THR A CA 1
ATOM 2685 C C . THR A 1 328 ? -1.167 214.617 26.379 1.00 22.45 386 THR A C 1
ATOM 2686 O O . THR A 1 328 ? -1.841 213.797 27.011 1.00 22.82 386 THR A O 1
ATOM 2690 N N . SER A 1 329 ? -0.352 214.311 25.366 1.00 18.13 387 SER A N 1
ATOM 2691 C CA A SER A 1 329 ? 0.132 212.960 25.081 0.56 19.98 387 SER A CA 1
ATOM 2692 C CA B SER A 1 329 ? 0.131 212.957 25.090 0.44 19.43 387 SER A CA 1
ATOM 2693 C C . SER A 1 329 ? -0.912 211.984 24.539 1.00 17.69 387 SER A C 1
ATOM 2694 O O . SER A 1 329 ? -0.652 211.276 23.568 1.00 19.95 387 SER A O 1
ATOM 2699 N N . LEU A 1 330 ? -2.082 211.937 25.166 1.00 16.99 388 LEU A N 1
ATOM 2700 C CA . LEU A 1 330 ? -3.076 210.913 24.853 1.00 21.65 388 LEU A CA 1
ATOM 2701 C C . LEU A 1 330 ? -3.618 210.903 23.425 1.00 23.94 388 LEU A C 1
ATOM 2702 O O . LEU A 1 330 ? -3.934 211.946 22.853 1.00 22.29 388 LEU A O 1
ATOM 2707 N N . THR A 1 331 ? -3.721 209.701 22.865 1.00 18.04 389 THR A N 1
ATOM 2708 C CA . THR A 1 331 ? -4.574 209.462 21.707 1.00 20.50 389 THR A CA 1
ATOM 2709 C C . THR A 1 331 ? -5.776 208.633 22.148 1.00 26.61 389 THR A C 1
ATOM 2710 O O . THR A 1 331 ? -5.654 207.440 22.425 1.00 22.31 389 THR A O 1
ATOM 2714 N N . ILE A 1 332 ? -6.930 209.279 22.239 1.00 21.46 390 ILE A N 1
ATOM 2715 C CA . ILE A 1 332 ? -8.172 208.577 22.515 1.00 18.48 390 ILE A CA 1
ATOM 2716 C C . ILE A 1 332 ? -8.912 208.436 21.191 1.00 18.09 390 ILE A C 1
ATOM 2717 O O . ILE A 1 332 ? -9.540 209.379 20.714 1.00 22.27 390 ILE A O 1
ATOM 2722 N N . ASP A 1 333 ? -8.796 207.262 20.581 1.00 21.44 391 ASP A N 1
ATOM 2723 C CA . ASP A 1 333 ? -9.354 207.039 19.257 1.00 23.81 391 ASP A CA 1
ATOM 2724 C C . ASP A 1 333 ? -10.874 207.058 19.325 1.00 27.10 391 ASP A C 1
ATOM 2725 O O . ASP A 1 333 ? -11.475 206.347 20.128 1.00 29.87 391 ASP A O 1
ATOM 2730 N N . GLY A 1 334 ? -11.486 207.889 18.487 1.00 22.01 392 GLY A N 1
ATOM 2731 C CA . GLY A 1 334 ? -12.926 208.068 18.507 1.00 23.84 392 GLY A CA 1
ATOM 2732 C C . GLY A 1 334 ? -13.296 209.500 18.842 1.00 25.23 392 GLY A C 1
ATOM 2733 O O . GLY A 1 334 ? -14.354 209.983 18.446 1.00 26.28 392 GLY A O 1
ATOM 2734 N N . ILE A 1 335 ? -12.421 210.178 19.579 1.00 23.92 393 ILE A N 1
ATOM 2735 C CA . ILE A 1 335 ? -12.624 211.582 19.915 1.00 23.40 393 ILE A CA 1
ATOM 2736 C C . ILE A 1 335 ? -12.650 212.447 18.655 1.00 24.81 393 ILE A C 1
ATOM 2737 O O . ILE A 1 335 ? -11.767 212.354 17.797 1.00 25.25 393 ILE A O 1
ATOM 2742 N N . VAL A 1 336 ? -13.678 213.279 18.547 1.00 21.23 394 VAL A N 1
ATOM 2743 C CA . VAL A 1 336 ? -13.810 214.193 17.424 1.00 22.23 394 VAL A CA 1
ATOM 2744 C C . VAL A 1 336 ? -13.986 215.613 17.942 1.00 25.46 394 VAL A C 1
ATOM 2745 O O . VAL A 1 336 ? -13.524 216.567 17.325 1.00 24.46 394 VAL A O 1
ATOM 2749 N N . TYR A 1 337 ? -14.631 215.745 19.097 1.00 22.07 395 TYR A N 1
ATOM 2750 C CA . TYR A 1 337 ? -14.938 217.058 19.646 1.00 22.05 395 TYR A CA 1
ATOM 2751 C C . TYR A 1 337 ? -14.236 217.311 20.972 1.00 22.77 395 TYR A C 1
ATOM 2752 O O . TYR A 1 337 ? -14.299 216.490 21.884 1.00 21.76 395 TYR A O 1
ATOM 2761 N N . VAL A 1 338 ? -13.571 218.455 21.070 1.00 20.21 396 VAL A N 1
ATOM 2762 C CA . VAL A 1 338 ? -12.982 218.884 22.333 1.00 17.45 396 VAL A CA 1
ATOM 2763 C C . VAL A 1 338 ? -13.699 220.137 22.814 1.00 25.83 396 VAL A C 1
ATOM 2764 O O . VAL A 1 338 ? -13.981 221.031 22.023 1.00 24.52 396 VAL A O 1
ATOM 2768 N N . VAL A 1 339 ? -14.022 220.192 24.100 1.00 21.24 397 VAL A N 1
ATOM 2769 C CA . VAL A 1 339 ? -14.625 221.392 24.665 1.00 22.72 397 VAL A CA 1
ATOM 2770 C C . VAL A 1 339 ? -13.675 221.992 25.698 1.00 22.50 397 VAL A C 1
ATOM 2771 O O . VAL A 1 339 ? -13.327 221.344 26.683 1.00 22.37 397 VAL A O 1
ATOM 2775 N N . ASP A 1 340 ? -13.258 223.230 25.451 1.00 24.02 398 ASP A N 1
ATOM 2776 C CA . ASP A 1 340 ? -12.242 223.893 26.263 1.00 25.54 398 ASP A CA 1
ATOM 2777 C C . ASP A 1 340 ? -12.772 225.162 26.931 1.00 23.60 398 ASP A C 1
ATOM 2778 O O . ASP A 1 340 ? -12.794 226.228 26.318 1.00 24.35 398 ASP A O 1
ATOM 2783 N N . PRO A 1 341 ? -13.201 225.046 28.196 1.00 25.40 399 PRO A N 1
ATOM 2784 C CA . PRO A 1 341 ? -13.642 226.197 28.991 1.00 28.95 399 PRO A CA 1
ATOM 2785 C C . PRO A 1 341 ? -12.500 227.158 29.316 1.00 27.12 399 PRO A C 1
ATOM 2786 O O . PRO A 1 341 ? -12.759 228.315 29.648 1.00 27.87 399 PRO A O 1
ATOM 2790 N N . GLY A 1 342 ? -11.259 226.683 29.228 1.00 21.22 400 GLY A N 1
ATOM 2791 C CA . GLY A 1 342 ? -10.098 227.541 29.393 1.00 24.38 400 GLY A CA 1
ATOM 2792 C C . GLY A 1 342 ? -9.568 227.686 30.810 1.00 24.55 400 GLY A C 1
ATOM 2793 O O . GLY A 1 342 ? -8.821 228.622 31.101 1.00 24.45 400 GLY A O 1
ATOM 2794 N N . PHE A 1 343 ? -9.933 226.763 31.694 1.00 26.21 401 PHE A N 1
ATOM 2795 C CA . PHE A 1 343 ? -9.508 226.854 33.091 1.00 24.88 401 PHE A CA 1
ATOM 2796 C C . PHE A 1 343 ? -8.876 225.573 33.615 1.00 26.50 401 PHE A C 1
ATOM 2797 O O . PHE A 1 343 ? -9.180 224.479 33.142 1.00 23.81 401 PHE A O 1
ATOM 2805 N N . SER A 1 344 ? -8.003 225.722 34.608 1.00 23.56 402 SER A N 1
ATOM 2806 C CA . SER A 1 344 ? -7.444 224.573 35.315 1.00 20.95 402 SER A CA 1
ATOM 2807 C C . SER A 1 344 ? -7.052 224.964 36.735 1.00 19.06 402 SER A C 1
ATOM 2808 O O . SER A 1 344 ? -6.855 226.139 37.020 1.00 25.48 402 SER A O 1
ATOM 2811 N N . LYS A 1 345 ? -6.944 223.981 37.622 1.00 19.07 403 LYS A N 1
ATOM 2812 C CA . LYS A 1 345 ? -6.409 224.233 38.957 1.00 22.77 403 LYS A CA 1
ATOM 2813 C C . LYS A 1 345 ? -4.889 224.306 38.879 1.00 22.89 403 LYS A C 1
ATOM 2814 O O . LYS A 1 345 ? -4.236 223.334 38.499 1.00 25.02 403 LYS A O 1
ATOM 2820 N N . GLN A 1 346 ? -4.330 225.460 39.226 1.00 22.19 404 GLN A N 1
ATOM 2821 C CA . GLN A 1 346 ? -2.884 225.649 39.150 1.00 20.53 404 GLN A CA 1
ATOM 2822 C C . GLN A 1 346 ? -2.317 225.989 40.522 1.00 22.77 404 GLN A C 1
ATOM 2823 O O . GLN A 1 346 ? -2.986 226.622 41.341 1.00 21.26 404 GLN A O 1
ATOM 2829 N N . LYS A 1 347 ? -1.084 225.563 40.773 1.00 24.48 405 LYS A N 1
ATOM 2830 C CA . LYS A 1 347 ? -0.486 225.759 42.087 1.00 22.61 405 LYS A CA 1
ATOM 2831 C C . LYS A 1 347 ? -0.110 227.215 42.326 1.00 21.86 405 LYS A C 1
ATOM 2832 O O . LYS A 1 347 ? 0.438 227.884 41.450 1.00 24.05 405 LYS A O 1
ATOM 2838 N N . ILE A 1 348 ? -0.426 227.696 43.522 1.00 24.96 406 ILE A N 1
ATOM 2839 C CA . ILE A 1 348 ? 0.037 228.988 43.994 1.00 23.14 406 ILE A CA 1
ATOM 2840 C C . ILE A 1 348 ? 0.779 228.790 45.314 1.00 28.10 406 ILE A C 1
ATOM 2841 O O . ILE A 1 348 ? 0.528 227.821 46.047 1.00 24.26 406 ILE A O 1
ATOM 2846 N N . TYR A 1 349 ? 1.696 229.705 45.606 1.00 21.35 407 TYR A N 1
ATOM 2847 C CA . TYR A 1 349 ? 2.451 229.659 46.850 1.00 24.33 407 TYR A CA 1
ATOM 2848 C C . TYR A 1 349 ? 2.305 230.970 47.612 1.00 22.75 407 TYR A C 1
ATOM 2849 O O . TYR A 1 349 ? 2.652 232.037 47.107 1.00 26.31 407 TYR A O 1
ATOM 2858 N N . ASN A 1 350 ? 1.761 230.877 48.820 1.00 19.07 408 ASN A N 1
ATOM 2859 C CA . ASN A 1 350 ? 1.658 232.008 49.730 1.00 19.32 408 ASN A CA 1
ATOM 2860 C C . ASN A 1 350 ? 2.923 232.050 50.574 1.00 28.20 408 ASN A C 1
ATOM 2861 O O . ASN A 1 350 ? 3.126 231.175 51.421 1.00 21.18 408 ASN A O 1
ATOM 2866 N N . PRO A 1 351 ? 3.781 233.055 50.331 1.00 25.68 409 PRO A N 1
ATOM 2867 C CA . PRO A 1 351 ? 5.096 233.157 50.977 1.00 25.96 409 PRO A CA 1
ATOM 2868 C C . PRO A 1 351 ? 5.021 233.614 52.429 1.00 23.09 409 PRO A C 1
ATOM 2869 O O . PRO A 1 351 ? 5.968 233.385 53.177 1.00 22.58 409 PRO A O 1
ATOM 2873 N N . ARG A 1 352 ? 3.919 234.248 52.820 1.00 18.62 410 ARG A N 1
ATOM 2874 C CA . ARG A 1 352 ? 3.760 234.709 54.197 1.00 19.54 410 ARG A CA 1
ATOM 2875 C C . ARG A 1 352 ? 3.325 233.565 55.114 1.00 21.40 410 ARG A C 1
ATOM 2876 O O . ARG A 1 352 ? 3.700 233.521 56.283 1.00 19.82 410 ARG A O 1
ATOM 2884 N N . THR A 1 353 ? 2.530 232.645 54.576 1.00 22.44 411 THR A N 1
ATOM 2885 C CA . THR A 1 353 ? 2.076 231.484 55.335 1.00 19.59 411 THR A CA 1
ATOM 2886 C C . THR A 1 353 ? 2.851 230.234 54.951 1.00 19.17 411 THR A C 1
ATOM 2887 O O . THR A 1 353 ? 2.711 229.193 55.594 1.00 20.75 411 THR A O 1
ATOM 2891 N N . ARG A 1 354 ? 3.651 230.347 53.892 1.00 17.79 412 ARG A N 1
ATOM 2892 C CA . ARG A 1 354 ? 4.420 229.227 53.356 1.00 20.60 412 ARG A CA 1
ATOM 2893 C C . ARG A 1 354 ? 3.480 228.086 52.989 1.00 28.23 412 ARG A C 1
ATOM 2894 O O . ARG A 1 354 ? 3.753 226.920 53.271 1.00 23.88 412 ARG A O 1
ATOM 2902 N N . VAL A 1 355 ? 2.360 228.430 52.360 1.00 19.91 413 VAL A N 1
ATOM 2903 C CA . VAL A 1 355 ? 1.377 227.411 52.007 1.00 20.74 413 VAL A CA 1
ATOM 2904 C C . VAL A 1 355 ? 1.247 227.266 50.496 1.00 19.63 413 VAL A C 1
ATOM 2905 O O . VAL A 1 355 ? 1.063 228.252 49.789 1.00 21.85 413 VAL A O 1
ATOM 2909 N N . GLU A 1 356 ? 1.358 226.035 50.006 1.00 17.80 414 GLU A N 1
ATOM 2910 C CA . GLU A 1 356 ? 1.054 225.738 48.610 1.00 18.03 414 GLU A CA 1
ATOM 2911 C C . GLU A 1 356 ? -0.397 225.297 48.482 1.00 25.01 414 GLU A C 1
ATOM 2912 O O . GLU A 1 356 ? -0.838 224.400 49.202 1.00 25.16 414 GLU A O 1
ATOM 2918 N N . SER A 1 357 ? -1.145 225.915 47.573 1.00 22.35 415 SER A N 1
ATOM 2919 C CA . SER A 1 357 ? -2.523 225.479 47.352 1.00 25.09 415 SER A CA 1
ATOM 2920 C C . SER A 1 357 ? -2.878 225.535 45.872 1.00 26.83 415 SER A C 1
ATOM 2921 O O . SER A 1 357 ? -2.043 225.880 45.042 1.00 24.82 415 SER A O 1
ATOM 2924 N N . LEU A 1 358 ? -4.114 225.177 45.543 1.00 27.03 416 LEU A N 1
ATOM 2925 C CA . LEU A 1 358 ? -4.558 225.176 44.154 1.00 26.74 416 LEU A CA 1
ATOM 2926 C C . LEU A 1 358 ? -5.611 226.247 43.909 1.00 24.92 416 LEU A C 1
ATOM 2927 O O . LEU A 1 358 ? -6.501 226.462 44.731 1.00 27.64 416 LEU A O 1
ATOM 2932 N N . LEU A 1 359 ? -5.496 226.921 42.773 1.00 25.34 417 LEU A N 1
ATOM 2933 C CA . LEU A 1 359 ? -6.425 227.981 42.415 1.00 28.27 417 LEU A CA 1
ATOM 2934 C C . LEU A 1 359 ? -6.892 227.807 40.977 1.00 23.97 417 LEU A C 1
ATOM 2935 O O . LEU A 1 359 ? -6.074 227.621 40.078 1.00 22.69 417 LEU A O 1
ATOM 2940 N N . VAL A 1 360 ? -8.203 227.855 40.761 1.00 27.04 418 VAL A N 1
ATOM 2941 C CA . VAL A 1 360 ? -8.732 227.817 39.405 1.00 32.76 418 VAL A CA 1
ATOM 2942 C C . VAL A 1 360 ? -8.291 229.071 38.665 1.00 26.53 418 VAL A C 1
ATOM 2943 O O . VAL A 1 360 ? -8.602 230.190 39.074 1.00 28.92 418 VAL A O 1
ATOM 2947 N N . SER A 1 361 ? -7.560 228.871 37.575 1.00 24.73 419 SER A N 1
ATOM 2948 C CA . SER A 1 361 ? -6.964 229.963 36.819 1.00 25.96 419 SER A CA 1
ATOM 2949 C C . SER A 1 361 ? -7.092 229.712 35.320 1.00 23.56 419 SER A C 1
ATOM 2950 O O . SER A 1 361 ? -7.277 228.565 34.895 1.00 24.89 419 SER A O 1
ATOM 2953 N N . PRO A 1 362 ? -6.998 230.785 34.513 1.00 24.23 420 PRO A N 1
ATOM 2954 C CA . PRO A 1 362 ? -6.963 230.646 33.054 1.00 25.07 420 PRO A CA 1
ATOM 2955 C C . PRO A 1 362 ? -5.740 229.866 32.591 1.00 26.47 420 PRO A C 1
ATOM 2956 O O . PRO A 1 362 ? -4.660 230.004 33.169 1.00 23.49 420 PRO A O 1
ATOM 2960 N N . ILE A 1 363 ? -5.915 229.054 31.556 1.00 23.28 421 ILE A N 1
ATOM 2961 C CA . ILE A 1 363 ? -4.821 228.270 31.004 1.00 24.51 421 ILE A CA 1
ATOM 2962 C C . ILE A 1 363 ? -3.988 229.103 30.038 1.00 26.63 421 ILE A C 1
ATOM 2963 O O . ILE A 1 363 ? -4.393 230.193 29.632 1.00 24.94 421 ILE A O 1
ATOM 2968 N N . SER A 1 364 ? -2.822 228.584 29.676 1.00 21.59 422 SER A N 1
ATOM 2969 C CA . SER A 1 364 ? -1.957 229.245 28.708 1.00 22.25 422 SER A CA 1
ATOM 2970 C C . SER A 1 364 ? -2.371 228.893 27.283 1.00 26.64 422 SER A C 1
ATOM 2971 O O . SER A 1 364 ? -3.149 227.962 27.074 1.00 24.88 422 SER A O 1
ATOM 2974 N N . LYS A 1 365 ? -1.843 229.633 26.310 1.00 25.93 423 LYS A N 1
ATOM 2975 C CA . LYS A 1 365 ? -2.067 229.325 24.897 1.00 27.10 423 LYS A CA 1
ATOM 2976 C C . LYS A 1 365 ? -1.568 227.925 24.547 1.00 24.96 423 LYS A C 1
ATOM 2977 O O . LYS A 1 365 ? -2.207 227.195 23.784 1.00 27.10 423 LYS A O 1
ATOM 2983 N N . ALA A 1 366 ? -0.413 227.563 25.099 1.00 23.69 424 ALA A N 1
ATOM 2984 C CA . ALA A 1 366 ? 0.172 226.250 24.854 1.00 26.00 424 ALA A CA 1
ATOM 2985 C C . ALA A 1 366 ? -0.776 225.147 25.316 1.00 21.50 424 ALA A C 1
ATOM 2986 O O . ALA A 1 366 ? -0.994 224.159 24.607 1.00 21.87 424 ALA A O 1
ATOM 2988 N N . SER A 1 367 ? -1.350 225.331 26.503 1.00 20.08 425 SER A N 1
ATOM 2989 C CA . SER A 1 367 ? -2.325 224.388 27.043 1.00 20.74 425 SER A CA 1
ATOM 2990 C C . SER A 1 367 ? -3.565 224.276 26.156 1.00 19.40 425 SER A C 1
ATOM 2991 O O . SER A 1 367 ? -4.074 223.178 25.924 1.00 21.48 425 SER A O 1
ATOM 2994 N N . ALA A 1 368 ? -4.053 225.412 25.670 1.00 21.64 426 ALA A N 1
ATOM 2995 C CA . ALA A 1 368 ? -5.209 225.420 24.777 1.00 24.34 426 ALA A CA 1
ATOM 2996 C C . ALA A 1 368 ? -4.904 224.627 23.506 1.00 24.16 426 ALA A C 1
ATOM 2997 O O . ALA A 1 368 ? -5.732 223.838 23.029 1.00 22.56 426 ALA A O 1
ATOM 2999 N N . GLN A 1 369 ? -3.700 224.825 22.975 1.00 23.20 427 GLN A N 1
ATOM 3000 C CA . GLN A 1 369 ? -3.273 224.103 21.782 1.00 26.03 427 GLN A CA 1
ATOM 3001 C C . GLN A 1 369 ? -3.157 222.598 22.031 1.00 22.01 427 GLN A C 1
ATOM 3002 O O . GLN A 1 369 ? -3.522 221.804 21.170 1.00 23.70 427 GLN A O 1
ATOM 3008 N N . GLN A 1 370 ? -2.652 222.206 23.200 1.00 21.17 428 GLN A N 1
ATOM 3009 C CA . GLN A 1 370 ? -2.567 220.783 23.555 1.00 21.63 428 GLN A CA 1
ATOM 3010 C C . GLN A 1 370 ? -3.955 220.134 23.660 1.00 15.36 428 GLN A C 1
ATOM 3011 O O . GLN A 1 370 ? -4.227 219.042 23.092 1.00 23.02 428 GLN A O 1
ATOM 3017 N N . ARG A 1 371 ? -4.825 220.825 24.399 1.00 19.14 429 ARG A N 1
ATOM 3018 C CA . ARG A 1 371 ? -6.215 220.418 24.568 1.00 19.99 429 ARG A CA 1
ATOM 3019 C C . ARG A 1 371 ? -6.881 220.197 23.219 1.00 20.51 429 ARG A C 1
ATOM 3020 O O . ARG A 1 371 ? -7.461 219.138 22.976 1.00 20.01 429 ARG A O 1
ATOM 3028 N N . ALA A 1 372 ? -6.787 221.195 22.343 1.00 19.69 430 ALA A N 1
ATOM 3029 C CA . ALA A 1 372 ? -7.335 221.071 20.995 1.00 20.81 430 ALA A CA 1
ATOM 3030 C C . ALA A 1 372 ? -6.686 219.899 20.268 1.00 28.19 430 ALA A C 1
ATOM 3031 O O . ALA A 1 372 ? -7.335 219.184 19.500 1.00 22.52 430 ALA A O 1
ATOM 3033 N N . GLY A 1 373 ? -5.400 219.699 20.540 1.00 25.81 431 GLY A N 1
ATOM 3034 C CA . GLY A 1 373 ? -4.627 218.647 19.914 1.00 23.89 431 GLY A CA 1
ATOM 3035 C C . GLY A 1 373 ? -5.002 217.257 20.382 1.00 26.29 431 GLY A C 1
ATOM 3036 O O . GLY A 1 373 ? -4.506 216.267 19.846 1.00 20.16 431 GLY A O 1
ATOM 3037 N N . ARG A 1 374 ? -5.863 217.161 21.391 1.00 21.88 432 ARG A N 1
ATOM 3038 C CA . ARG A 1 374 ? -6.443 215.843 21.693 1.00 17.27 432 ARG A CA 1
ATOM 3039 C C . ARG A 1 374 ? -7.340 215.298 20.565 1.00 29.51 432 ARG A C 1
ATOM 3040 O O . ARG A 1 374 ? -7.621 214.098 20.507 1.00 18.67 432 ARG A O 1
ATOM 3048 N N . ALA A 1 375 ? -7.795 216.179 19.680 1.00 19.73 433 ALA A N 1
ATOM 3049 C CA . ALA A 1 375 ? -8.519 215.763 18.481 1.00 21.86 433 ALA A CA 1
ATOM 3050 C C . ALA A 1 375 ? -7.609 215.888 17.262 1.00 19.75 433 ALA A C 1
ATOM 3051 O O . ALA A 1 375 ? -6.477 216.354 17.377 1.00 22.85 433 ALA A O 1
ATOM 3053 N N . GLY A 1 376 ? -8.103 215.475 16.099 1.00 21.77 434 GLY A N 1
ATOM 3054 C CA . GLY A 1 376 ? -7.338 215.585 14.868 1.00 23.93 434 GLY A CA 1
ATOM 3055 C C . GLY A 1 376 ? -6.149 214.644 14.801 1.00 24.19 434 GLY A C 1
ATOM 3056 O O . GLY A 1 376 ? -5.143 214.946 14.153 1.00 23.15 434 GLY A O 1
ATOM 3057 N N . ARG A 1 377 ? -6.271 213.496 15.459 1.00 25.72 435 ARG A N 1
ATOM 3058 C CA . ARG A 1 377 ? -5.182 212.527 15.523 1.00 26.06 435 ARG A CA 1
ATOM 3059 C C . ARG A 1 377 ? -5.412 211.337 14.589 1.00 28.34 435 ARG A C 1
ATOM 3060 O O . ARG A 1 377 ? -4.516 210.945 13.839 1.00 28.05 435 ARG A O 1
ATOM 3068 N N . THR A 1 378 ? -6.611 210.765 14.638 1.00 24.53 436 THR A N 1
ATOM 3069 C CA . THR A 1 378 ? -6.948 209.629 13.786 1.00 26.01 436 THR A CA 1
ATOM 3070 C C . THR A 1 378 ? -8.040 209.995 12.780 1.00 28.04 436 THR A C 1
ATOM 3071 O O . THR A 1 378 ? -8.366 209.215 11.886 1.00 24.85 436 THR A O 1
ATOM 3075 N N . ARG A 1 379 ? -8.594 211.193 12.935 1.00 24.82 437 ARG A N 1
ATOM 3076 C CA . ARG A 1 379 ? -9.618 211.711 12.035 1.00 24.47 437 ARG A CA 1
ATOM 3077 C C . ARG A 1 379 ? -9.739 213.213 12.270 1.00 25.97 437 ARG A C 1
ATOM 3078 O O . ARG A 1 379 ? -9.225 213.714 13.269 1.00 27.54 437 ARG A O 1
ATOM 3086 N N . PRO A 1 380 ? -10.392 213.944 11.348 1.00 28.37 438 PRO A N 1
ATOM 3087 C CA . PRO A 1 380 ? -10.590 215.379 11.581 1.00 26.34 438 PRO A CA 1
ATOM 3088 C C . PRO A 1 380 ? -11.325 215.662 12.888 1.00 30.19 438 PRO A C 1
ATOM 3089 O O . PRO A 1 380 ? -12.105 214.833 13.359 1.00 28.95 438 PRO A O 1
ATOM 3093 N N . GLY A 1 381 ? -11.066 216.825 13.473 1.00 28.02 439 GLY A N 1
ATOM 3094 C CA . GLY A 1 381 ? -11.680 217.177 14.738 1.00 24.38 439 GLY A CA 1
ATOM 3095 C C . GLY A 1 381 ? -12.127 218.620 14.808 1.00 30.31 439 GLY A C 1
ATOM 3096 O O . GLY A 1 381 ? -11.873 219.410 13.899 1.00 26.66 439 GLY A O 1
ATOM 3097 N N . LYS A 1 382 ? -12.808 218.952 15.900 1.00 23.22 440 LYS A N 1
ATOM 3098 C CA . LYS A 1 382 ? -13.276 220.302 16.169 1.00 26.02 440 LYS A CA 1
ATOM 3099 C C . LYS A 1 382 ? -13.023 220.640 17.632 1.00 26.15 440 LYS A C 1
ATOM 3100 O O . LYS A 1 382 ? -13.213 219.798 18.513 1.00 28.73 440 LYS A O 1
ATOM 3106 N N . CYS A 1 383 ? -12.591 221.867 17.893 1.00 23.65 441 CYS A N 1
ATOM 3107 C CA . CYS A 1 383 ? -12.415 222.314 19.268 1.00 22.37 441 CYS A CA 1
ATOM 3108 C C . CYS A 1 383 ? -13.232 223.562 19.543 1.00 26.84 441 CYS A C 1
ATOM 3109 O O . CYS A 1 383 ? -13.058 224.593 18.896 1.00 29.50 441 CYS A O 1
ATOM 3112 N N . PHE A 1 384 ? -14.133 223.448 20.509 1.00 22.75 442 PHE A N 1
ATOM 3113 C CA . PHE A 1 384 ? -14.952 224.564 20.936 1.00 22.35 442 PHE A CA 1
ATOM 3114 C C . PHE A 1 384 ? -14.321 225.233 22.144 1.00 28.54 442 PHE A C 1
ATOM 3115 O O . PHE A 1 384 ? -14.391 224.720 23.260 1.00 27.23 442 PHE A O 1
ATOM 3123 N N . ARG A 1 385 ? -13.684 226.372 21.908 1.00 23.74 443 ARG A N 1
ATOM 3124 C CA . ARG A 1 385 ? -13.131 227.168 22.988 1.00 23.79 443 ARG A CA 1
ATOM 3125 C C . ARG A 1 385 ? -14.216 228.090 23.524 1.00 30.29 443 ARG A C 1
ATOM 3126 O O . ARG A 1 385 ? -14.781 228.897 22.783 1.00 28.97 443 ARG A O 1
ATOM 3134 N N . LEU A 1 386 ? -14.524 227.947 24.809 1.00 28.91 444 LEU A N 1
ATOM 3135 C CA . LEU A 1 386 ? -15.619 228.693 25.419 1.00 32.53 444 LEU A CA 1
ATOM 3136 C C . LEU A 1 386 ? -15.159 230.078 25.855 1.00 39.07 444 LEU A C 1
ATOM 3137 O O . LEU A 1 386 ? -15.377 230.497 26.992 1.00 31.13 444 LEU A O 1
ATOM 3142 N N . TYR A 1 387 ? -14.514 230.775 24.928 1.00 32.99 445 TYR A N 1
ATOM 3143 C CA . TYR A 1 387 ? -14.057 232.139 25.137 1.00 29.90 445 TYR A CA 1
ATOM 3144 C C . TYR A 1 387 ? -13.841 232.785 23.772 1.00 33.89 445 TYR A C 1
ATOM 3145 O O . TYR A 1 387 ? -13.807 232.091 22.755 1.00 34.33 445 TYR A O 1
ATOM 3154 N N . THR A 1 388 ? -13.713 234.108 23.742 1.00 35.62 446 THR A N 1
ATOM 3155 C CA . THR A 1 388 ? -13.615 234.821 22.471 1.00 40.35 446 THR A CA 1
ATOM 3156 C C . THR A 1 388 ? -12.219 234.698 21.869 1.00 37.26 446 THR A C 1
ATOM 3157 O O . THR A 1 388 ? -11.244 234.460 22.581 1.00 38.78 446 THR A O 1
ATOM 3161 N N . GLU A 1 389 ? -12.134 234.858 20.551 1.00 44.45 447 GLU A N 1
ATOM 3162 C CA . GLU A 1 389 ? -10.863 234.760 19.841 1.00 49.29 447 GLU A CA 1
ATOM 3163 C C . GLU A 1 389 ? -9.894 235.840 20.307 1.00 54.92 447 GLU A C 1
ATOM 3164 O O . GLU A 1 389 ? -8.682 235.616 20.381 1.00 54.03 447 GLU A O 1
ATOM 3170 N N . GLU A 1 390 ? -10.435 237.009 20.631 1.00 59.32 448 GLU A N 1
ATOM 3171 C CA . GLU A 1 390 ? -9.618 238.106 21.133 1.00 59.49 448 GLU A CA 1
ATOM 3172 C C . GLU A 1 390 ? -9.137 237.823 22.553 1.00 59.28 448 GLU A C 1
ATOM 3173 O O . GLU A 1 390 ? -8.056 238.261 22.946 1.00 56.08 448 GLU A O 1
ATOM 3179 N N . ALA A 1 391 ? -9.939 237.088 23.320 1.00 57.71 449 ALA A N 1
ATOM 3180 C CA . ALA A 1 391 ? -9.542 236.696 24.669 1.00 50.92 449 ALA A CA 1
ATOM 3181 C C . ALA A 1 391 ? -8.405 235.687 24.600 1.00 45.19 449 ALA A C 1
ATOM 3182 O O . ALA A 1 391 ? -7.500 235.698 25.432 1.00 52.44 449 ALA A O 1
ATOM 3184 N N . PHE A 1 392 ? -8.457 234.810 23.605 1.00 43.38 450 PHE A N 1
ATOM 3185 C CA . PHE A 1 392 ? -7.362 233.881 23.369 1.00 43.47 450 PHE A CA 1
ATOM 3186 C C . PHE A 1 392 ? -6.107 234.646 22.966 1.00 57.94 450 PHE A C 1
ATOM 3187 O O . PHE A 1 392 ? -5.045 234.471 23.561 1.00 44.71 450 PHE A O 1
ATOM 3195 N N . LYS A 1 393 ? -6.247 235.508 21.963 1.00 56.28 451 LYS A N 1
ATOM 3196 C CA . LYS A 1 393 ? -5.106 236.208 21.383 1.00 56.19 451 LYS A CA 1
ATOM 3197 C C . LYS A 1 393 ? -4.462 237.236 22.314 1.00 63.63 451 LYS A C 1
ATOM 3198 O O . LYS A 1 393 ? -3.279 237.542 22.169 1.00 68.14 451 LYS A O 1
ATOM 3204 N N . LYS A 1 394 ? -5.221 237.763 23.272 1.00 57.52 452 LYS A N 1
ATOM 3205 C CA . LYS A 1 394 ? -4.717 238.876 24.076 1.00 58.05 452 LYS A CA 1
ATOM 3206 C C . LYS A 1 394 ? -4.748 238.677 25.592 1.00 52.87 452 LYS A C 1
ATOM 3207 O O . LYS A 1 394 ? -4.022 239.360 26.311 1.00 57.83 452 LYS A O 1
ATOM 3213 N N . GLU A 1 395 ? -5.582 237.769 26.088 1.00 48.59 453 GLU A N 1
ATOM 3214 C CA . GLU A 1 395 ? -5.718 237.616 27.535 1.00 42.85 453 GLU A CA 1
ATOM 3215 C C . GLU A 1 395 ? -4.962 236.406 28.089 1.00 48.75 453 GLU A C 1
ATOM 3216 O O . GLU A 1 395 ? -4.583 236.391 29.260 1.00 50.34 453 GLU A O 1
ATOM 3222 N N . LEU A 1 396 ? -4.743 235.396 27.254 1.00 41.59 454 LEU A N 1
ATOM 3223 C CA . LEU A 1 396 ? -4.034 234.196 27.691 1.00 37.52 454 LEU A CA 1
ATOM 3224 C C . LEU A 1 396 ? -2.523 234.333 27.511 1.00 34.96 454 LEU A C 1
ATOM 3225 O O . LEU A 1 396 ? -2.052 234.750 26.454 1.00 40.74 454 LEU A O 1
ATOM 3230 N N . ILE A 1 397 ? -1.766 233.977 28.546 1.00 36.63 455 ILE A N 1
ATOM 3231 C CA . ILE A 1 397 ? -0.308 233.994 28.456 1.00 32.12 455 ILE A CA 1
ATOM 3232 C C . ILE A 1 397 ? 0.171 232.876 27.533 1.00 37.27 455 ILE A C 1
ATOM 3233 O O . ILE A 1 397 ? -0.543 231.895 27.311 1.00 32.84 455 ILE A O 1
ATOM 3238 N N . GLU A 1 398 ? 1.374 233.033 26.987 1.00 31.38 456 GLU A N 1
ATOM 3239 C CA . GLU A 1 398 ? 1.916 232.069 26.033 1.00 38.98 456 GLU A CA 1
ATOM 3240 C C . GLU A 1 398 ? 2.205 230.729 26.696 1.00 28.96 456 GLU A C 1
ATOM 3241 O O . GLU A 1 398 ? 1.798 229.678 26.204 1.00 30.63 456 GLU A O 1
ATOM 3247 N N . GLN A 1 399 ? 2.918 230.782 27.816 1.00 32.10 457 GLN A N 1
ATOM 3248 C CA . GLN A 1 399 ? 3.299 229.588 28.554 1.00 28.19 457 GLN A CA 1
ATOM 3249 C C . GLN A 1 399 ? 2.978 229.765 30.028 1.00 26.24 457 GLN A C 1
ATOM 3250 O O . GLN A 1 399 ? 3.071 230.871 30.559 1.00 31.65 457 GLN A O 1
ATOM 3256 N N . THR A 1 400 ? 2.605 228.681 30.695 1.00 26.33 458 THR A N 1
ATOM 3257 C CA . THR A 1 400 ? 2.353 228.752 32.127 1.00 26.07 458 THR A CA 1
ATOM 3258 C C . THR A 1 400 ? 3.674 228.977 32.858 1.00 25.65 458 THR A C 1
ATOM 3259 O O . THR A 1 400 ? 4.707 228.413 32.489 1.00 26.39 458 THR A O 1
ATOM 3263 N N . TYR A 1 401 ? 3.624 229.845 33.865 1.00 25.06 459 TYR A N 1
ATOM 3264 C CA . TYR A 1 401 ? 4.770 230.200 34.691 1.00 31.81 459 TYR A CA 1
ATOM 3265 C C . TYR A 1 401 ? 5.384 228.953 35.327 1.00 26.08 459 TYR A C 1
ATOM 3266 O O . TYR A 1 401 ? 4.659 228.075 35.793 1.00 27.48 459 TYR A O 1
ATOM 3275 N N . PRO A 1 402 ? 6.725 228.863 35.333 1.00 24.35 460 PRO A N 1
ATOM 3276 C CA . PRO A 1 402 ? 7.414 227.689 35.884 1.00 23.37 460 PRO A CA 1
ATOM 3277 C C . PRO A 1 402 ? 6.999 227.376 37.322 1.00 22.15 460 PRO A C 1
ATOM 3278 O O . PRO A 1 402 ? 6.952 228.276 38.161 1.00 24.31 460 PRO A O 1
ATOM 3282 N N . GLU A 1 403 ? 6.707 226.107 37.590 1.00 22.80 461 GLU A N 1
ATOM 3283 C CA . GLU A 1 403 ? 6.226 225.676 38.899 1.00 24.30 461 GLU A CA 1
ATOM 3284 C C . GLU A 1 403 ? 7.238 225.936 40.015 1.00 29.11 461 GLU A C 1
ATOM 3285 O O . GLU A 1 403 ? 6.854 226.169 41.159 1.00 26.74 461 GLU A O 1
ATOM 3291 N N . ILE A 1 404 ? 8.527 225.904 39.688 1.00 25.16 462 ILE A N 1
ATOM 3292 C CA . ILE A 1 404 ? 9.558 226.130 40.701 1.00 24.25 462 ILE A CA 1
ATOM 3293 C C . ILE A 1 404 ? 9.478 227.553 41.267 1.00 25.80 462 ILE A C 1
ATOM 3294 O O . ILE A 1 404 ? 9.942 227.820 42.375 1.00 30.60 462 ILE A O 1
ATOM 3299 N N . LEU A 1 405 ? 8.865 228.457 40.510 1.00 23.62 463 LEU A N 1
ATOM 3300 C CA . LEU A 1 405 ? 8.711 229.841 40.941 1.00 23.79 463 LEU A CA 1
ATOM 3301 C C . LEU A 1 405 ? 7.364 230.058 41.633 1.00 26.32 463 LEU A C 1
ATOM 3302 O O . LEU A 1 405 ? 7.032 231.174 42.030 1.00 27.75 463 LEU A O 1
ATOM 3307 N N . ARG A 1 406 ? 6.599 228.979 41.767 1.00 23.92 464 ARG A N 1
ATOM 3308 C CA . ARG A 1 406 ? 5.288 229.002 42.414 1.00 29.54 464 ARG A CA 1
ATOM 3309 C C . ARG A 1 406 ? 5.217 227.947 43.508 1.00 27.39 464 ARG A C 1
ATOM 3310 O O . ARG A 1 406 ? 4.144 227.419 43.802 1.00 25.78 464 ARG A O 1
ATOM 3318 N N . SER A 1 407 ? 6.368 227.629 44.091 1.00 27.31 465 SER A N 1
ATOM 3319 C CA . SER A 1 407 ? 6.478 226.526 45.037 1.00 27.31 465 SER A CA 1
ATOM 3320 C C . SER A 1 407 ? 7.342 226.902 46.233 1.00 22.22 465 SER A C 1
ATOM 3321 O O . SER A 1 407 ? 8.052 227.907 46.208 1.00 21.03 465 SER A O 1
ATOM 3324 N N . ASN A 1 408 ? 7.278 226.084 47.277 1.00 20.26 466 ASN A N 1
ATOM 3325 C CA . ASN A 1 408 ? 8.123 226.269 48.450 1.00 18.44 466 ASN A CA 1
ATOM 3326 C C . ASN A 1 408 ? 9.573 225.942 48.100 1.00 20.55 466 ASN A C 1
ATOM 3327 O O . ASN A 1 408 ? 9.918 224.782 47.890 1.00 18.91 466 ASN A O 1
ATOM 3332 N N . LEU A 1 409 ? 10.419 226.965 48.049 1.00 20.93 467 LEU A N 1
ATOM 3333 C CA . LEU A 1 409 ? 11.789 226.784 47.581 1.00 19.23 467 LEU A CA 1
ATOM 3334 C C . LEU A 1 409 ? 12.677 226.016 48.566 1.00 18.91 467 LEU A C 1
ATOM 3335 O O . LEU A 1 409 ? 13.624 225.374 48.148 1.00 23.35 467 LEU A O 1
ATOM 3340 N N . SER A 1 410 ? 12.389 226.066 49.862 1.00 22.26 468 SER A N 1
ATOM 3341 C CA A SER A 1 410 ? 13.180 225.314 50.838 0.70 23.64 468 SER A CA 1
ATOM 3342 C CA B SER A 1 410 ? 13.187 225.315 50.828 0.30 22.09 468 SER A CA 1
ATOM 3343 C C . SER A 1 410 ? 12.985 223.812 50.635 1.00 16.60 468 SER A C 1
ATOM 3344 O O . SER A 1 410 ? 13.945 223.022 50.674 1.00 23.05 468 SER A O 1
ATOM 3349 N N . ASN A 1 411 ? 11.735 223.417 50.405 1.00 21.82 469 ASN A N 1
ATOM 3350 C CA A ASN A 1 411 ? 11.423 222.027 50.053 0.59 23.66 469 ASN A CA 1
ATOM 3351 C CA B ASN A 1 411 ? 11.434 222.043 50.043 0.41 22.31 469 ASN A CA 1
ATOM 3352 C C . ASN A 1 411 ? 12.245 221.588 48.834 1.00 19.16 469 ASN A C 1
ATOM 3353 O O . ASN A 1 411 ? 12.953 220.559 48.872 1.00 33.47 469 ASN A O 1
ATOM 3362 N N . THR A 1 412 ? 12.154 222.377 47.764 1.00 18.59 470 THR A N 1
ATOM 3363 C CA . THR A 1 412 ? 12.883 222.116 46.523 1.00 20.92 470 THR A CA 1
ATOM 3364 C C . THR A 1 412 ? 14.388 222.007 46.769 1.00 23.39 470 THR A C 1
ATOM 3365 O O . THR A 1 412 ? 15.054 221.155 46.187 1.00 26.03 470 THR A O 1
ATOM 3369 N N . VAL A 1 413 ? 14.912 222.858 47.645 1.00 21.13 471 VAL A N 1
ATOM 3370 C CA . VAL A 1 413 ? 16.335 222.844 47.948 1.00 23.12 471 VAL A CA 1
ATOM 3371 C C . VAL A 1 413 ? 16.712 221.535 48.624 1.00 22.63 471 VAL A C 1
ATOM 3372 O O . VAL A 1 413 ? 17.711 220.912 48.261 1.00 23.41 471 VAL A O 1
ATOM 3376 N N . LEU A 1 414 ? 15.911 221.098 49.593 1.00 22.94 472 LEU A N 1
ATOM 3377 C CA . LEU A 1 414 ? 16.215 219.822 50.241 1.00 22.95 472 LEU A CA 1
ATOM 3378 C C . LEU A 1 414 ? 16.197 218.678 49.221 1.00 27.29 472 LEU A C 1
ATOM 3379 O O . LEU A 1 414 ? 17.087 217.809 49.222 1.00 24.94 472 LEU A O 1
ATOM 3384 N N . GLU A 1 415 ? 15.198 218.692 48.336 1.00 23.06 473 GLU A N 1
ATOM 3385 C CA . GLU A 1 415 ? 15.132 217.669 47.286 1.00 24.08 473 GLU A CA 1
ATOM 3386 C C . GLU A 1 415 ? 16.374 217.694 46.386 1.00 24.02 473 GLU A C 1
ATOM 3387 O O . GLU A 1 415 ? 16.916 216.645 46.038 1.00 25.66 473 GLU A O 1
ATOM 3393 N N . LEU A 1 416 ? 16.832 218.890 46.027 1.00 20.64 474 LEU A N 1
ATOM 3394 C CA . LEU A 1 416 ? 18.016 219.037 45.188 1.00 20.96 474 LEU A CA 1
ATOM 3395 C C . LEU A 1 416 ? 19.263 218.527 45.895 1.00 27.18 474 LEU A C 1
ATOM 3396 O O . LEU A 1 416 ? 20.140 217.935 45.266 1.00 27.52 474 LEU A O 1
ATOM 3401 N N . LYS A 1 417 ? 19.343 218.761 47.201 1.00 24.17 475 LYS A N 1
ATOM 3402 C CA . LYS A 1 417 ? 20.450 218.231 47.980 1.00 26.24 475 LYS A CA 1
ATOM 3403 C C . LYS A 1 417 ? 20.417 216.710 47.947 1.00 26.48 475 LYS A C 1
ATOM 3404 O O . LYS A 1 417 ? 21.454 216.066 47.782 1.00 28.18 475 LYS A O 1
ATOM 3410 N N . LYS A 1 418 ? 19.225 216.134 48.071 1.00 26.31 476 LYS A N 1
ATOM 3411 C CA . LYS A 1 418 ? 19.099 214.682 47.968 1.00 27.47 476 LYS A CA 1
ATOM 3412 C C . LYS A 1 418 ? 19.493 214.157 46.583 1.00 35.77 476 LYS A C 1
ATOM 3413 O O . LYS A 1 418 ? 19.901 213.003 46.446 1.00 33.85 476 LYS A O 1
ATOM 3419 N N . LEU A 1 419 ? 19.382 215.009 45.567 1.00 29.49 477 LEU A N 1
ATOM 3420 C CA . LEU A 1 419 ? 19.726 214.631 44.197 1.00 28.10 477 LEU A CA 1
ATOM 3421 C C . LEU A 1 419 ? 21.217 214.787 43.902 1.00 35.15 477 LEU A C 1
ATOM 3422 O O . LEU A 1 419 ? 21.677 214.462 42.805 1.00 34.98 477 LEU A O 1
ATOM 3427 N N . GLY A 1 420 ? 21.963 215.297 44.877 1.00 33.32 478 GLY A N 1
ATOM 3428 C CA . GLY A 1 420 ? 23.407 215.405 44.757 1.00 33.30 478 GLY A CA 1
ATOM 3429 C C . GLY A 1 420 ? 23.908 216.765 44.305 1.00 37.81 478 GLY A C 1
ATOM 3430 O O . GLY A 1 420 ? 25.092 216.929 44.019 1.00 38.00 478 GLY A O 1
ATOM 3431 N N . VAL A 1 421 ? 23.010 217.742 44.237 1.00 31.13 479 VAL A N 1
ATOM 3432 C CA . VAL A 1 421 ? 23.387 219.095 43.840 1.00 33.13 479 VAL A CA 1
ATOM 3433 C C . VAL A 1 421 ? 24.165 219.781 44.960 1.00 32.77 479 VAL A C 1
ATOM 3434 O O . VAL A 1 421 ? 23.673 219.900 46.081 1.00 35.68 479 VAL A O 1
ATOM 3438 N N . GLU A 1 422 ? 25.377 220.238 44.660 1.00 41.23 480 GLU A N 1
ATOM 3439 C CA . GLU A 1 422 ? 26.234 220.810 45.694 1.00 52.67 480 GLU A CA 1
ATOM 3440 C C . GLU A 1 422 ? 26.146 222.333 45.774 1.00 58.00 480 GLU A C 1
ATOM 3441 O O . GLU A 1 422 ? 25.985 222.893 46.860 1.00 62.78 480 GLU A O 1
ATOM 3447 N N . ASP A 1 423 ? 26.254 222.999 44.630 1.00 43.44 481 ASP A N 1
ATOM 3448 C CA . ASP A 1 423 ? 26.188 224.456 44.593 1.00 44.86 481 ASP A CA 1
ATOM 3449 C C . ASP A 1 423 ? 24.818 224.918 44.106 1.00 43.99 481 ASP A C 1
ATOM 3450 O O . ASP A 1 423 ? 24.553 224.939 42.906 1.00 41.30 481 ASP A O 1
ATOM 3455 N N . LEU A 1 424 ? 23.950 225.286 45.044 1.00 32.97 482 LEU A N 1
ATOM 3456 C CA . LEU A 1 424 ? 22.586 225.684 44.710 1.00 33.84 482 LEU A CA 1
ATOM 3457 C C . LEU A 1 424 ? 22.507 227.113 44.182 1.00 36.47 482 LEU A C 1
ATOM 3458 O O . LEU A 1 424 ? 21.640 227.437 43.370 1.00 35.56 482 LEU A O 1
ATOM 3463 N N . VAL A 1 425 ? 23.416 227.961 44.648 1.00 35.53 483 VAL A N 1
ATOM 3464 C CA . VAL A 1 425 ? 23.469 229.353 44.217 1.00 46.41 483 VAL A CA 1
ATOM 3465 C C . VAL A 1 425 ? 23.681 229.457 42.707 1.00 44.70 483 VAL A C 1
ATOM 3466 O O . VAL A 1 425 ? 23.115 230.331 42.047 1.00 39.66 483 VAL A O 1
ATOM 3470 N N . HIS A 1 426 ? 24.480 228.545 42.161 1.00 39.19 484 HIS A N 1
ATOM 3471 C CA . HIS A 1 426 ? 24.807 228.575 40.740 1.00 37.75 484 HIS A CA 1
ATOM 3472 C C . HIS A 1 426 ? 24.207 227.402 39.964 1.00 45.01 484 HIS A C 1
ATOM 3473 O O . HIS A 1 426 ? 24.604 227.136 38.829 1.00 39.74 484 HIS A O 1
ATOM 3480 N N . PHE A 1 427 ? 23.253 226.707 40.577 1.00 38.24 485 PHE A N 1
ATOM 3481 C CA . PHE A 1 427 ? 22.564 225.604 39.912 1.00 37.61 485 PHE A CA 1
ATOM 3482 C C . PHE A 1 427 ? 21.803 226.133 38.701 1.00 34.17 485 PHE A C 1
ATOM 3483 O O . PHE A 1 427 ? 20.872 226.928 38.837 1.00 34.21 485 PHE A O 1
ATOM 3491 N N . ASP A 1 428 ? 22.211 225.685 37.519 1.00 30.55 486 ASP A N 1
ATOM 3492 C CA . ASP A 1 428 ? 21.749 226.270 36.267 1.00 27.14 486 ASP A CA 1
ATOM 3493 C C . ASP A 1 428 ? 20.360 225.787 35.857 1.00 29.08 486 ASP A C 1
ATOM 3494 O O . ASP A 1 428 ? 20.220 224.896 35.020 1.00 31.95 486 ASP A O 1
ATOM 3499 N N . LEU A 1 429 ? 19.337 226.390 36.452 1.00 29.40 487 LEU A N 1
ATOM 3500 C CA . LEU A 1 429 ? 17.956 226.143 36.057 1.00 25.63 487 LEU A CA 1
ATOM 3501 C C . LEU A 1 429 ? 17.599 227.010 34.853 1.00 28.40 487 LEU A C 1
ATOM 3502 O O . LEU A 1 429 ? 18.181 228.077 34.661 1.00 29.56 487 LEU A O 1
ATOM 3507 N N . MET A 1 430 ? 16.650 226.550 34.041 1.00 29.16 488 MET A N 1
ATOM 3508 C CA . MET A 1 430 ? 16.222 227.313 32.872 1.00 28.40 488 MET A CA 1
ATOM 3509 C C . MET A 1 430 ? 15.654 228.665 33.294 1.00 26.28 488 MET A C 1
ATOM 3510 O O . MET A 1 430 ? 15.919 229.686 32.661 1.00 30.64 488 MET A O 1
ATOM 3515 N N . ASP A 1 431 ? 14.875 228.662 34.370 1.00 24.97 489 ASP A N 1
ATOM 3516 C CA . ASP A 1 431 ? 14.406 229.902 34.978 1.00 25.21 489 ASP A CA 1
ATOM 3517 C C . ASP A 1 431 ? 14.600 229.837 36.485 1.00 27.39 489 ASP A C 1
ATOM 3518 O O . ASP A 1 431 ? 13.721 229.385 37.213 1.00 28.62 489 ASP A O 1
ATOM 3523 N N . PRO A 1 432 ? 15.770 230.283 36.958 1.00 29.48 490 PRO A N 1
ATOM 3524 C CA . PRO A 1 432 ? 16.091 230.172 38.381 1.00 27.89 490 PRO A CA 1
ATOM 3525 C C . PRO A 1 432 ? 15.365 231.213 39.220 1.00 29.73 490 PRO A C 1
ATOM 3526 O O . PRO A 1 432 ? 15.034 232.287 38.719 1.00 29.16 490 PRO A O 1
ATOM 3530 N N . PRO A 1 433 ? 15.104 230.891 40.491 1.00 30.48 491 PRO A N 1
ATOM 3531 C CA . PRO A 1 433 ? 14.665 231.939 41.414 1.00 28.80 491 PRO A CA 1
ATOM 3532 C C . PRO A 1 433 ? 15.763 232.986 41.563 1.00 30.80 491 PRO A C 1
ATOM 3533 O O . PRO A 1 433 ? 16.931 232.672 41.325 1.00 30.23 491 PRO A O 1
ATOM 3537 N N . ALA A 1 434 ? 15.393 234.211 41.923 1.00 33.36 492 ALA A N 1
ATOM 3538 C CA . ALA A 1 434 ? 16.376 235.262 42.158 1.00 39.31 492 ALA A CA 1
ATOM 3539 C C . ALA A 1 434 ? 17.376 234.801 43.212 1.00 43.78 492 ALA A C 1
ATOM 3540 O O . ALA A 1 434 ? 17.000 234.104 44.155 1.00 40.53 492 ALA A O 1
ATOM 3542 N N . PRO A 1 435 ? 18.657 235.172 43.043 1.00 43.11 493 PRO A N 1
ATOM 3543 C CA . PRO A 1 435 ? 19.730 234.802 43.972 1.00 39.34 493 PRO A CA 1
ATOM 3544 C C . PRO A 1 435 ? 19.365 235.046 45.436 1.00 38.01 493 PRO A C 1
ATOM 3545 O O . PRO A 1 435 ? 19.742 234.257 46.303 1.00 33.90 493 PRO A O 1
ATOM 3549 N N . GLU A 1 436 ? 18.625 236.119 45.697 1.00 37.51 494 GLU A N 1
ATOM 3550 C CA . GLU A 1 436 ? 18.233 236.468 47.058 1.00 46.60 494 GLU A CA 1
ATOM 3551 C C . GLU A 1 436 ? 17.215 235.476 47.617 1.00 42.64 494 GLU A C 1
ATOM 3552 O O . GLU A 1 436 ? 17.221 235.172 48.812 1.00 34.00 494 GLU A O 1
ATOM 3558 N N . THR A 1 437 ? 16.339 234.977 46.753 1.00 34.21 495 THR A N 1
ATOM 3559 C CA . THR A 1 437 ? 15.330 234.008 47.164 1.00 35.25 495 THR A CA 1
ATOM 3560 C C . THR A 1 437 ? 15.994 232.691 47.561 1.00 30.42 495 THR A C 1
ATOM 3561 O O . THR A 1 437 ? 15.675 232.089 48.602 1.00 30.17 495 THR A O 1
ATOM 3565 N N . MET A 1 438 ? 16.933 232.257 46.722 1.00 28.93 496 MET A N 1
ATOM 3566 C CA . MET A 1 438 ? 17.707 231.056 46.993 1.00 27.87 496 MET A CA 1
ATOM 3567 C C . MET A 1 438 ? 18.521 231.210 48.275 1.00 27.20 496 MET A C 1
ATOM 3568 O O . MET A 1 438 ? 18.553 230.308 49.114 1.00 25.55 496 MET A O 1
ATOM 3573 N N . MET A 1 439 ? 19.177 232.357 48.425 1.00 28.31 497 MET A N 1
ATOM 3574 C CA . MET A 1 439 ? 19.966 232.621 49.624 1.00 31.95 497 MET A CA 1
ATOM 3575 C C . MET A 1 439 ? 19.091 232.611 50.872 1.00 30.30 497 MET A C 1
ATOM 3576 O O . MET A 1 439 ? 19.518 232.168 51.935 1.00 29.36 497 MET A O 1
ATOM 3581 N N . ARG A 1 440 ? 17.865 233.099 50.733 1.00 29.50 498 ARG A N 1
ATOM 3582 C CA . ARG A 1 440 ? 16.919 233.114 51.839 1.00 33.44 498 ARG A CA 1
ATOM 3583 C C . ARG A 1 440 ? 16.548 231.684 52.227 1.00 30.07 498 ARG A C 1
ATOM 3584 O O . ARG A 1 440 ? 16.545 231.330 53.415 1.00 30.45 498 ARG A O 1
ATOM 3592 N N . ALA A 1 441 ? 16.263 230.856 51.222 1.00 24.53 499 ALA A N 1
ATOM 3593 C CA . ALA A 1 441 ? 15.967 229.444 51.478 1.00 23.06 499 ALA A CA 1
ATOM 3594 C C . ALA A 1 441 ? 17.132 228.728 52.178 1.00 24.47 499 ALA A C 1
ATOM 3595 O O . ALA A 1 441 ? 16.936 228.030 53.179 1.00 22.67 499 ALA A O 1
ATOM 3597 N N . LEU A 1 442 ? 18.341 228.908 51.652 1.00 25.75 500 LEU A N 1
ATOM 3598 C CA . LEU A 1 442 ? 19.532 228.287 52.231 1.00 25.97 500 LEU A CA 1
ATOM 3599 C C . LEU A 1 442 ? 19.760 228.737 53.673 1.00 26.61 500 LEU A C 1
ATOM 3600 O O . LEU A 1 442 ? 20.065 227.925 54.551 1.00 22.47 500 LEU A O 1
ATOM 3605 N N . GLU A 1 443 ? 19.606 230.039 53.900 1.00 21.23 501 GLU A N 1
ATOM 3606 C CA . GLU A 1 443 ? 19.735 230.636 55.226 1.00 27.92 501 GLU A CA 1
ATOM 3607 C C . GLU A 1 443 ? 18.766 229.994 56.217 1.00 27.88 501 GLU A C 1
ATOM 3608 O O . GLU A 1 443 ? 19.169 229.509 57.290 1.00 24.57 501 GLU A O 1
ATOM 3614 N N . GLU A 1 444 ? 17.487 229.987 55.845 1.00 24.43 502 GLU A N 1
ATOM 3615 C CA . GLU A 1 444 ? 16.453 229.408 56.698 1.00 26.56 502 GLU A CA 1
ATOM 3616 C C . GLU A 1 444 ? 16.725 227.937 56.995 1.00 18.98 502 GLU A C 1
ATOM 3617 O O . GLU A 1 444 ? 16.605 227.498 58.140 1.00 20.80 502 GLU A O 1
ATOM 3623 N N . LEU A 1 445 ? 17.100 227.176 55.970 1.00 19.79 503 LEU A N 1
ATOM 3624 C CA . LEU A 1 445 ? 17.385 225.756 56.169 1.00 17.91 503 LEU A CA 1
ATOM 3625 C C . LEU A 1 445 ? 18.593 225.526 57.076 1.00 21.38 503 LEU A C 1
ATOM 3626 O O . LEU A 1 445 ? 18.619 224.569 57.848 1.00 21.56 503 LEU A O 1
ATOM 3631 N N . ASN A 1 446 ? 19.594 226.394 56.978 1.00 21.83 504 ASN A N 1
ATOM 3632 C CA . ASN A 1 446 ? 20.756 226.280 57.852 1.00 20.92 504 ASN A CA 1
ATOM 3633 C C . ASN A 1 446 ? 20.376 226.582 59.301 1.00 23.94 504 ASN A C 1
ATOM 3634 O O . ASN A 1 446 ? 20.767 225.852 60.210 1.00 21.75 504 ASN A O 1
ATOM 3639 N N . TYR A 1 447 ? 19.598 227.640 59.515 1.00 20.75 505 TYR A N 1
ATOM 3640 C CA . TYR A 1 447 ? 19.139 227.950 60.873 1.00 24.59 505 TYR A CA 1
ATOM 3641 C C . TYR A 1 447 ? 18.265 226.829 61.449 1.00 29.88 505 TYR A C 1
ATOM 3642 O O . TYR A 1 447 ? 18.303 226.559 62.652 1.00 22.08 505 TYR A O 1
ATOM 3651 N N . LEU A 1 448 ? 17.491 226.171 60.587 1.00 21.79 506 LEU A N 1
ATOM 3652 C CA . LEU A 1 448 ? 16.648 225.053 61.009 1.00 19.38 506 LEU A CA 1
ATOM 3653 C C . LEU A 1 448 ? 17.459 223.779 61.233 1.00 22.92 506 LEU A C 1
ATOM 3654 O O . LEU A 1 448 ? 16.904 222.749 61.611 1.00 23.06 506 LEU A O 1
ATOM 3659 N N . ALA A 1 449 ? 18.764 223.864 60.978 1.00 20.24 507 ALA A N 1
ATOM 3660 C CA . ALA A 1 449 ? 19.702 222.745 61.123 1.00 23.80 507 ALA A CA 1
ATOM 3661 C C . ALA A 1 449 ? 19.403 221.605 60.147 1.00 23.41 507 ALA A C 1
ATOM 3662 O O . ALA A 1 449 ? 19.733 220.446 60.407 1.00 21.87 507 ALA A O 1
ATOM 3664 N N . CYS A 1 450 ? 18.791 221.944 59.016 1.00 21.73 508 CYS A N 1
ATOM 3665 C CA . CYS A 1 450 ? 18.564 220.980 57.940 1.00 17.98 508 CYS A CA 1
ATOM 3666 C C . CYS A 1 450 ? 19.756 220.929 56.988 1.00 18.71 508 CYS A C 1
ATOM 3667 O O . CYS A 1 450 ? 19.973 219.933 56.294 1.00 22.48 508 CYS A O 1
ATOM 3670 N N . LEU A 1 451 ? 20.500 222.027 56.943 1.00 18.96 509 LEU A N 1
ATOM 3671 C CA . LEU A 1 451 ? 21.767 222.097 56.223 1.00 18.59 509 LEU A CA 1
ATOM 3672 C C . LEU A 1 451 ? 22.854 222.513 57.201 1.00 22.06 509 LEU A C 1
ATOM 3673 O O . LEU A 1 451 ? 22.629 223.399 58.024 1.00 26.60 509 LEU A O 1
ATOM 3678 N N . ASP A 1 452 ? 24.029 221.893 57.128 1.00 24.11 510 ASP A N 1
ATOM 3679 C CA . ASP A 1 452 ? 25.103 222.310 58.025 1.00 24.31 510 ASP A CA 1
ATOM 3680 C C . ASP A 1 452 ? 25.758 223.574 57.477 1.00 30.75 510 ASP A C 1
ATOM 3681 O O . ASP A 1 452 ? 25.328 224.112 56.455 1.00 26.17 510 ASP A O 1
ATOM 3686 N N . ASP A 1 453 ? 26.797 224.045 58.158 1.00 26.31 511 ASP A N 1
ATOM 3687 C CA . ASP A 1 453 ? 27.446 225.298 57.789 1.00 29.13 511 ASP A CA 1
ATOM 3688 C C . ASP A 1 453 ? 28.222 225.190 56.478 1.00 33.01 511 ASP A C 1
ATOM 3689 O O . ASP A 1 453 ? 28.580 226.202 55.879 1.00 41.57 511 ASP A O 1
ATOM 3694 N N . ASP A 1 454 ? 28.479 223.964 56.035 1.00 36.48 512 ASP A N 1
ATOM 3695 C CA . ASP A 1 454 ? 29.092 223.743 54.730 1.00 40.16 512 ASP A CA 1
ATOM 3696 C C . ASP A 1 454 ? 28.027 223.679 53.636 1.00 40.39 512 ASP A C 1
ATOM 3697 O O . ASP A 1 454 ? 28.347 223.573 52.453 1.00 39.62 512 ASP A O 1
ATOM 3702 N N . GLY A 1 455 ? 26.761 223.740 54.042 1.00 33.15 513 GLY A N 1
ATOM 3703 C CA . GLY A 1 455 ? 25.651 223.689 53.107 1.00 30.81 513 GLY A CA 1
ATOM 3704 C C . GLY A 1 455 ? 25.214 222.272 52.789 1.00 31.72 513 GLY A C 1
ATOM 3705 O O . GLY A 1 455 ? 24.375 222.053 51.918 1.00 32.10 513 GLY A O 1
ATOM 3706 N N . GLU A 1 456 ? 25.780 221.305 53.502 1.00 30.19 514 GLU A N 1
ATOM 3707 C CA . GLU A 1 456 ? 25.465 219.901 53.265 1.00 26.16 514 GLU A CA 1
ATOM 3708 C C . GLU A 1 456 ? 24.230 219.445 54.039 1.00 25.36 514 GLU A C 1
ATOM 3709 O O . GLU A 1 456 ? 23.923 219.966 55.110 1.00 26.95 514 GLU A O 1
ATOM 3715 N N . LEU A 1 457 ? 23.535 218.458 53.486 1.00 23.91 515 LEU A N 1
ATOM 3716 C CA . LEU A 1 457 ? 22.337 217.911 54.106 1.00 23.75 515 LEU A CA 1
ATOM 3717 C C . LEU A 1 457 ? 22.662 217.218 55.430 1.00 28.74 515 LEU A C 1
ATOM 3718 O O . LEU A 1 457 ? 23.600 216.422 55.512 1.00 25.54 515 LEU A O 1
ATOM 3723 N N . THR A 1 458 ? 21.891 217.537 56.465 1.00 25.79 516 THR A N 1
ATOM 3724 C CA . THR A 1 458 ? 22.023 216.886 57.764 1.00 25.51 516 THR A CA 1
ATOM 3725 C C . THR A 1 458 ? 21.030 215.731 57.857 1.00 28.77 516 THR A C 1
ATOM 3726 O O . THR A 1 458 ? 20.101 215.651 57.050 1.00 25.10 516 THR A O 1
ATOM 3730 N N . PRO A 1 459 ? 21.227 214.819 58.826 1.00 28.09 517 PRO A N 1
ATOM 3731 C CA . PRO A 1 459 ? 20.221 213.774 59.049 1.00 28.25 517 PRO A CA 1
ATOM 3732 C C . PRO A 1 459 ? 18.824 214.353 59.309 1.00 27.04 517 PRO A C 1
ATOM 3733 O O . PRO A 1 459 ? 17.824 213.790 58.844 1.00 28.11 517 PRO A O 1
ATOM 3737 N N . LEU A 1 460 ? 18.765 215.471 60.031 1.00 26.04 518 LEU A N 1
ATOM 3738 C CA . LEU A 1 460 ? 17.495 216.150 60.280 1.00 23.50 518 LEU A CA 1
ATOM 3739 C C . LEU A 1 460 ? 16.889 216.664 58.976 1.00 24.79 518 LEU A C 1
ATOM 3740 O O . LEU A 1 460 ? 15.691 216.536 58.760 1.00 21.99 518 LEU A O 1
ATOM 3745 N N . GLY A 1 461 ? 17.717 217.244 58.112 1.00 21.86 519 GLY A N 1
ATOM 3746 C CA . GLY A 1 461 ? 17.249 217.726 56.823 1.00 22.95 519 GLY A CA 1
ATOM 3747 C C . GLY A 1 461 ? 16.732 216.590 55.961 1.00 24.27 519 GLY A C 1
ATOM 3748 O O . GLY A 1 461 ? 15.685 216.702 55.303 1.00 23.49 519 GLY A O 1
ATOM 3749 N N . ASN A 1 462 ? 17.473 215.486 55.976 1.00 24.17 520 ASN A N 1
ATOM 3750 C CA . ASN A 1 462 ? 17.092 214.297 55.232 1.00 26.07 520 ASN A CA 1
ATOM 3751 C C . ASN A 1 462 ? 15.740 213.765 55.695 1.00 26.14 520 ASN A C 1
ATOM 3752 O O . ASN A 1 462 ? 14.885 213.436 54.875 1.00 29.64 520 ASN A O 1
ATOM 3757 N N . LEU A 1 463 ? 15.543 213.689 57.008 1.00 25.57 521 LEU A N 1
ATOM 3758 C CA . LEU A 1 463 ? 14.262 213.217 57.534 1.00 27.40 521 LEU A CA 1
ATOM 3759 C C . LEU A 1 463 ? 13.128 214.202 57.227 1.00 27.85 521 LEU A C 1
ATOM 3760 O O . LEU A 1 463 ? 12.011 213.798 56.891 1.00 25.54 521 LEU A O 1
ATOM 3765 N N . ALA A 1 464 ? 13.422 215.494 57.333 1.00 23.15 522 ALA A N 1
ATOM 3766 C CA . ALA A 1 464 ? 12.427 216.534 57.092 1.00 27.03 522 ALA A CA 1
ATOM 3767 C C . ALA A 1 464 ? 11.942 216.507 55.649 1.00 30.32 522 ALA A C 1
ATOM 3768 O O . ALA A 1 464 ? 10.766 216.764 55.371 1.00 23.74 522 ALA A O 1
ATOM 3770 N N . SER A 1 465 ? 12.853 216.188 54.733 1.00 23.50 523 SER A N 1
ATOM 3771 C CA . SER A 1 465 ? 12.516 216.132 53.314 1.00 23.25 523 SER A CA 1
ATOM 3772 C C . SER A 1 465 ? 11.511 215.023 52.990 1.00 27.07 523 SER A C 1
ATOM 3773 O O . SER A 1 465 ? 10.902 215.030 51.923 1.00 31.15 523 SER A O 1
ATOM 3776 N N . GLU A 1 466 ? 11.346 214.073 53.908 1.00 23.76 524 GLU A N 1
ATOM 3777 C CA . GLU A 1 466 ? 10.420 212.958 53.709 1.00 22.80 524 GLU A CA 1
ATOM 3778 C C . GLU A 1 466 ? 8.965 213.378 53.922 1.00 29.44 524 GLU A C 1
ATOM 3779 O O . GLU A 1 466 ? 8.040 212.632 53.594 1.00 29.64 524 GLU A O 1
ATOM 3785 N N . PHE A 1 467 ? 8.770 214.569 54.479 1.00 26.75 525 PHE A N 1
ATOM 3786 C CA . PHE A 1 467 ? 7.430 215.067 54.778 1.00 22.70 525 PHE A CA 1
ATOM 3787 C C . PHE A 1 467 ? 6.954 216.068 53.732 1.00 30.98 525 PHE A C 1
ATOM 3788 O O . PHE A 1 467 ? 7.716 216.937 53.308 1.00 26.09 525 PHE A O 1
ATOM 3796 N N . PRO A 1 468 ? 5.683 215.956 53.318 1.00 28.90 526 PRO A N 1
ATOM 3797 C CA . PRO A 1 468 ? 5.096 216.902 52.364 1.00 27.38 526 PRO A CA 1
ATOM 3798 C C . PRO A 1 468 ? 4.735 218.215 53.052 1.00 32.31 526 PRO A C 1
ATOM 3799 O O . PRO A 1 468 ? 3.574 218.626 53.052 1.00 33.84 526 PRO A O 1
ATOM 3803 N N . LEU A 1 469 ? 5.742 218.860 53.633 1.00 26.35 527 LEU A N 1
ATOM 3804 C CA . LEU A 1 469 ? 5.549 220.030 54.478 1.00 29.87 527 LEU A CA 1
ATOM 3805 C C . LEU A 1 469 ? 6.611 221.092 54.233 1.00 26.39 527 LEU A C 1
ATOM 3806 O O . LEU A 1 469 ? 7.710 220.787 53.778 1.00 23.58 527 LEU A O 1
ATOM 3811 N N . ASP A 1 470 ? 6.274 222.337 54.551 1.00 20.19 528 ASP A N 1
ATOM 3812 C CA . ASP A 1 470 ? 7.279 223.366 54.768 1.00 22.07 528 ASP A CA 1
ATOM 3813 C C . ASP A 1 470 ? 8.273 222.823 55.799 1.00 20.62 528 ASP A C 1
ATOM 3814 O O . ASP A 1 470 ? 7.859 222.295 56.829 1.00 19.47 528 ASP A O 1
ATOM 3819 N N . PRO A 1 471 ? 9.582 222.915 55.512 1.00 20.58 529 PRO A N 1
ATOM 3820 C CA . PRO A 1 471 ? 10.597 222.312 56.384 1.00 19.45 529 PRO A CA 1
ATOM 3821 C C . PRO A 1 471 ? 10.502 222.731 57.853 1.00 19.16 529 PRO A C 1
ATOM 3822 O O . PRO A 1 471 ? 10.794 221.915 58.718 1.00 20.82 529 PRO A O 1
ATOM 3826 N N . ALA A 1 472 ? 10.101 223.965 58.131 1.00 16.42 530 ALA A N 1
ATOM 3827 C CA . ALA A 1 472 ? 9.932 224.402 59.517 1.00 22.74 530 ALA A CA 1
ATOM 3828 C C . ALA A 1 472 ? 8.881 223.552 60.239 1.00 21.48 530 ALA A C 1
ATOM 3829 O O . ALA A 1 472 ? 9.065 223.153 61.398 1.00 18.05 530 ALA A O 1
ATOM 3831 N N . LEU A 1 473 ? 7.785 223.265 59.540 1.00 20.97 531 LEU A N 1
ATOM 3832 C CA . LEU A 1 473 ? 6.729 222.425 60.091 1.00 16.80 531 LEU A CA 1
ATOM 3833 C C . LEU A 1 473 ? 7.226 221.000 60.289 1.00 17.70 531 LEU A C 1
ATOM 3834 O O . LEU A 1 473 ? 6.907 220.359 61.290 1.00 20.68 531 LEU A O 1
ATOM 3839 N N . ALA A 1 474 ? 8.009 220.509 59.331 1.00 16.93 532 ALA A N 1
ATOM 3840 C CA . ALA A 1 474 ? 8.568 219.166 59.427 1.00 18.62 532 ALA A CA 1
ATOM 3841 C C . ALA A 1 474 ? 9.481 219.043 60.651 1.00 20.88 532 ALA A C 1
ATOM 3842 O O . ALA A 1 474 ? 9.392 218.074 61.396 1.00 20.05 532 ALA A O 1
ATOM 3844 N N . VAL A 1 475 ? 10.348 220.029 60.854 1.00 18.88 533 VAL A N 1
ATOM 3845 C CA . VAL A 1 475 ? 11.231 220.046 62.021 1.00 17.34 533 VAL A CA 1
ATOM 3846 C C . VAL A 1 475 ? 10.413 220.122 63.315 1.00 18.36 533 VAL A C 1
ATOM 3847 O O . VAL A 1 475 ? 10.718 219.428 64.293 1.00 21.62 533 VAL A O 1
ATOM 3851 N N . MET A 1 476 ? 9.369 220.949 63.315 1.00 17.91 534 MET A N 1
ATOM 3852 C CA . MET A 1 476 ? 8.487 221.038 64.483 1.00 17.08 534 MET A CA 1
ATOM 3853 C C . MET A 1 476 ? 7.886 219.668 64.832 1.00 21.40 534 MET A C 1
ATOM 3854 O O . MET A 1 476 ? 7.916 219.223 65.992 1.00 20.38 534 MET A O 1
ATOM 3859 N N . LEU A 1 477 ? 7.362 218.996 63.810 1.00 18.73 535 LEU A N 1
ATOM 3860 C CA . LEU A 1 477 ? 6.740 217.686 63.981 1.00 22.95 535 LEU A CA 1
ATOM 3861 C C . LEU A 1 477 ? 7.735 216.635 64.467 1.00 20.89 535 LEU A C 1
ATOM 3862 O O . LEU A 1 477 ? 7.450 215.879 65.397 1.00 20.08 535 LEU A O 1
ATOM 3867 N N . ILE A 1 478 ? 8.902 216.593 63.830 1.00 18.77 536 ILE A N 1
ATOM 3868 C CA . ILE A 1 478 ? 9.956 215.657 64.199 1.00 21.70 536 ILE A CA 1
ATOM 3869 C C . ILE A 1 478 ? 10.388 215.877 65.648 1.00 21.29 536 ILE A C 1
ATOM 3870 O O . ILE A 1 478 ? 10.667 214.923 66.377 1.00 23.05 536 ILE A O 1
ATOM 3875 N N . SER A 1 479 ? 10.405 217.137 66.069 1.00 22.90 537 SER A N 1
ATOM 3876 C CA . SER A 1 479 ? 10.854 217.483 67.416 1.00 21.98 537 SER A CA 1
ATOM 3877 C C . SER A 1 479 ? 9.773 217.309 68.486 1.00 21.85 537 SER A C 1
ATOM 3878 O O . SER A 1 479 ? 10.089 217.242 69.675 1.00 24.17 537 SER A O 1
ATOM 3881 N N . SER A 1 480 ? 8.509 217.230 68.071 1.00 21.26 538 SER A N 1
ATOM 3882 C CA . SER A 1 480 ? 7.390 217.216 69.028 1.00 23.26 538 SER A CA 1
ATOM 3883 C C . SER A 1 480 ? 7.396 216.139 70.143 1.00 23.98 538 SER A C 1
ATOM 3884 O O . SER A 1 480 ? 6.873 216.400 71.227 1.00 28.47 538 SER A O 1
ATOM 3887 N N . PRO A 1 481 ? 7.961 214.935 69.899 1.00 28.74 539 PRO A N 1
ATOM 3888 C CA . PRO A 1 481 ? 7.966 213.986 71.024 1.00 32.90 539 PRO A CA 1
ATOM 3889 C C . PRO A 1 481 ? 8.744 214.468 72.250 1.00 40.61 539 PRO A C 1
ATOM 3890 O O . PRO A 1 481 ? 8.440 214.047 73.367 1.00 35.71 539 PRO A O 1
ATOM 3894 N N . GLU A 1 482 ? 9.723 215.343 72.045 1.00 28.90 540 GLU A N 1
ATOM 3895 C CA . GLU A 1 482 ? 10.510 215.882 73.150 1.00 35.26 540 GLU A CA 1
ATOM 3896 C C . GLU A 1 482 ? 9.696 216.852 74.002 1.00 33.69 540 GLU A C 1
ATOM 3897 O O . GLU A 1 482 ? 10.129 217.252 75.082 1.00 31.66 540 GLU A O 1
ATOM 3903 N N . PHE A 1 483 ? 8.518 217.228 73.510 1.00 27.73 541 PHE A N 1
ATOM 3904 C CA . PHE A 1 483 ? 7.627 218.123 74.242 1.00 24.88 541 PHE A CA 1
ATOM 3905 C C . PHE A 1 483 ? 6.361 217.402 74.689 1.00 27.46 541 PHE A C 1
ATOM 3906 O O . PHE A 1 483 ? 5.431 218.028 75.196 1.00 32.94 541 PHE A O 1
ATOM 3914 N N . TYR A 1 484 ? 6.333 216.086 74.485 1.00 26.75 542 TYR A N 1
ATOM 3915 C CA . TYR A 1 484 ? 5.248 215.228 74.965 1.00 31.93 542 TYR A CA 1
ATOM 3916 C C . TYR A 1 484 ? 3.874 215.621 74.408 1.00 26.65 542 TYR A C 1
ATOM 3917 O O . TYR A 1 484 ? 2.870 215.552 75.116 1.00 30.14 542 TYR A O 1
ATOM 3926 N N . CYS A 1 485 ? 3.826 216.015 73.137 1.00 30.37 543 CYS A N 1
ATOM 3927 C CA . CYS A 1 485 ? 2.569 216.457 72.524 1.00 27.08 543 CYS A CA 1
ATOM 3928 C C . CYS A 1 485 ? 2.562 216.275 71.001 1.00 25.13 543 CYS A C 1
ATOM 3929 O O . CYS A 1 485 ? 2.094 217.144 70.257 1.00 24.60 543 CYS A O 1
ATOM 3932 N N . SER A 1 486 ? 3.080 215.136 70.529 1.00 25.96 544 SER A N 1
ATOM 3933 C CA A SER A 1 486 ? 3.220 214.873 69.102 0.63 26.42 544 SER A CA 1
ATOM 3934 C CA B SER A 1 486 ? 3.193 214.792 69.138 0.37 26.40 544 SER A CA 1
ATOM 3935 C C . SER A 1 486 ? 1.881 214.677 68.390 1.00 23.26 544 SER A C 1
ATOM 3936 O O . SER A 1 486 ? 1.792 214.869 67.183 1.00 22.81 544 SER A O 1
ATOM 3941 N N . ASN A 1 487 ? 0.823 214.282 69.151 1.00 26.75 545 ASN A N 1
ATOM 3942 C CA . ASN A 1 487 ? -0.488 214.140 68.527 1.00 21.66 545 ASN A CA 1
ATOM 3943 C C . ASN A 1 487 ? -1.029 215.525 68.170 1.00 23.71 545 ASN A C 1
ATOM 3944 O O . ASN A 1 487 ? -1.443 215.799 67.023 1.00 28.77 545 ASN A O 1
ATOM 3949 N N . GLU A 1 488 ? -0.975 216.412 69.158 1.00 21.18 546 GLU A N 1
ATOM 3950 C CA . GLU A 1 488 ? -1.445 217.778 68.979 1.00 22.70 546 GLU A CA 1
ATOM 3951 C C . GLU A 1 488 ? -0.612 218.535 67.947 1.00 25.16 546 GLU A C 1
ATOM 3952 O O . GLU A 1 488 ? -1.151 219.307 67.155 1.00 21.22 546 GLU A O 1
ATOM 3958 N N . ILE A 1 489 ? 0.699 218.312 67.951 1.00 19.77 547 ILE A N 1
ATOM 3959 C CA . ILE A 1 489 ? 1.568 218.954 66.970 1.00 17.89 547 ILE A CA 1
ATOM 3960 C C . ILE A 1 489 ? 1.330 218.361 65.582 1.00 18.71 547 ILE A C 1
ATOM 3961 O O . ILE A 1 489 ? 1.420 219.057 64.586 1.00 19.93 547 ILE A O 1
ATOM 3966 N N . LEU A 1 490 ? 1.013 217.077 65.512 1.00 21.01 548 LEU A N 1
ATOM 3967 C CA . LEU A 1 490 ? 0.602 216.480 64.245 1.00 26.25 548 LEU A CA 1
ATOM 3968 C C . LEU A 1 490 ? -0.607 217.239 63.671 1.00 20.69 548 LEU A C 1
ATOM 3969 O O . LEU A 1 490 ? -0.610 217.694 62.498 1.00 19.58 548 LEU A O 1
ATOM 3974 N N . SER A 1 491 ? -1.617 217.407 64.521 1.00 21.00 549 SER A N 1
ATOM 3975 C CA . SER A 1 491 ? -2.808 218.153 64.117 1.00 23.02 549 SER A CA 1
ATOM 3976 C C . SER A 1 491 ? -2.481 219.587 63.667 1.00 24.27 549 SER A C 1
ATOM 3977 O O . SER A 1 491 ? -2.861 220.012 62.568 1.00 20.16 549 SER A O 1
ATOM 3980 N N . ILE A 1 492 ? -1.752 220.318 64.507 1.00 19.37 550 ILE A N 1
ATOM 3981 C CA . ILE A 1 492 ? -1.433 221.717 64.234 1.00 17.01 550 ILE A CA 1
ATOM 3982 C C . ILE A 1 492 ? -0.573 221.890 62.974 1.00 17.61 550 ILE A C 1
ATOM 3983 O O . ILE A 1 492 ? -0.798 222.804 62.196 1.00 18.77 550 ILE A O 1
ATOM 3988 N N . THR A 1 493 ? 0.402 221.011 62.777 1.00 19.86 551 THR A N 1
ATOM 3989 C CA . THR A 1 493 ? 1.221 221.001 61.565 1.00 19.17 551 THR A CA 1
ATOM 3990 C C . THR A 1 493 ? 0.346 220.831 60.328 1.00 19.06 551 THR A C 1
ATOM 3991 O O . THR A 1 493 ? 0.460 221.594 59.336 1.00 19.71 551 THR A O 1
ATOM 3995 N N . SER A 1 494 ? -0.536 219.832 60.399 1.00 18.57 552 SER A N 1
ATOM 3996 C CA . SER A 1 494 ? -1.469 219.603 59.299 1.00 18.98 552 SER A CA 1
ATOM 3997 C C . SER A 1 494 ? -2.293 220.854 58.995 1.00 21.71 552 SER A C 1
ATOM 3998 O O . SER A 1 494 ? -2.454 221.231 57.831 1.00 19.67 552 SER A O 1
ATOM 4001 N N . LEU A 1 495 ? -2.802 221.500 60.042 1.00 18.86 553 LEU A N 1
ATOM 4002 C CA . LEU A 1 495 ? -3.611 222.704 59.861 1.00 19.53 553 LEU A CA 1
ATOM 4003 C C . LEU A 1 495 ? -2.810 223.885 59.302 1.00 21.50 553 LEU A C 1
ATOM 40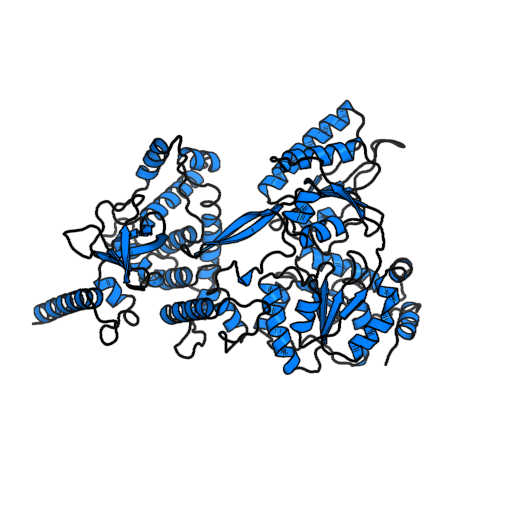04 O O . LEU A 1 495 ? -3.326 224.681 58.518 1.00 19.43 553 LEU A O 1
ATOM 4009 N N . LEU A 1 496 ? -1.549 223.998 59.704 1.00 17.33 554 LEU A N 1
ATOM 4010 C CA . LEU A 1 496 ? -0.696 225.076 59.224 1.00 17.49 554 LEU A CA 1
ATOM 4011 C C . LEU A 1 496 ? -0.225 224.814 57.796 1.00 17.86 554 LEU A C 1
ATOM 4012 O O . LEU A 1 496 ? 0.325 225.709 57.151 1.00 17.71 554 LEU A O 1
ATOM 4017 N N . SER A 1 497 ? -0.428 223.593 57.302 1.00 16.11 555 SER A N 1
ATOM 4018 C CA A SER A 1 497 ? -0.036 223.268 55.927 0.70 18.48 555 SER A CA 1
ATOM 4019 C CA B SER A 1 497 ? -0.039 223.271 55.930 0.30 19.05 555 SER A CA 1
ATOM 4020 C C . SER A 1 497 ? -1.115 223.618 54.896 1.00 22.19 555 SER A C 1
ATOM 4021 O O . SER A 1 497 ? -0.880 223.519 53.689 1.00 19.99 555 SER A O 1
ATOM 4026 N N . VAL A 1 498 ? -2.294 224.025 55.363 1.00 18.30 556 VAL A N 1
ATOM 4027 C CA . VAL A 1 498 ? -3.385 224.409 54.461 1.00 16.94 556 VAL A CA 1
ATOM 4028 C C . VAL A 1 498 ? -3.801 225.862 54.703 1.00 17.42 556 VAL A C 1
ATOM 4029 O O . VAL A 1 498 ? -3.455 226.438 55.734 1.00 18.22 556 VAL A O 1
ATOM 4033 N N . PRO A 1 499 ? -4.540 226.469 53.753 1.00 21.25 557 PRO A N 1
ATOM 4034 C CA . PRO A 1 499 ? -4.966 227.854 53.988 1.00 19.57 557 PRO A CA 1
ATOM 4035 C C . PRO A 1 499 ? -5.880 228.012 55.208 1.00 19.61 557 PRO A C 1
ATOM 4036 O O . PRO A 1 499 ? -6.368 227.031 55.766 1.00 22.22 557 PRO A O 1
ATOM 4040 N N . GLN A 1 500 ? -6.086 229.260 55.608 1.00 21.20 558 GLN A N 1
ATOM 4041 C CA . GLN A 1 500 ? -6.916 229.613 56.755 1.00 28.27 558 GLN A CA 1
ATOM 4042 C C . GLN A 1 500 ? -8.287 228.926 56.718 1.00 18.04 558 GLN A C 1
ATOM 4043 O O . GLN A 1 500 ? -8.956 228.932 55.689 1.00 21.87 558 GLN A O 1
ATOM 4049 N N . ILE A 1 501 ? -8.685 228.320 57.836 1.00 17.40 559 ILE A N 1
ATOM 4050 C CA . ILE A 1 501 ? -9.932 227.557 57.885 1.00 24.83 559 ILE A CA 1
ATOM 4051 C C . ILE A 1 501 ? -11.134 228.430 58.231 1.00 25.22 559 ILE A C 1
ATOM 4052 O O . ILE A 1 501 ? -12.283 228.007 58.078 1.00 23.06 559 ILE A O 1
ATOM 4057 N N . TRP A 1 502 ? -10.867 229.645 58.699 1.00 23.18 560 TRP A N 1
ATOM 4058 C CA . TRP A 1 502 ? -11.931 230.546 59.127 1.00 25.31 560 TRP A CA 1
ATOM 4059 C C . TRP A 1 502 ? -12.673 231.141 57.942 1.00 33.96 560 TRP A C 1
ATOM 4060 O O . TRP A 1 502 ? -12.064 231.614 56.984 1.00 30.94 560 TRP A O 1
ATOM 4071 N N . VAL A 1 503 ? -13.997 231.101 58.018 1.00 23.71 561 VAL A N 1
ATOM 4072 C CA . VAL A 1 503 ? -14.849 231.717 57.016 1.00 27.45 561 VAL A CA 1
ATOM 4073 C C . VAL A 1 503 ? -15.604 232.860 57.679 1.00 31.97 561 VAL A C 1
ATOM 4074 O O . VAL A 1 503 ? -16.217 232.679 58.731 1.00 27.64 561 VAL A O 1
ATOM 4078 N N . ARG A 1 504 ? -15.537 234.042 57.079 1.00 29.11 562 ARG A N 1
ATOM 4079 C CA . ARG A 1 504 ? -16.137 235.223 57.678 1.00 30.45 562 ARG A CA 1
ATOM 4080 C C . ARG A 1 504 ? -16.786 236.111 56.619 1.00 32.32 562 ARG A C 1
ATOM 4081 O O . ARG A 1 504 ? -16.244 237.158 56.265 1.00 31.11 562 ARG A O 1
ATOM 4089 N N . PRO A 1 505 ? -17.954 235.689 56.106 1.00 30.31 563 PRO A N 1
ATOM 4090 C CA . PRO A 1 505 ? -18.683 236.466 55.099 1.00 26.88 563 PRO A CA 1
ATOM 4091 C C . PRO A 1 505 ? -19.057 237.836 55.644 1.00 27.96 563 PRO A C 1
ATOM 4092 O O . PRO A 1 505 ? -19.365 237.946 56.830 1.00 31.80 563 PRO A O 1
ATOM 4096 N N . ALA A 1 506 ? -19.028 238.859 54.798 1.00 29.77 564 ALA A N 1
ATOM 4097 C CA . ALA A 1 506 ? -19.331 240.218 55.234 1.00 29.88 564 ALA A CA 1
ATOM 4098 C C . ALA A 1 506 ? -20.749 240.338 55.789 1.00 35.85 564 ALA A C 1
ATOM 4099 O O . ALA A 1 506 ? -20.989 241.101 56.724 1.00 37.71 564 ALA A O 1
ATOM 4101 N N . ASN A 1 507 ? -21.681 239.575 55.221 1.00 28.33 565 ASN A N 1
ATOM 4102 C CA . ASN A 1 507 ? -23.083 239.646 55.631 1.00 29.34 565 ASN A CA 1
ATOM 4103 C C . ASN A 1 507 ? -23.440 238.780 56.843 1.00 29.10 565 ASN A C 1
ATOM 4104 O O . ASN A 1 507 ? -24.596 238.770 57.275 1.00 32.15 565 ASN A O 1
ATOM 4109 N N . ALA A 1 508 ? -22.465 238.057 57.392 1.00 30.79 566 ALA A N 1
ATOM 4110 C CA . ALA A 1 508 ? -22.730 237.176 58.534 1.00 33.01 566 ALA A CA 1
ATOM 4111 C C . ALA A 1 508 ? -21.576 237.133 59.538 1.00 30.07 566 ALA A C 1
ATOM 4112 O O . ALA A 1 508 ? -21.473 236.200 60.350 1.00 32.48 566 ALA A O 1
ATOM 4114 N N . ARG A 1 509 ? -20.728 238.155 59.501 1.00 31.39 567 ARG A N 1
ATOM 4115 C CA . ARG A 1 509 ? -19.504 238.144 60.297 1.00 41.41 567 ARG A CA 1
ATOM 4116 C C . ARG A 1 509 ? -19.793 237.903 61.780 1.00 45.99 567 ARG A C 1
ATOM 4117 O O . ARG A 1 509 ? -19.137 237.062 62.406 1.00 38.27 567 ARG A O 1
ATOM 4125 N N . LYS A 1 510 ? -20.797 238.602 62.315 1.00 38.65 568 LYS A N 1
ATOM 4126 C CA . LYS A 1 510 ? -21.209 238.427 63.706 1.00 35.81 568 LYS A CA 1
ATOM 4127 C C . LYS A 1 510 ? -21.386 236.952 64.009 1.00 32.92 568 LYS A C 1
ATOM 4128 O O . LYS A 1 510 ? -20.738 236.417 64.918 1.00 37.61 568 LYS A O 1
ATOM 4134 N N . ARG A 1 511 ? -22.220 236.285 63.211 1.00 32.77 569 ARG A N 1
ATOM 4135 C CA . ARG A 1 511 ? -22.501 234.884 63.477 1.00 29.37 569 ARG A CA 1
ATOM 4136 C C . ARG A 1 511 ? -21.195 234.103 63.418 1.00 23.30 569 ARG A C 1
ATOM 4137 O O . ARG A 1 511 ? -20.899 233.306 64.316 1.00 31.23 569 ARG A O 1
ATOM 4145 N N . ALA A 1 512 ? -20.383 234.394 62.404 1.00 24.60 570 ALA A N 1
ATOM 4146 C CA . ALA A 1 512 ? -19.098 233.723 62.267 1.00 23.05 570 ALA A CA 1
ATOM 4147 C C . ALA A 1 512 ? -18.306 233.873 63.564 1.00 31.23 570 ALA A C 1
ATOM 4148 O O . ALA A 1 512 ? -17.843 232.876 64.139 1.00 28.91 570 ALA A O 1
ATOM 4150 N N . ASP A 1 513 ? -18.225 235.111 64.057 1.00 29.99 571 ASP A N 1
ATOM 4151 C CA . ASP A 1 513 ? -17.469 235.394 65.269 1.00 26.27 571 ASP A CA 1
ATOM 4152 C C . ASP A 1 513 ? -18.017 234.560 66.414 1.00 27.45 571 ASP A C 1
ATOM 4153 O O . ASP A 1 513 ? -17.253 233.916 67.144 1.00 28.41 571 ASP A O 1
ATOM 4158 N N . GLU A 1 514 ? -19.344 234.523 66.519 1.00 27.79 572 GLU A N 1
ATOM 4159 C CA . GLU A 1 514 ? -19.980 233.772 67.588 1.00 26.38 572 GLU A CA 1
ATOM 4160 C C . GLU A 1 514 ? -19.483 232.340 67.544 1.00 24.85 572 GLU A C 1
ATOM 4161 O O . GLU A 1 514 ? -19.032 231.798 68.561 1.00 36.08 572 GLU A O 1
ATOM 4167 N N . MET A 1 515 ? -19.481 231.752 66.349 1.00 26.25 573 MET A N 1
ATOM 4168 C CA . MET A 1 515 ? -19.116 230.349 66.264 1.00 27.52 573 MET A CA 1
ATOM 4169 C C . MET A 1 515 ? -17.648 230.210 66.639 1.00 25.65 573 MET A C 1
ATOM 4170 O O . MET A 1 515 ? -17.271 229.298 67.390 1.00 32.61 573 MET A O 1
ATOM 4175 N N . LYS A 1 516 ? -16.832 231.155 66.178 1.00 24.85 574 LYS A N 1
ATOM 4176 C CA . LYS A 1 516 ? -15.406 231.062 66.453 1.00 21.99 574 LYS A CA 1
ATOM 4177 C C . LYS A 1 516 ? -15.170 231.145 67.952 1.00 23.67 574 LYS A C 1
ATOM 4178 O O . LYS A 1 516 ? -14.214 230.549 68.468 1.00 25.93 574 LYS A O 1
ATOM 4184 N N . ALA A 1 517 ? -16.058 231.847 68.658 1.00 30.11 575 ALA A N 1
ATOM 4185 C CA . ALA A 1 517 ? -15.855 232.043 70.089 1.00 29.75 575 ALA A CA 1
ATOM 4186 C C . ALA A 1 517 ? -15.843 230.700 70.804 1.00 28.78 575 ALA A C 1
ATOM 4187 O O . ALA A 1 517 ? -15.195 230.549 71.840 1.00 29.91 575 ALA A O 1
ATOM 4189 N N . GLN A 1 518 ? -16.529 229.715 70.224 1.00 29.69 576 GLN A N 1
ATOM 4190 C CA . GLN A 1 518 ? -16.613 228.401 70.852 1.00 27.68 576 GLN A CA 1
ATOM 4191 C C . GLN A 1 518 ? -15.262 227.687 70.887 1.00 29.32 576 GLN A C 1
ATOM 4192 O O . GLN A 1 518 ? -15.044 226.805 71.720 1.00 30.48 576 GLN A O 1
ATOM 4198 N N . PHE A 1 519 ? -14.355 228.065 69.989 1.00 21.35 577 PHE A N 1
ATOM 4199 C CA . PHE A 1 519 ? -13.057 227.391 69.910 1.00 23.89 577 PHE A CA 1
ATOM 4200 C C . PHE A 1 519 ? -11.915 228.230 70.477 1.00 26.86 577 PHE A C 1
ATOM 4201 O O . PHE A 1 519 ? -10.780 227.759 70.566 1.00 25.57 577 PHE A O 1
ATOM 4209 N N . ALA A 1 520 ? -12.215 229.468 70.857 1.00 25.49 578 ALA A N 1
ATOM 4210 C CA . ALA A 1 520 ? -11.176 230.433 71.214 1.00 27.46 578 ALA A CA 1
ATOM 4211 C C . ALA A 1 520 ? -10.370 230.040 72.455 1.00 27.82 578 ALA A C 1
ATOM 4212 O O . ALA A 1 520 ? -10.932 229.762 73.515 1.00 24.43 578 ALA A O 1
ATOM 4214 N N . HIS A 1 521 ? -9.047 230.019 72.305 1.00 25.18 579 HIS A N 1
ATOM 4215 C CA . HIS A 1 521 ? -8.141 229.817 73.431 1.00 23.23 579 HIS A CA 1
ATOM 4216 C C . HIS A 1 521 ? -7.371 231.106 73.696 1.00 18.93 579 HIS A C 1
ATOM 4217 O O . HIS A 1 521 ? -6.729 231.645 72.794 1.00 21.28 579 HIS A O 1
ATOM 4224 N N . PRO A 1 522 ? -7.424 231.599 74.941 1.00 20.81 580 PRO A N 1
ATOM 4225 C CA . PRO A 1 522 ? -6.860 232.908 75.290 1.00 25.34 580 PRO A CA 1
ATOM 4226 C C . PRO A 1 522 ? -5.331 232.979 75.225 1.00 23.10 580 PRO A C 1
ATOM 4227 O O . PRO A 1 522 ? -4.792 234.083 75.252 1.00 29.24 580 PRO A O 1
ATOM 4231 N N . ASP A 1 523 ? -4.647 231.843 75.132 1.00 20.92 581 ASP A N 1
ATOM 4232 C CA . ASP A 1 523 ? -3.181 231.857 75.128 1.00 20.53 581 ASP A CA 1
ATOM 4233 C C . ASP A 1 523 ? -2.554 231.679 73.742 1.00 21.48 581 ASP A C 1
ATOM 4234 O O . ASP A 1 523 ? -1.342 231.851 73.582 1.00 23.43 581 ASP A O 1
ATOM 423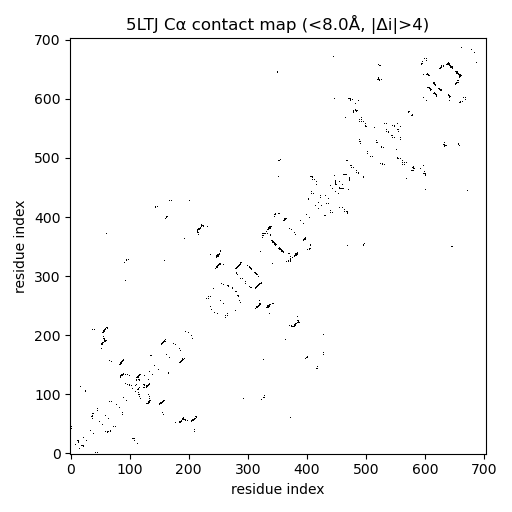9 N N . GLY A 1 524 ? -3.353 231.333 72.736 1.00 20.49 582 GLY A N 1
ATOM 4240 C CA . GLY A 1 524 ? -2.794 231.164 71.406 1.00 19.40 582 GLY A CA 1
ATOM 4241 C C . GLY A 1 524 ? -3.750 230.791 70.291 1.00 18.38 582 GLY A C 1
ATOM 4242 O O . GLY A 1 524 ? -4.656 229.984 70.472 1.00 18.46 582 GLY A O 1
ATOM 4243 N N . ASP A 1 525 ? -3.524 231.377 69.120 1.00 17.14 583 ASP A N 1
ATOM 4244 C CA . ASP A 1 525 ? -4.307 231.056 67.932 1.00 13.80 583 ASP A CA 1
ATOM 4245 C C . ASP A 1 525 ? -4.060 229.630 67.444 1.00 23.36 583 ASP A C 1
ATOM 4246 O O . ASP A 1 525 ? -4.936 229.021 66.827 1.00 19.52 583 ASP A O 1
ATOM 4251 N N . HIS A 1 526 ? -2.865 229.102 67.709 1.00 18.65 584 HIS A N 1
ATOM 4252 C CA . HIS A 1 526 ? -2.551 227.720 67.344 1.00 18.68 584 HIS A CA 1
ATOM 4253 C C . HIS A 1 526 ? -3.445 226.748 68.122 1.00 16.72 584 HIS A C 1
ATOM 4254 O O . HIS A 1 526 ? -3.883 225.709 67.601 1.00 20.84 584 HIS A O 1
ATOM 4261 N N . LEU A 1 527 ? -3.730 227.113 69.369 1.00 16.43 585 LEU A N 1
ATOM 4262 C CA . LEU A 1 527 ? -4.584 226.308 70.235 1.00 16.21 585 LEU A CA 1
ATOM 4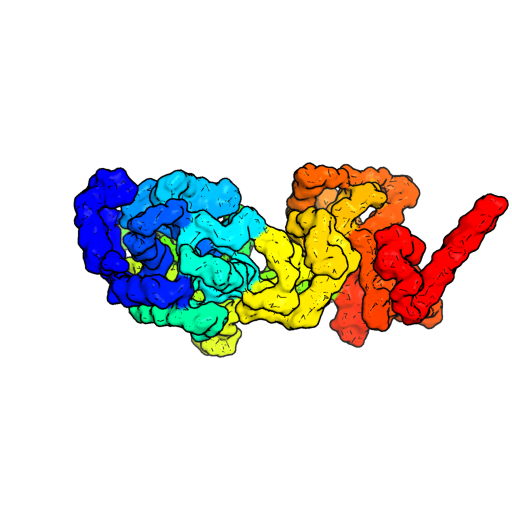263 C C . LEU A 1 527 ? -6.048 226.423 69.804 1.00 16.87 585 LEU A C 1
ATOM 4264 O O . LEU A 1 527 ? -6.814 225.468 69.913 1.00 19.55 585 LEU A O 1
ATOM 4269 N N . THR A 1 528 ? -6.426 227.598 69.313 1.00 18.91 586 THR A N 1
ATOM 4270 C CA . THR A 1 528 ? -7.766 227.805 68.756 1.00 19.06 586 THR A CA 1
ATOM 4271 C C . THR A 1 528 ? -7.961 226.936 67.508 1.00 20.72 586 THR A C 1
ATOM 4272 O O . THR A 1 528 ? -9.001 226.281 67.341 1.00 20.36 586 THR A O 1
ATOM 4276 N N . LEU A 1 529 ? -6.950 226.925 66.640 1.00 19.05 587 LEU A N 1
ATOM 4277 C CA . LEU A 1 529 ? -6.931 226.031 65.481 1.00 16.39 587 LEU A CA 1
ATOM 4278 C C . LEU A 1 529 ? -7.115 224.579 65.899 1.00 19.07 587 LEU A C 1
ATOM 4279 O O . LEU A 1 529 ? -7.961 223.842 65.344 1.00 20.30 587 LEU A O 1
ATOM 4284 N N . LEU A 1 530 ? -6.302 224.175 66.876 1.00 20.56 588 LEU A N 1
ATOM 4285 C CA . LEU A 1 530 ? -6.380 222.824 67.421 1.00 19.71 588 LEU A CA 1
ATOM 4286 C C . LEU A 1 530 ? -7.803 222.492 67.877 1.00 21.46 588 LEU A C 1
ATOM 4287 O O . LEU A 1 530 ? -8.343 221.434 67.537 1.00 18.38 588 LEU A O 1
ATOM 4292 N N . ASN A 1 531 ? -8.404 223.405 68.636 1.00 18.14 589 ASN A N 1
ATOM 4293 C CA . ASN A 1 531 ? -9.774 223.225 69.116 1.00 20.48 589 ASN A CA 1
ATOM 4294 C C . ASN A 1 531 ? -10.772 223.053 67.982 1.00 26.13 589 ASN A C 1
ATOM 4295 O O . ASN A 1 531 ? -11.647 222.183 68.048 1.00 23.20 589 ASN A O 1
ATOM 4300 N N . ALA A 1 532 ? -10.654 223.892 66.953 1.00 22.81 590 ALA A N 1
ATOM 4301 C CA . ALA A 1 532 ? -11.573 223.813 65.817 1.00 25.53 590 ALA A CA 1
ATOM 4302 C C . ALA A 1 532 ? -11.474 222.444 65.157 1.00 23.88 590 ALA A C 1
ATOM 4303 O O . ALA A 1 532 ? -12.496 221.810 64.851 1.00 22.81 590 ALA A O 1
ATOM 4305 N N . TYR A 1 533 ? -10.243 221.980 64.959 1.00 19.93 591 TYR A N 1
ATOM 4306 C CA . TYR A 1 533 ? -10.046 220.663 64.360 1.00 19.87 591 TYR A CA 1
ATOM 4307 C C . TYR A 1 533 ? -10.620 219.536 65.234 1.00 21.26 591 TYR A C 1
ATOM 4308 O O . TYR A 1 533 ? -11.258 218.602 64.729 1.00 23.53 591 TYR A O 1
ATOM 4317 N N . HIS A 1 534 ? -10.402 219.628 66.543 1.00 24.39 592 HIS A N 1
ATOM 4318 C CA . HIS A 1 534 ? -10.935 218.629 67.469 1.00 21.90 592 HIS A CA 1
ATOM 4319 C C . HIS A 1 534 ? -12.460 218.582 67.421 1.00 21.18 592 HIS A C 1
ATOM 4320 O O . HIS A 1 534 ? -13.059 217.506 67.449 1.00 24.42 592 HIS A O 1
ATOM 4327 N N . ALA A 1 535 ? -13.080 219.755 67.352 1.00 21.91 593 ALA A N 1
ATOM 4328 C CA . ALA A 1 535 ? -14.533 219.846 67.254 1.00 23.76 593 ALA A CA 1
ATOM 4329 C C . ALA A 1 535 ? -15.021 219.236 65.946 1.00 25.70 593 ALA A C 1
ATOM 4330 O O . ALA A 1 535 ? -16.046 218.549 65.913 1.00 26.63 593 ALA A O 1
ATOM 4332 N N . TYR A 1 536 ? -14.279 219.494 64.871 1.00 22.68 594 TYR A N 1
ATOM 4333 C CA . TYR A 1 536 ? -14.586 218.930 63.556 1.00 25.76 594 TYR A CA 1
ATOM 4334 C C . TYR A 1 536 ? -14.577 217.402 63.585 1.00 28.02 594 TYR A C 1
ATOM 4335 O O . TYR A 1 536 ? -15.515 216.750 63.105 1.00 27.20 594 TYR A O 1
ATOM 4344 N N . LYS A 1 537 ? -13.516 216.834 64.156 1.00 27.08 595 LYS A N 1
ATOM 4345 C CA . LYS A 1 537 ? -13.394 215.381 64.241 1.00 27.54 595 LYS A CA 1
ATOM 4346 C C . LYS A 1 537 ? -14.455 214.791 65.164 1.00 28.47 595 LYS A C 1
ATOM 4347 O O . LYS A 1 537 ? -14.966 213.699 64.914 1.00 31.31 595 LYS A O 1
ATOM 4353 N N . GLY A 1 538 ? -14.786 215.520 66.226 1.00 28.67 596 GLY A N 1
ATOM 4354 C CA . GLY A 1 538 ? -15.814 215.089 67.158 1.00 27.12 596 GLY A CA 1
ATOM 4355 C C . GLY A 1 538 ? -17.184 215.026 66.510 1.00 31.68 596 GLY A C 1
ATOM 4356 O O . GLY A 1 538 ? -17.936 214.070 66.714 1.00 34.74 596 GLY A O 1
ATOM 4357 N N . ALA A 1 539 ? -17.512 216.049 65.728 1.00 31.31 597 ALA A N 1
ATOM 4358 C CA . ALA A 1 539 ? -18.767 216.067 64.986 1.00 29.52 597 ALA A CA 1
ATOM 4359 C C . ALA A 1 539 ? -18.783 214.961 63.940 1.00 28.45 597 ALA A C 1
ATOM 4360 O O . ALA A 1 539 ? -19.812 214.316 63.718 1.00 33.47 597 ALA A O 1
ATOM 4362 N N . GLU A 1 540 ? -17.640 214.746 63.297 1.00 34.75 598 GLU A N 1
ATOM 4363 C CA . GLU A 1 540 ? -17.521 213.687 62.302 1.00 34.87 598 GLU A CA 1
ATOM 4364 C C . GLU A 1 540 ? -17.771 212.314 62.920 1.00 40.55 598 GLU A C 1
ATOM 4365 O O . GLU A 1 540 ? -18.409 211.453 62.313 1.00 38.60 598 GLU A O 1
ATOM 4371 N N . ALA A 1 541 ? -17.269 212.121 64.136 1.00 39.92 599 ALA A N 1
ATOM 4372 C CA . ALA A 1 541 ? -17.417 210.854 64.837 1.00 37.70 599 ALA A CA 1
ATOM 4373 C C . ALA A 1 541 ? -18.868 210.604 65.239 1.00 41.84 599 ALA A C 1
ATOM 4374 O O . ALA A 1 541 ? -19.302 209.457 65.329 1.00 42.75 599 ALA A O 1
ATOM 4376 N N . ARG A 1 542 ? -19.617 211.677 65.479 1.00 37.53 600 ARG A N 1
ATOM 4377 C CA . ARG A 1 542 ? -21.033 211.554 65.814 1.00 41.05 600 ARG A CA 1
ATOM 4378 C C . ARG A 1 542 ? -21.855 211.178 64.586 1.00 42.79 600 ARG A C 1
ATOM 4379 O O . ARG A 1 542 ? -23.029 210.830 64.700 1.00 48.14 600 ARG A O 1
ATOM 4387 N N . GLY A 1 543 ? -21.235 211.256 63.413 1.00 42.47 601 GLY A N 1
ATOM 4388 C CA . GLY A 1 543 ? -21.900 210.902 62.173 1.00 48.40 601 GLY A CA 1
ATOM 4389 C C . GLY A 1 543 ? -22.620 212.073 61.534 1.00 44.98 601 GLY A C 1
ATOM 4390 O O . GLY A 1 543 ? -23.536 211.887 60.734 1.00 48.11 601 GLY A O 1
ATOM 4391 N N . GLU A 1 544 ? -22.202 213.286 61.882 1.00 48.22 602 GLU A N 1
ATOM 4392 C CA . GLU A 1 544 ? -22.843 214.488 61.361 1.00 44.41 602 GLU A CA 1
ATOM 4393 C C . GLU A 1 544 ? -22.447 214.773 59.915 1.00 42.36 602 GLU A C 1
ATOM 4394 O O . GLU A 1 544 ? -21.360 214.402 59.474 1.00 44.38 602 GLU A O 1
ATOM 4400 N N . ASP A 1 545 ? -23.346 215.426 59.183 1.00 43.29 603 ASP A N 1
ATOM 4401 C CA . ASP A 1 545 ? -23.036 215.934 57.851 1.00 44.85 603 ASP A CA 1
ATOM 4402 C C . ASP A 1 545 ? -21.997 217.037 57.994 1.00 31.73 603 ASP A C 1
ATOM 4403 O O . ASP A 1 545 ? -22.306 218.129 58.471 1.00 38.05 603 ASP A O 1
ATOM 4408 N N . MET A 1 546 ? -20.769 216.757 57.574 1.00 32.59 604 MET A N 1
ATOM 4409 C CA . MET A 1 546 ? -19.663 217.660 57.865 1.00 32.38 604 MET A CA 1
ATOM 4410 C C . MET A 1 546 ? -19.647 218.910 56.985 1.00 31.63 604 MET A C 1
ATOM 4411 O O . MET A 1 546 ? -19.128 219.942 57.395 1.00 29.05 604 MET A O 1
ATOM 4416 N N . LYS A 1 547 ? -20.216 218.832 55.787 1.00 34.27 605 LYS A N 1
ATOM 4417 C CA . LYS A 1 547 ? -20.350 220.032 54.966 1.00 38.80 605 LYS A CA 1
ATOM 4418 C C . LYS A 1 547 ? -21.314 221.001 55.648 1.00 28.22 605 LYS A C 1
ATOM 4419 O O . LYS A 1 547 ? -21.062 222.211 55.728 1.00 34.88 605 LYS A O 1
ATOM 4425 N N . LYS A 1 548 ? -22.408 220.441 56.156 1.00 30.93 606 LYS A N 1
ATOM 4426 C CA . LYS A 1 548 ? -23.403 221.187 56.916 1.00 32.87 606 LYS A CA 1
ATOM 4427 C C . LYS A 1 548 ? -22.807 221.764 58.199 1.00 31.85 606 LYS A C 1
ATOM 4428 O O . LYS A 1 548 ? -22.988 222.944 58.503 1.00 34.56 606 LYS A O 1
ATOM 4434 N N . TRP A 1 549 ? -22.103 220.920 58.948 1.00 32.40 607 TRP A N 1
ATOM 4435 C CA . TRP A 1 549 ? -21.474 221.328 60.203 1.00 30.34 607 TRP A CA 1
ATOM 4436 C C . TRP A 1 549 ? -20.483 222.467 59.981 1.00 27.39 607 TRP A C 1
ATOM 4437 O O . TRP A 1 549 ? -20.482 223.464 60.709 1.00 28.45 607 TRP A O 1
ATOM 4448 N N . CYS A 1 550 ? -19.639 222.319 58.966 1.00 29.85 608 CYS A N 1
ATOM 4449 C CA . CYS A 1 550 ? -18.667 223.354 58.644 1.00 28.61 608 CYS A CA 1
ATOM 4450 C C . CYS A 1 550 ? -19.371 224.638 58.230 1.00 30.79 608 CYS A C 1
ATOM 4451 O O . CYS A 1 550 ? -18.975 225.730 58.642 1.00 25.56 608 CYS A O 1
ATOM 4454 N N . HIS A 1 551 ? -20.427 224.506 57.432 1.00 26.51 609 HIS A N 1
ATOM 4455 C CA . HIS A 1 551 ? -21.190 225.678 57.024 1.00 28.33 609 HIS A CA 1
ATOM 4456 C C . HIS A 1 551 ? -21.745 226.424 58.237 1.00 31.67 609 HIS A C 1
ATOM 4457 O O . HIS A 1 551 ? -21.646 227.647 58.325 1.00 29.13 609 HIS A O 1
ATOM 4464 N N . GLU A 1 552 ? -22.313 225.680 59.179 1.00 32.90 610 GLU A N 1
ATOM 4465 C CA . GLU A 1 552 ? -22.963 226.286 60.333 1.00 32.02 610 GLU A CA 1
ATOM 4466 C C . GLU A 1 552 ? -21.971 226.796 61.378 1.00 31.29 610 GLU A C 1
ATOM 4467 O O . GLU A 1 552 ? -22.319 227.639 62.206 1.00 30.25 610 GLU A O 1
ATOM 4473 N N . HIS A 1 553 ? -20.736 226.302 61.337 1.00 23.59 611 HIS A N 1
ATOM 4474 C CA . HIS A 1 553 ? -19.716 226.787 62.264 1.00 24.36 611 HIS A CA 1
ATOM 4475 C C . HIS A 1 553 ? -18.747 227.763 61.593 1.00 25.59 611 HIS A C 1
ATOM 4476 O O . HIS A 1 553 ? -17.772 228.202 62.207 1.00 24.22 611 HIS A O 1
ATOM 4483 N N . PHE A 1 554 ? -19.038 228.103 60.340 1.00 27.28 612 PHE A N 1
ATOM 4484 C CA . PHE A 1 554 ? -18.238 229.047 59.557 1.00 25.11 612 PHE A CA 1
ATOM 4485 C C . PHE A 1 554 ? -16.776 228.624 59.490 1.00 27.46 612 PHE A C 1
ATOM 4486 O O . PHE A 1 554 ? -15.859 229.416 59.726 1.00 26.14 612 PHE A O 1
ATOM 4494 N N . LEU A 1 555 ? -16.586 227.351 59.166 1.00 26.64 613 LEU A N 1
ATOM 4495 C CA . LEU A 1 555 ? -15.272 226.778 58.936 1.00 23.98 613 LEU A CA 1
ATOM 4496 C C . LEU A 1 555 ? -15.227 226.241 57.515 1.00 26.44 613 LEU A C 1
ATOM 4497 O O . LEU A 1 555 ? -16.257 225.862 56.959 1.00 26.61 613 LEU A O 1
ATOM 4502 N N . SER A 1 556 ? -14.041 226.221 56.919 1.00 22.48 614 SER A N 1
ATOM 4503 C CA . SER A 1 556 ? -13.898 225.714 55.563 1.00 19.05 614 SER A CA 1
ATOM 4504 C C . SER A 1 556 ? -13.814 224.193 55.546 1.00 24.93 614 SER A C 1
ATOM 4505 O O . SER A 1 556 ? -12.830 223.612 56.009 1.00 25.99 614 SER A O 1
ATOM 4508 N N . TYR A 1 557 ? -14.844 223.550 55.005 1.00 26.36 615 TYR A N 1
ATOM 4509 C CA . TYR A 1 557 ? -14.842 222.099 54.886 1.00 26.85 615 TYR A CA 1
ATOM 4510 C C . TYR A 1 557 ? -13.678 221.626 54.021 1.00 26.04 615 TYR A C 1
ATOM 4511 O O . TYR A 1 557 ? -13.045 220.618 54.317 1.00 28.11 615 TYR A O 1
ATOM 4520 N N . ARG A 1 558 ? -13.413 222.361 52.948 1.00 25.68 616 ARG A N 1
ATOM 4521 C CA . ARG A 1 558 ? -12.328 222.035 52.030 1.00 28.37 616 ARG A CA 1
ATOM 4522 C C . ARG A 1 558 ? -10.986 221.929 52.759 1.00 26.05 616 ARG A C 1
ATOM 4523 O O . ARG A 1 558 ? -10.294 220.902 52.687 1.00 29.38 616 ARG A O 1
ATOM 4531 N N . HIS A 1 559 ? -10.639 222.984 53.488 1.00 24.87 617 HIS A N 1
ATOM 4532 C CA . HIS A 1 559 ? -9.337 223.057 54.143 1.00 25.03 617 HIS A CA 1
ATOM 4533 C C . HIS A 1 559 ? -9.243 222.125 55.352 1.00 29.88 617 HIS A C 1
ATOM 4534 O O . HIS A 1 559 ? -8.188 221.553 55.609 1.00 27.06 617 HIS A O 1
ATOM 4541 N N . LEU A 1 560 ? -10.337 221.960 56.090 1.00 23.69 618 LEU A N 1
ATOM 4542 C CA . LEU A 1 560 ? -10.319 221.038 57.224 1.00 21.09 618 LEU A CA 1
ATOM 4543 C C . LEU A 1 560 ? -10.164 219.595 56.741 1.00 25.60 618 LEU A C 1
ATOM 4544 O O . LEU A 1 560 ? -9.395 218.822 57.316 1.00 26.09 618 LEU A O 1
ATOM 4549 N N . SER A 1 561 ? -10.887 219.240 55.681 1.00 25.74 619 SER A N 1
ATOM 4550 C CA A SER A 1 561 ? -10.779 217.910 55.090 0.53 24.61 619 SER A CA 1
ATOM 4551 C CA B SER A 1 561 ? -10.777 217.908 55.092 0.47 24.67 619 SER A CA 1
ATOM 4552 C C . SER A 1 561 ? -9.361 217.660 54.578 1.00 22.94 619 SER A C 1
ATOM 4553 O O . SER A 1 561 ? -8.764 216.591 54.834 1.00 30.09 619 SER A O 1
ATOM 4558 N N . SER A 1 562 ? -8.827 218.651 53.860 1.00 26.72 620 SER A N 1
ATOM 4559 C CA . SER A 1 562 ? -7.452 218.588 53.367 1.00 32.20 620 SER A CA 1
ATOM 4560 C C . SER A 1 562 ? -6.481 218.328 54.510 1.00 22.24 620 SER A C 1
ATOM 4561 O O . SER A 1 562 ? -5.635 217.432 54.434 1.00 28.10 620 SER A O 1
ATOM 4564 N N . ALA A 1 563 ? -6.620 219.116 55.572 1.00 24.14 621 ALA A N 1
ATOM 4565 C CA . ALA A 1 563 ? -5.740 219.008 56.729 1.00 20.87 621 ALA A CA 1
ATOM 4566 C C . ALA A 1 563 ? -5.850 217.633 57.374 1.00 26.02 621 ALA A C 1
ATOM 4567 O O . ALA A 1 563 ? -4.858 217.081 57.826 1.00 24.40 621 ALA A O 1
ATOM 4569 N N . ASP A 1 564 ? -7.061 217.081 57.410 1.00 23.95 622 ASP A N 1
ATOM 4570 C CA . ASP A 1 564 ? -7.281 215.748 57.973 1.00 21.33 622 ASP A CA 1
ATOM 4571 C C . ASP A 1 564 ? -6.529 214.674 57.164 1.00 21.06 622 ASP A C 1
ATOM 4572 O O . ASP A 1 564 ? -5.813 213.816 57.732 1.00 34.22 622 ASP A O 1
ATOM 4577 N N . ASN A 1 565 ? -6.672 214.736 55.838 1.00 28.15 623 ASN A N 1
ATOM 4578 C CA . ASN A 1 565 ? -5.933 213.818 54.960 1.00 31.22 623 ASN A CA 1
ATOM 4579 C C . ASN A 1 565 ? -4.408 213.929 55.142 1.00 27.51 623 ASN A C 1
ATOM 4580 O O . ASN A 1 565 ? -3.682 212.911 55.285 1.00 33.39 623 ASN A O 1
ATOM 4585 N N . VAL A 1 566 ? -3.933 215.173 55.142 1.00 26.72 624 VAL A N 1
ATOM 4586 C CA . VAL A 1 566 ? -2.522 215.453 55.381 1.00 29.48 624 VAL A CA 1
ATOM 4587 C C . VAL A 1 566 ? -2.081 214.821 56.695 1.00 28.35 624 VAL A C 1
ATOM 4588 O O . VAL A 1 566 ? -1.040 214.174 56.751 1.00 30.71 624 VAL A O 1
ATOM 4592 N N . ARG A 1 567 ? -2.889 214.987 57.740 1.00 24.93 625 ARG A N 1
ATOM 4593 C CA . ARG A 1 567 ? -2.572 214.434 59.052 1.00 23.24 625 ARG A CA 1
ATOM 4594 C C . ARG A 1 567 ? -2.412 212.929 58.974 1.00 32.10 625 ARG A C 1
ATOM 4595 O O . ARG A 1 567 ? -1.485 212.368 59.568 1.00 30.74 625 ARG A O 1
ATOM 4603 N N . ALA A 1 568 ? -3.314 212.276 58.242 1.00 32.36 626 ALA A N 1
ATOM 4604 C CA . ALA A 1 568 ? -3.181 210.832 58.038 1.00 35.93 626 ALA A CA 1
ATOM 4605 C C . ALA A 1 568 ? -1.819 210.480 57.418 1.00 37.21 626 ALA A C 1
ATOM 4606 O O . ALA A 1 568 ? -1.078 209.614 57.939 1.00 33.67 626 ALA A O 1
ATOM 4608 N N . GLN A 1 569 ? -1.482 211.169 56.326 1.00 35.97 627 GLN A N 1
ATOM 4609 C CA . GLN A 1 569 ? -0.185 210.937 55.668 1.00 37.74 627 GLN A CA 1
ATOM 4610 C C . GLN A 1 569 ? 1.018 211.117 56.609 1.00 36.44 627 GLN A C 1
ATOM 4611 O O . GLN A 1 569 ? 1.910 210.254 56.689 1.00 36.19 627 GLN A O 1
ATOM 4617 N N . LEU A 1 570 ? 1.035 212.248 57.309 1.00 33.44 628 LEU A N 1
ATOM 4618 C CA . LEU A 1 570 ? 2.122 212.593 58.218 1.00 30.55 628 LEU A CA 1
ATOM 4619 C C . LEU A 1 570 ? 2.258 211.552 59.317 1.00 34.62 628 LEU A C 1
ATOM 4620 O O . LEU A 1 570 ? 3.368 211.180 59.694 1.00 29.13 628 LEU A O 1
ATOM 4625 N N . LYS A 1 571 ? 1.118 211.092 59.826 1.00 31.05 629 LYS A N 1
ATOM 4626 C CA . LYS A 1 571 ? 1.089 210.037 60.833 1.00 33.54 629 LYS A CA 1
ATOM 4627 C C . LYS A 1 571 ? 1.770 208.783 60.294 1.00 38.88 629 LYS A C 1
ATOM 4628 O O . LYS A 1 571 ? 2.648 208.198 60.957 1.00 39.19 629 LYS A O 1
ATOM 4634 N N . LYS A 1 572 ? 1.377 208.383 59.083 1.00 36.99 630 LYS A N 1
ATOM 4635 C CA . LYS A 1 572 ? 2.018 207.231 58.446 1.00 37.78 630 LYS A CA 1
ATOM 4636 C C . LYS A 1 572 ? 3.539 207.396 58.341 1.00 37.94 630 LYS A C 1
ATOM 4637 O O . LYS A 1 572 ? 4.294 206.470 58.653 1.00 38.45 630 LYS A O 1
ATOM 4643 N N . ILE A 1 573 ? 3.989 208.573 57.911 1.00 35.18 631 ILE A N 1
ATOM 4644 C CA . ILE A 1 573 ? 5.428 208.810 57.757 1.00 31.81 631 ILE A CA 1
ATOM 4645 C C . ILE A 1 573 ? 6.174 208.745 59.099 1.00 35.83 631 ILE A C 1
ATOM 4646 O O . ILE A 1 573 ? 7.241 208.117 59.203 1.00 33.87 631 ILE A O 1
ATOM 4651 N N . MET A 1 574 ? 5.607 209.384 60.120 1.00 33.85 632 MET A N 1
ATOM 4652 C CA . MET A 1 574 ? 6.169 209.333 61.468 1.00 41.80 632 MET A CA 1
ATOM 4653 C C . MET A 1 574 ? 6.321 207.896 61.936 1.00 45.24 632 MET A C 1
ATOM 4654 O O . MET A 1 574 ? 7.370 207.510 62.458 1.00 39.81 632 MET A O 1
ATOM 4659 N N . GLU A 1 575 ? 5.267 207.106 61.747 1.00 46.98 633 GLU A N 1
ATOM 4660 C CA . GLU A 1 575 ? 5.308 205.704 62.151 1.00 47.73 633 GLU A CA 1
ATOM 4661 C C . GLU A 1 575 ? 6.353 204.916 61.358 1.00 48.85 633 GLU A C 1
ATOM 4662 O O . GLU A 1 575 ? 6.998 204.015 61.895 1.00 48.65 633 GLU A O 1
ATOM 4668 N N . THR A 1 576 ? 6.524 205.265 60.086 1.00 43.56 634 THR A N 1
ATOM 4669 C CA . THR A 1 576 ? 7.505 204.597 59.234 1.00 46.89 634 THR A CA 1
ATOM 4670 C C . THR A 1 576 ? 8.933 204.887 59.691 1.00 49.11 634 THR A C 1
ATOM 4671 O O . THR A 1 576 ? 9.788 203.998 59.686 1.00 48.66 634 THR A O 1
ATOM 4675 N N . HIS A 1 577 ? 9.190 206.126 60.095 1.00 46.06 635 HIS A N 1
ATOM 4676 C CA . HIS A 1 577 ? 10.540 206.503 60.506 1.00 50.19 635 HIS A CA 1
ATOM 4677 C C . HIS A 1 577 ? 10.748 206.437 62.021 1.00 60.52 635 HIS A C 1
ATOM 4678 O O . HIS A 1 577 ? 11.769 206.894 62.535 1.00 58.20 635 HIS A O 1
ATOM 4685 N N . GLY A 1 578 ? 9.780 205.865 62.729 1.00 62.43 636 GLY A N 1
ATOM 4686 C CA . GLY A 1 578 ? 9.930 205.594 64.149 1.00 61.96 636 GLY A CA 1
ATOM 4687 C C . GLY A 1 578 ? 9.776 206.791 65.069 1.00 62.52 636 GLY A C 1
ATOM 4688 O O . GLY A 1 578 ? 10.339 206.816 66.163 1.00 74.85 636 GLY A O 1
ATOM 4689 N N . ILE A 1 579 ? 9.012 207.785 64.633 1.00 64.17 637 ILE A N 1
ATOM 4690 C CA . ILE A 1 579 ? 8.738 208.945 65.471 1.00 64.15 637 ILE A CA 1
ATOM 4691 C C . ILE A 1 579 ? 7.571 208.639 66.412 1.00 67.15 637 ILE A C 1
ATOM 4692 O O . ILE A 1 579 ? 6.533 208.126 65.988 1.00 72.47 637 ILE A O 1
ATOM 4697 N N . GLU A 1 580 ? 7.754 208.946 67.692 1.00 58.34 638 GLU A N 1
ATOM 4698 C CA . GLU A 1 580 ? 6.765 208.605 68.710 1.00 42.13 638 GLU A CA 1
ATOM 4699 C C . GLU A 1 580 ? 5.499 209.452 68.600 1.00 40.88 638 GLU A C 1
ATOM 4700 O O . GLU A 1 580 ? 5.561 210.660 68.373 1.00 53.13 638 GLU A O 1
ATOM 4706 N N . LEU A 1 581 ? 4.350 208.809 68.769 1.00 46.28 639 LEU A N 1
ATOM 4707 C CA . LEU A 1 581 ? 3.064 209.498 68.762 1.00 56.02 639 LEU A CA 1
ATOM 4708 C C . LEU A 1 581 ? 2.515 209.590 70.186 1.00 60.02 639 LEU A C 1
ATOM 4709 O O . LEU A 1 581 ? 2.004 208.608 70.727 1.00 56.01 639 LEU A O 1
ATOM 4714 N N . VAL A 1 582 ? 2.617 210.770 70.791 1.00 47.98 640 VAL A N 1
ATOM 4715 C CA . VAL A 1 582 ? 2.372 210.896 72.223 1.00 58.94 640 VAL A CA 1
ATOM 4716 C C . VAL A 1 582 ? 1.389 212.016 72.563 1.00 45.64 640 VAL A C 1
ATOM 4717 O O . VAL A 1 582 ? 1.201 212.966 71.801 1.00 33.44 640 VAL A O 1
ATOM 4721 N N . SER A 1 583 ? 0.754 211.876 73.719 1.00 49.48 641 SER A N 1
ATOM 4722 C CA . SER A 1 583 ? -0.165 212.875 74.229 1.00 62.02 641 SER A CA 1
ATOM 4723 C C . SER A 1 583 ? 0.012 212.933 75.736 1.00 60.61 641 SER A C 1
ATOM 4724 O O . SER A 1 583 ? 0.190 211.907 76.388 1.00 55.54 641 SER A O 1
ATOM 4727 N N . THR A 1 584 ? -0.003 214.140 76.278 1.00 47.22 642 THR A N 1
ATOM 4728 C CA . THR A 1 584 ? -0.021 214.326 77.714 1.00 43.89 642 THR A CA 1
ATOM 4729 C C . THR A 1 584 ? -1.482 214.450 78.111 1.00 49.30 642 THR A C 1
ATOM 4730 O O . THR A 1 584 ? -2.249 215.109 77.408 1.00 48.90 642 THR A O 1
ATOM 4734 N N . PRO A 1 585 ? -1.885 213.778 79.203 1.00 37.13 643 PRO A N 1
ATOM 4735 C CA . PRO A 1 585 ? -3.257 213.895 79.707 1.00 39.25 643 PRO A CA 1
ATOM 4736 C C . PRO A 1 585 ? -3.694 215.353 79.784 1.00 42.39 643 PRO A C 1
ATOM 4737 O O . PRO A 1 585 ? -2.922 216.202 80.227 1.00 36.65 643 PRO A O 1
ATOM 4741 N N . PHE A 1 586 ? -4.909 215.630 79.327 1.00 37.76 644 PHE A N 1
ATOM 4742 C CA . PHE A 1 586 ? -5.394 216.998 79.181 1.00 32.23 644 PHE A CA 1
ATOM 4743 C C . PHE A 1 586 ? -5.364 217.789 80.489 1.00 30.89 644 PHE A C 1
ATOM 4744 O O . PHE A 1 586 ? -5.167 219.005 80.482 1.00 38.87 644 PHE A O 1
ATOM 4752 N N . HIS A 1 587 ? -5.542 217.099 81.609 1.00 33.27 645 HIS A N 1
ATOM 4753 C CA . HIS A 1 587 ? -5.607 217.771 82.901 1.00 36.14 645 HIS A CA 1
ATOM 4754 C C . HIS A 1 587 ? -4.245 217.888 83.575 1.00 38.54 645 HIS A C 1
ATOM 4755 O O . HIS A 1 587 ? -4.146 218.338 84.716 1.00 42.99 645 HIS A O 1
ATOM 4762 N N . ASP A 1 588 ? -3.196 217.487 82.866 1.00 34.53 646 ASP A N 1
ATOM 4763 C CA . ASP A 1 588 ? -1.834 217.712 83.337 1.00 39.83 646 ASP A CA 1
ATOM 4764 C C . ASP A 1 588 ? -1.569 219.212 83.369 1.00 34.63 646 ASP A C 1
ATOM 4765 O O . ASP A 1 588 ? -1.982 219.936 82.463 1.00 32.03 646 ASP A O 1
ATOM 4770 N N . LYS A 1 589 ? -0.885 219.676 84.410 1.00 35.34 647 LYS A N 1
ATOM 4771 C CA . LYS A 1 589 ? -0.608 221.101 84.571 1.00 30.99 647 LYS A CA 1
ATOM 4772 C C . LYS A 1 589 ? 0.150 221.676 83.374 1.00 31.41 647 LYS A C 1
ATOM 4773 O O . LYS A 1 589 ? -0.001 222.853 83.043 1.00 34.21 647 LYS A O 1
ATOM 4779 N N . ASN A 1 590 ? 0.949 220.836 82.722 1.00 28.81 648 ASN A N 1
ATOM 4780 C CA . ASN A 1 590 ? 1.800 221.277 81.624 1.00 27.82 648 ASN A CA 1
ATOM 4781 C C . ASN A 1 590 ? 1.214 221.035 80.237 1.00 23.90 648 ASN A C 1
ATOM 4782 O O . ASN A 1 590 ? 1.926 221.167 79.244 1.00 22.52 648 ASN A O 1
ATOM 4787 N N . TYR A 1 591 ? -0.072 220.688 80.159 1.00 26.51 649 TYR A N 1
ATOM 4788 C CA . TYR A 1 591 ? -0.658 220.289 78.878 1.00 26.60 649 TYR A CA 1
ATOM 4789 C C . TYR A 1 591 ? -0.495 221.343 77.778 1.00 26.94 649 TYR A C 1
ATOM 4790 O O . TYR A 1 591 ? -0.013 221.036 76.686 1.00 24.03 649 TYR A O 1
ATOM 4799 N N . TYR A 1 592 ? -0.902 222.577 78.060 1.00 22.07 650 TYR A N 1
ATOM 4800 C CA . TYR A 1 592 ? -0.836 223.641 77.061 1.00 22.99 650 TYR A CA 1
ATOM 4801 C C . TYR A 1 592 ? 0.572 224.224 76.904 1.00 21.06 650 TYR A C 1
ATOM 4802 O O . TYR A 1 592 ? 0.984 224.591 75.793 1.00 21.75 650 TYR A O 1
ATOM 4811 N N . THR A 1 593 ? 1.309 224.315 78.009 1.00 26.24 651 THR A N 1
ATOM 4812 C CA . THR A 1 593 ? 2.667 224.849 77.942 1.00 24.86 651 THR A CA 1
ATOM 4813 C C . THR A 1 593 ? 3.552 223.956 77.075 1.00 24.15 651 THR A C 1
ATOM 4814 O O . THR A 1 593 ? 4.414 224.456 76.364 1.00 22.79 651 THR A O 1
ATOM 4818 N N . ASN A 1 594 ? 3.328 222.644 77.124 1.00 23.82 652 ASN A N 1
ATOM 4819 C CA . ASN A 1 594 ? 4.041 221.716 76.247 1.00 24.03 652 ASN A CA 1
ATOM 4820 C C . ASN A 1 594 ? 3.878 222.075 74.770 1.00 22.27 652 ASN A C 1
ATOM 4821 O O . ASN A 1 594 ? 4.851 222.151 74.031 1.00 19.84 652 ASN A O 1
ATOM 4826 N N . ILE A 1 595 ? 2.634 222.285 74.349 1.00 20.67 653 ILE A N 1
ATOM 4827 C CA . ILE A 1 595 ? 2.324 222.597 72.956 1.00 20.54 653 ILE A CA 1
ATOM 4828 C C . ILE A 1 595 ? 2.896 223.959 72.546 1.00 16.38 653 ILE A C 1
ATOM 4829 O O . ILE A 1 595 ? 3.528 224.107 71.473 1.00 21.29 653 ILE A O 1
ATOM 4834 N N . ARG A 1 596 ? 2.689 224.947 73.417 1.00 19.24 654 ARG A N 1
ATOM 4835 C CA . ARG A 1 596 ? 3.194 226.293 73.157 1.00 16.83 654 ARG A CA 1
ATOM 4836 C C . ARG A 1 596 ? 4.718 226.295 73.013 1.00 17.85 654 ARG A C 1
ATOM 4837 O O . ARG A 1 596 ? 5.261 226.972 72.139 1.00 19.78 654 ARG A O 1
ATOM 4845 N N . ARG A 1 597 ? 5.394 225.522 73.859 1.00 19.45 655 ARG A N 1
ATOM 4846 C CA . ARG A 1 597 ? 6.840 225.331 73.754 1.00 19.02 655 ARG A CA 1
ATOM 4847 C C . ARG A 1 597 ? 7.203 224.655 72.436 1.00 19.66 655 ARG A C 1
ATOM 4848 O O . ARG A 1 597 ? 8.098 225.105 71.715 1.00 19.70 655 ARG A O 1
ATOM 4856 N N . ALA A 1 598 ? 6.494 223.573 72.132 1.00 17.02 656 ALA A N 1
ATOM 4857 C CA . ALA A 1 598 ?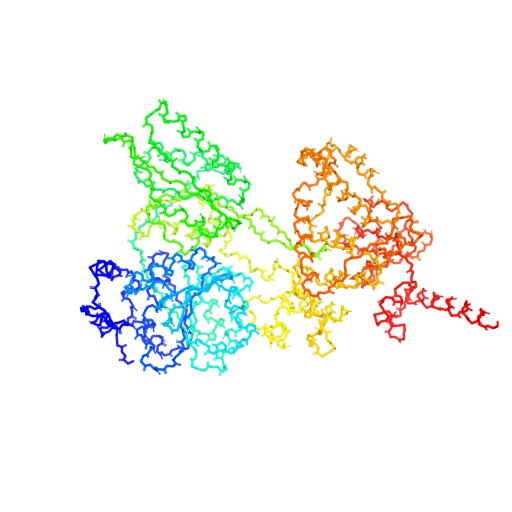 6.751 222.773 70.941 1.00 20.38 656 ALA A CA 1
ATOM 4858 C C . ALA A 1 598 ? 6.676 223.596 69.656 1.00 21.88 656 ALA A C 1
ATOM 4859 O O . ALA A 1 598 ? 7.385 223.296 68.694 1.00 19.28 656 ALA A O 1
ATOM 4861 N N . LEU A 1 599 ? 5.830 224.626 69.631 1.00 17.39 657 LEU A N 1
ATOM 4862 C CA . LEU A 1 599 ? 5.796 225.510 68.452 1.00 16.80 657 LEU A CA 1
ATOM 4863 C C . LEU A 1 599 ? 7.170 226.117 68.094 1.00 21.64 657 LEU A C 1
ATOM 4864 O O . LEU A 1 599 ? 7.476 226.367 66.916 1.00 18.88 657 LEU A O 1
ATOM 4869 N N . LEU A 1 600 ? 7.990 226.353 69.115 1.00 16.91 658 LEU A N 1
ATOM 4870 C CA . LEU A 1 600 ? 9.258 227.053 68.933 1.00 19.10 658 LEU A CA 1
ATOM 4871 C C . LEU A 1 600 ? 10.319 226.207 68.235 1.00 24.20 658 LEU A C 1
ATOM 4872 O O . LEU A 1 600 ? 11.299 226.743 67.722 1.00 24.18 658 LEU A O 1
ATOM 4877 N N . ALA A 1 601 ? 10.134 224.891 68.215 1.00 17.10 659 ALA A N 1
ATOM 4878 C CA . ALA A 1 601 ? 11.081 224.019 67.523 1.00 21.14 659 ALA A CA 1
ATOM 4879 C C . ALA A 1 601 ? 11.070 224.317 66.029 1.00 23.93 659 ALA A C 1
ATOM 4880 O O . ALA A 1 601 ? 12.070 224.126 65.334 1.00 27.96 659 ALA A O 1
ATOM 4882 N N . GLY A 1 602 ? 9.929 224.791 65.542 1.00 20.72 660 GLY A N 1
ATOM 4883 C CA . GLY A 1 602 ? 9.793 225.148 64.147 1.00 21.08 660 GLY A CA 1
ATOM 4884 C C . GLY A 1 602 ? 9.798 226.644 63.909 1.00 22.87 660 GLY A C 1
ATOM 4885 O O . GLY A 1 602 ? 10.256 227.099 62.860 1.00 23.92 660 GLY A O 1
ATOM 4886 N N . PHE A 1 603 ? 9.306 227.420 64.872 1.00 16.16 661 PHE A N 1
ATOM 4887 C CA . PHE A 1 603 ? 9.110 228.844 64.609 1.00 15.79 661 PHE A CA 1
ATOM 4888 C C . PHE A 1 603 ? 9.882 229.795 65.524 1.00 16.19 661 PHE A C 1
ATOM 4889 O O . PHE A 1 603 ? 9.446 230.919 65.764 1.00 17.97 661 PHE A O 1
ATOM 4897 N N . PHE A 1 604 ? 11.050 229.364 65.992 1.00 18.33 662 PHE A N 1
ATOM 4898 C CA . PHE A 1 604 ? 11.874 230.207 66.854 1.00 23.29 662 PHE A CA 1
ATOM 4899 C C . PHE A 1 604 ? 12.368 231.470 66.138 1.00 19.88 662 PHE A C 1
ATOM 4900 O O . PHE A 1 604 ? 12.791 232.428 66.785 1.00 22.75 662 PHE A O 1
ATOM 4908 N N . MET A 1 605 ? 12.307 231.477 64.808 1.00 16.98 663 MET A N 1
ATOM 4909 C CA . MET A 1 605 ? 12.711 232.654 64.043 1.00 17.74 663 MET A CA 1
ATOM 4910 C C . MET A 1 605 ? 11.542 233.593 63.764 1.00 22.52 663 MET A C 1
ATOM 4911 O O . MET A 1 605 ? 11.735 234.690 63.239 1.00 24.18 663 MET A O 1
ATOM 4916 N N . GLN A 1 606 ? 10.330 233.165 64.105 1.00 16.48 664 GLN A N 1
ATOM 4917 C CA . GLN A 1 606 ? 9.171 234.041 63.967 1.00 16.49 664 GLN A CA 1
ATOM 4918 C C . GLN A 1 606 ? 8.628 234.374 65.349 1.00 23.05 664 GLN A C 1
ATOM 4919 O O . GLN A 1 606 ? 7.611 233.841 65.797 1.00 17.83 664 GLN A O 1
ATOM 4925 N N . VAL A 1 607 ? 9.344 235.273 66.012 1.00 19.41 665 VAL A N 1
ATOM 4926 C CA . VAL A 1 607 ? 9.074 235.658 67.387 1.00 17.16 665 VAL A CA 1
ATOM 4927 C C . VAL A 1 607 ? 9.069 237.180 67.462 1.00 19.45 665 VAL A C 1
ATOM 4928 O O . VAL A 1 607 ? 9.809 237.841 66.732 1.00 22.13 665 VAL A O 1
ATOM 4932 N N . ALA A 1 608 ? 8.218 237.743 68.314 1.00 18.25 666 ALA A N 1
ATOM 4933 C CA . ALA A 1 608 ? 8.161 239.190 68.463 1.00 19.69 666 ALA A CA 1
ATOM 4934 C C . ALA A 1 608 ? 8.132 239.594 69.931 1.00 17.93 666 ALA A C 1
ATOM 4935 O O . ALA A 1 608 ? 7.561 238.889 70.770 1.00 21.44 666 ALA A O 1
ATOM 4937 N N . MET A 1 609 ? 8.758 240.731 70.228 1.00 21.44 667 MET A N 1
ATOM 4938 C CA . MET A 1 609 ? 8.844 241.251 71.593 1.00 21.02 667 MET A CA 1
ATOM 4939 C C . MET A 1 609 ? 8.138 242.598 71.726 1.00 22.69 667 MET A C 1
ATOM 4940 O O . MET A 1 609 ? 8.354 243.495 70.917 1.00 23.59 667 MET A O 1
ATOM 4945 N N . ARG A 1 610 ? 7.303 242.744 72.750 1.00 24.37 668 ARG A N 1
ATOM 4946 C CA . ARG A 1 610 ? 6.647 244.023 73.005 1.00 27.03 668 ARG A CA 1
ATOM 4947 C C . ARG A 1 610 ? 7.695 245.100 73.286 1.00 30.31 668 ARG A C 1
ATOM 4948 O O . ARG A 1 610 ? 8.637 244.874 74.044 1.00 29.24 668 ARG A O 1
ATOM 4956 N N . GLU A 1 611 ? 7.537 246.265 72.666 1.00 30.03 669 GLU A N 1
ATOM 4957 C CA . GLU A 1 611 ? 8.512 247.342 72.821 1.00 37.64 669 GLU A CA 1
ATOM 4958 C C . GLU A 1 611 ? 8.432 248.004 74.191 1.00 48.18 669 GLU A C 1
ATOM 4959 O O . GLU A 1 611 ? 9.453 248.263 74.826 1.00 47.14 669 GLU A O 1
ATOM 4965 N N . SER A 1 612 ? 7.214 248.286 74.638 1.00 52.18 670 SER A N 1
ATOM 4966 C CA . SER A 1 612 ? 6.998 248.901 75.941 1.00 66.55 670 SER A CA 1
ATOM 4967 C C . SER A 1 612 ? 5.619 248.548 76.472 1.00 69.03 670 SER A C 1
ATOM 4968 O O . SER A 1 612 ? 4.716 248.224 75.702 1.00 71.15 670 SER A O 1
ATOM 4971 N N . SER A 1 613 ? 5.454 248.626 77.789 1.00 66.31 671 SER A N 1
ATOM 4972 C CA . SER A 1 613 ? 4.135 248.497 78.399 1.00 54.54 671 SER A CA 1
ATOM 4973 C C . SER A 1 613 ? 3.298 249.716 78.031 1.00 69.75 671 SER A C 1
ATOM 4974 O O . SER A 1 613 ? 2.077 249.728 78.192 1.00 84.66 671 SER A O 1
ATOM 4977 N N . ASN A 1 614 ? 3.982 250.740 77.531 1.00 64.79 672 ASN A N 1
ATOM 4978 C CA . ASN A 1 614 ? 3.361 251.990 77.123 1.00 67.55 672 ASN A CA 1
ATOM 4979 C C . ASN A 1 614 ? 2.706 251.912 75.744 1.00 75.08 672 ASN A C 1
ATOM 4980 O O . ASN A 1 614 ? 2.106 252.884 75.286 1.00 75.66 672 ASN A O 1
ATOM 4985 N N . SER A 1 615 ? 2.821 250.760 75.084 1.00 73.96 673 SER A N 1
ATOM 4986 C CA . SER A 1 615 ? 2.329 250.622 73.713 1.00 66.65 673 SER A CA 1
ATOM 4987 C C . SER A 1 615 ? 2.011 249.177 73.339 1.00 55.56 673 SER A C 1
ATOM 4988 O O . SER A 1 615 ? 2.365 248.243 74.059 1.00 54.77 673 SER A O 1
ATOM 4991 N N . LYS A 1 616 ? 1.350 249.005 72.197 1.00 43.01 674 LYS A N 1
ATOM 4992 C CA . LYS A 1 616 ? 0.958 247.684 71.717 1.00 35.34 674 LYS A CA 1
ATOM 4993 C C . LYS A 1 616 ? 1.795 247.258 70.511 1.00 31.21 674 LYS A C 1
ATOM 4994 O O . LYS A 1 616 ? 1.450 246.308 69.805 1.00 32.98 674 LYS A O 1
ATOM 5000 N N . VAL A 1 617 ? 2.889 247.972 70.277 1.00 26.34 675 VAL A N 1
ATOM 5001 C CA . VAL A 1 617 ? 3.787 247.659 69.173 1.00 24.31 675 VAL A CA 1
ATOM 5002 C C . VAL A 1 617 ? 4.811 246.599 69.579 1.00 29.00 675 VAL A C 1
ATOM 5003 O O . VAL A 1 617 ? 5.360 246.637 70.682 1.00 27.04 675 VAL A O 1
ATOM 5007 N N . TYR A 1 618 ? 5.042 245.646 68.679 1.00 22.56 676 TYR A N 1
ATOM 5008 C CA . TYR A 1 618 ? 6.030 244.589 68.863 1.00 20.85 676 TYR A CA 1
ATOM 5009 C C . TYR A 1 618 ? 7.141 244.719 67.828 1.00 22.81 676 TYR A C 1
ATOM 5010 O O . TYR A 1 618 ? 6.952 245.335 66.784 1.00 25.73 676 TYR A O 1
ATOM 5019 N N . LYS A 1 619 ? 8.299 244.141 68.125 1.00 24.56 677 LYS A N 1
ATOM 5020 C CA . LYS A 1 619 ? 9.399 244.088 67.172 1.00 21.10 677 LYS A CA 1
ATOM 5021 C C . LYS A 1 619 ? 9.772 242.638 66.899 1.00 26.59 677 LYS A C 1
ATOM 5022 O O . LYS A 1 619 ? 9.971 241.854 67.830 1.00 23.81 677 LYS A O 1
ATOM 5028 N N . THR A 1 620 ? 9.853 242.282 65.621 1.00 20.96 678 THR A N 1
ATOM 5029 C CA . THR A 1 620 ? 10.165 240.913 65.235 1.00 18.93 678 THR A CA 1
ATOM 5030 C C . THR A 1 620 ? 11.654 240.627 65.394 1.00 25.15 678 THR A C 1
ATOM 5031 O O . THR A 1 620 ? 12.494 241.486 65.121 1.00 25.03 678 THR A O 1
ATOM 5035 N N . VAL A 1 621 ? 11.970 239.417 65.841 1.00 21.13 679 VAL A N 1
ATOM 5036 C CA . VAL A 1 621 ? 13.356 238.985 65.990 1.00 21.57 679 VAL A CA 1
ATOM 5037 C C . VAL A 1 621 ? 14.064 239.005 64.639 1.00 25.94 679 VAL A C 1
ATOM 5038 O O . VAL A 1 621 ? 15.226 239.405 64.535 1.00 29.60 679 VAL A O 1
ATOM 5042 N N . LYS A 1 622 ? 13.347 238.587 63.602 1.00 24.94 680 LYS A N 1
ATOM 5043 C CA . LYS A 1 622 ? 13.888 238.598 62.249 1.00 30.26 680 LYS A CA 1
ATOM 5044 C C . LYS A 1 622 ? 13.666 239.953 61.582 1.00 29.88 680 LYS A C 1
ATOM 5045 O O . LYS A 1 622 ? 12.528 240.408 61.447 1.00 33.18 680 LYS A O 1
ATOM 5051 N N . ASP A 1 623 ? 14.766 240.590 61.190 1.00 29.88 681 ASP A N 1
ATOM 5052 C CA . ASP A 1 623 ? 14.754 241.855 60.449 1.00 37.53 681 ASP A CA 1
ATOM 5053 C C . ASP A 1 623 ? 14.189 243.042 61.233 1.00 33.19 681 ASP A C 1
ATOM 5054 O O . ASP A 1 623 ? 13.984 244.114 60.665 1.00 34.18 681 ASP A O 1
ATOM 5059 N N . GLU A 1 624 ? 13.946 242.847 62.528 1.00 30.04 682 GLU A N 1
ATOM 5060 C CA . GLU A 1 624 ? 13.572 243.935 63.437 1.00 25.62 682 GLU A CA 1
ATOM 5061 C C . GLU A 1 624 ? 12.413 244.798 62.930 1.00 29.02 682 GLU A C 1
ATOM 5062 O O . GLU A 1 624 ? 12.491 246.025 62.951 1.00 33.01 682 GLU A O 1
ATOM 5068 N N . GLN A 1 625 ? 11.341 244.154 62.479 1.00 26.52 683 GLN A N 1
ATOM 5069 C CA . GLN A 1 625 ? 10.174 244.873 61.973 1.00 24.94 683 GLN A CA 1
ATOM 5070 C C . GLN A 1 625 ? 9.218 245.262 63.093 1.00 26.74 683 GLN A C 1
ATOM 5071 O O . GLN A 1 625 ? 9.059 244.525 64.062 1.00 23.59 683 GLN A O 1
ATOM 5077 N N . LEU A 1 626 ? 8.581 246.421 62.952 1.00 25.07 684 LEU A N 1
ATOM 5078 C CA . LEU A 1 626 ? 7.578 246.862 63.915 1.00 24.19 684 LEU A CA 1
ATOM 5079 C C . LEU A 1 626 ? 6.189 246.422 63.460 1.00 28.44 684 LEU A C 1
ATOM 5080 O O . LEU A 1 626 ? 5.766 246.724 62.342 1.00 27.21 684 LEU A O 1
ATOM 5085 N N . VAL A 1 627 ? 5.490 245.697 64.328 1.00 27.37 685 VAL A N 1
ATOM 5086 C CA . VAL A 1 627 ? 4.198 245.108 63.986 1.00 26.34 685 VAL A CA 1
ATOM 5087 C C . VAL A 1 627 ? 3.175 245.276 65.100 1.00 29.66 685 VAL A C 1
ATOM 5088 O O . VAL A 1 627 ? 3.527 245.536 66.245 1.00 25.08 685 VAL A O 1
ATOM 5092 N N . LEU A 1 628 ? 1.905 245.117 64.750 1.00 21.48 686 LEU A N 1
ATOM 5093 C CA . LEU A 1 628 ? 0.844 244.991 65.740 1.00 23.71 686 LEU A CA 1
ATOM 5094 C C . LEU A 1 628 ? 0.370 243.544 65.756 1.00 22.41 686 LEU A C 1
ATOM 5095 O O . LEU A 1 628 ? 0.560 242.822 64.780 1.00 20.98 686 LEU A O 1
ATOM 5100 N N . ILE A 1 629 ? -0.227 243.108 66.860 1.00 20.26 687 ILE A N 1
ATOM 5101 C CA . ILE A 1 629 ? -0.858 241.795 66.878 1.00 20.22 687 ILE A CA 1
ATOM 5102 C C . ILE A 1 629 ? -2.134 241.888 66.046 1.00 21.41 687 ILE A C 1
ATOM 5103 O O . ILE A 1 629 ? -2.906 242.832 66.203 1.00 21.68 687 ILE A O 1
ATOM 5108 N N . HIS A 1 630 ? -2.346 240.931 65.146 1.00 18.44 688 HIS A N 1
ATOM 5109 C CA . HIS A 1 630 ? -3.513 240.977 64.268 1.00 17.12 688 HIS A CA 1
ATOM 5110 C C . HIS A 1 630 ? -4.807 240.903 65.079 1.00 22.19 688 HIS A C 1
ATOM 5111 O O . HIS A 1 630 ? -4.946 240.050 65.951 1.00 22.72 688 HIS A O 1
ATOM 5118 N N . PRO A 1 631 ? -5.758 241.806 64.789 1.00 25.23 689 PRO A N 1
ATOM 5119 C CA . PRO A 1 631 ? -7.008 241.925 65.554 1.00 24.47 689 PRO A CA 1
ATOM 5120 C C . PRO A 1 631 ? -7.902 240.680 65.512 1.00 27.21 689 PRO A C 1
ATOM 5121 O O . PRO A 1 631 ? -8.853 240.603 66.286 1.00 28.74 689 PRO A O 1
ATOM 5125 N N . SER A 1 632 ? -7.604 239.724 64.637 1.00 23.23 690 SER A N 1
ATOM 5126 C CA . SER A 1 632 ? -8.372 238.482 64.589 1.00 22.35 690 SER A CA 1
ATOM 5127 C C . SER A 1 632 ? -7.903 237.464 65.633 1.00 25.84 690 SER A C 1
ATOM 5128 O O . SER A 1 632 ? -8.467 236.376 65.740 1.00 22.75 690 SER A O 1
ATOM 5131 N N . THR A 1 633 ? -6.873 237.813 66.399 1.00 20.92 691 THR A N 1
ATOM 5132 C CA . THR A 1 633 ? -6.322 236.892 67.392 1.00 17.98 691 THR A CA 1
ATOM 5133 C C . THR A 1 633 ? -7.324 236.558 68.501 1.00 21.24 691 THR A C 1
ATOM 5134 O O . THR A 1 633 ? -8.208 237.358 68.820 1.00 24.57 691 THR A O 1
ATOM 5138 N N . THR A 1 634 ? -7.194 235.363 69.072 1.00 18.48 692 THR A N 1
ATOM 5139 C CA . THR A 1 634 ? -7.984 234.989 70.242 1.00 19.99 692 THR A CA 1
ATOM 5140 C C . THR A 1 634 ? -7.203 235.263 71.523 1.00 25.08 692 THR A C 1
ATOM 5141 O O . THR A 1 634 ? -7.729 235.108 72.626 1.00 24.14 692 THR A O 1
ATOM 5145 N N . VAL A 1 635 ? -5.943 235.662 71.371 1.00 26.23 693 VAL A N 1
ATOM 5146 C CA . VAL A 1 635 ? -5.110 236.004 72.520 1.00 24.79 693 VAL A CA 1
ATOM 5147 C C . VAL A 1 635 ? -5.571 237.327 73.119 1.00 27.35 693 VAL A C 1
ATOM 5148 O O . VAL A 1 635 ? -5.275 238.397 72.586 1.00 34.59 693 VAL A O 1
ATOM 5152 N N . THR A 1 636 ? -6.296 237.247 74.231 1.00 32.01 694 THR A N 1
ATOM 5153 C CA . THR A 1 636 ? -6.927 238.422 74.823 1.00 48.40 694 THR A CA 1
ATOM 5154 C C . THR A 1 636 ? -5.908 239.367 75.450 1.00 37.51 694 THR A C 1
ATOM 5155 O O . THR A 1 636 ? -6.069 240.586 75.398 1.00 37.04 694 THR A O 1
ATOM 5159 N N . THR A 1 637 ? -4.856 238.805 76.034 1.00 33.51 695 THR A N 1
ATOM 5160 C CA . THR A 1 637 ? -3.783 239.612 76.602 1.00 27.56 695 THR A CA 1
ATOM 5161 C C . THR A 1 637 ? -2.430 239.077 76.145 1.00 23.45 695 THR A C 1
ATOM 5162 O O . THR A 1 637 ? -1.840 238.223 76.808 1.00 27.66 695 THR A O 1
ATOM 5166 N N . PRO A 1 638 ? -1.943 239.566 74.994 1.00 27.73 696 PRO A N 1
ATOM 5167 C CA . PRO A 1 638 ? -0.659 239.105 74.451 1.00 21.46 696 PRO A CA 1
ATOM 5168 C C . PRO A 1 638 ? 0.496 239.322 75.427 1.00 25.97 696 PRO A C 1
ATOM 5169 O O . PRO A 1 638 ? 0.595 240.393 76.025 1.00 28.17 696 PRO A O 1
ATOM 5173 N N . TYR A 1 639 ? 1.337 238.304 75.595 1.00 22.69 697 TYR A N 1
ATOM 5174 C CA . TYR A 1 639 ? 2.518 238.398 76.455 1.00 22.39 697 TYR A CA 1
ATOM 5175 C C . TYR A 1 639 ? 3.546 239.379 75.897 1.00 27.23 697 TYR A C 1
ATOM 5176 O O . TYR A 1 639 ? 3.399 239.884 74.783 1.00 25.50 697 TYR A O 1
ATOM 5185 N N . GLU A 1 640 ? 4.601 239.624 76.670 1.00 22.70 698 GLU A N 1
ATOM 5186 C CA . GLU A 1 640 ? 5.714 240.438 76.196 1.00 23.08 698 GLU A CA 1
ATOM 5187 C C . GLU A 1 640 ? 6.405 239.764 75.012 1.00 23.52 698 GLU A C 1
ATOM 5188 O O . GLU A 1 640 ? 6.952 240.432 74.135 1.00 24.35 698 GLU A O 1
ATOM 5194 N N . TRP A 1 641 ? 6.373 238.437 74.992 1.00 20.10 699 TRP A N 1
ATOM 5195 C CA . TRP A 1 641 ? 6.951 237.674 73.893 1.00 20.16 699 TRP A CA 1
ATOM 5196 C C . TRP A 1 641 ? 5.897 236.790 73.241 1.00 22.16 699 TRP A C 1
ATOM 5197 O O . TRP A 1 641 ? 5.121 236.129 73.933 1.00 20.60 699 TRP A O 1
ATOM 5208 N N . VAL A 1 642 ? 5.860 236.781 71.910 1.00 18.27 700 VAL A N 1
ATOM 5209 C CA . VAL A 1 642 ? 4.931 235.906 71.200 1.00 17.52 700 VAL A CA 1
ATOM 5210 C C . VAL A 1 642 ? 5.613 235.183 70.047 1.00 21.67 700 VAL A C 1
ATOM 5211 O O . VAL A 1 642 ? 6.623 235.650 69.524 1.00 20.37 700 VAL A O 1
ATOM 5215 N N . VAL A 1 643 ? 5.058 234.037 69.663 1.00 15.24 701 VAL A N 1
ATOM 5216 C CA . VAL A 1 643 ? 5.457 233.366 68.431 1.00 14.04 701 VAL A CA 1
ATOM 5217 C C . VAL A 1 643 ? 4.326 233.557 67.416 1.00 19.52 701 VAL A C 1
ATOM 5218 O O . VAL A 1 643 ? 3.153 233.565 67.788 1.00 17.48 701 VAL A O 1
ATOM 5222 N N . TYR A 1 644 ? 4.667 233.747 66.144 1.00 17.46 702 TYR A N 1
ATOM 5223 C CA . TYR A 1 644 ? 3.639 234.006 65.136 1.00 18.91 702 TYR A CA 1
ATOM 5224 C C . TYR A 1 644 ? 3.843 233.176 63.877 1.00 17.96 702 TYR A C 1
ATOM 5225 O O . TYR A 1 644 ? 4.963 232.772 63.554 1.00 17.88 702 TYR A O 1
ATOM 5234 N N . ASN A 1 645 ? 2.749 232.927 63.165 1.00 14.62 703 ASN A N 1
ATOM 5235 C CA . ASN A 1 645 ? 2.807 232.121 61.955 1.00 16.70 703 ASN A CA 1
ATOM 5236 C C . ASN A 1 645 ? 3.003 232.957 60.704 1.00 17.07 703 ASN A C 1
ATOM 5237 O O . ASN A 1 645 ? 3.612 232.500 59.737 1.00 16.49 703 ASN A O 1
ATOM 5242 N N . GLU A 1 646 ? 2.479 234.177 60.714 1.00 17.92 704 GLU A N 1
ATOM 5243 C CA . GLU A 1 646 ? 2.361 234.915 59.463 1.00 17.03 704 GLU A CA 1
ATOM 5244 C C . GLU A 1 646 ? 2.607 236.408 59.605 1.00 17.59 704 GLU A C 1
ATOM 5245 O O . GLU A 1 646 ? 1.972 237.073 60.405 1.00 20.82 704 GLU A O 1
ATOM 5251 N N . PHE A 1 647 ? 3.535 236.935 58.818 1.00 16.94 705 PHE A N 1
ATOM 5252 C CA . PHE A 1 647 ? 3.694 238.377 58.704 1.00 18.51 705 PHE A CA 1
ATOM 5253 C C . PHE A 1 647 ? 2.662 238.892 57.705 1.00 21.16 705 PHE A C 1
ATOM 5254 O O . PHE A 1 647 ? 2.527 238.346 56.611 1.00 21.96 705 PHE A O 1
ATOM 5262 N N . VAL A 1 648 ? 1.934 239.936 58.085 1.00 19.38 706 VAL A N 1
ATOM 5263 C CA . VAL A 1 648 ? 0.844 240.456 57.264 1.00 19.58 706 VAL A CA 1
ATOM 5264 C C . VAL A 1 648 ? 1.063 241.929 56.949 1.00 20.07 706 VAL A C 1
ATOM 5265 O O . VAL A 1 648 ? 1.195 242.749 57.855 1.00 24.49 706 VAL A O 1
ATOM 5269 N N . LEU A 1 649 ? 1.105 242.260 55.663 1.00 20.78 707 LEU A N 1
ATOM 5270 C CA . LEU A 1 649 ? 1.334 243.637 55.244 1.00 22.62 707 LEU A CA 1
ATOM 5271 C C . LEU A 1 649 ? 0.103 244.201 54.546 1.00 31.02 707 LEU A C 1
ATOM 5272 O O . LEU A 1 649 ? -0.163 243.889 53.384 1.00 26.19 707 LEU A O 1
ATOM 5277 N N . THR A 1 650 ? -0.649 245.032 55.260 1.00 24.34 708 THR A N 1
ATOM 5278 C CA . THR A 1 650 ? -1.763 245.747 54.655 1.00 25.85 708 THR A CA 1
ATOM 5279 C C . THR A 1 650 ? -1.600 247.242 54.901 1.00 30.19 708 THR A C 1
ATOM 5280 O O . THR A 1 650 ? -0.543 247.813 54.626 1.00 32.70 708 THR A O 1
ATOM 5284 N N . THR A 1 651 ? -2.656 247.864 55.415 1.00 35.58 709 THR A N 1
ATOM 5285 C CA . THR A 1 651 ? -2.617 249.257 55.842 1.00 42.96 709 THR A CA 1
ATOM 5286 C C . THR A 1 651 ? -1.571 249.429 56.937 1.00 44.81 709 THR A C 1
ATOM 5287 O O . THR A 1 651 ? -0.889 250.451 57.020 1.00 34.11 709 THR A O 1
ATOM 5291 N N . LYS A 1 652 ? -1.460 248.409 57.779 1.00 29.57 710 LYS A N 1
ATOM 5292 C CA . LYS A 1 652 ? -0.442 248.366 58.817 1.00 33.73 710 LYS A CA 1
ATOM 5293 C C . LYS A 1 652 ? 0.282 247.028 58.752 1.00 28.52 710 LYS A C 1
ATOM 5294 O O . LYS A 1 652 ? -0.124 246.133 58.011 1.00 28.69 710 LYS A O 1
ATOM 5300 N N . GLN A 1 653 ? 1.355 246.895 59.521 1.00 24.30 711 GLN A N 1
ATOM 5301 C CA . GLN A 1 653 ? 2.071 245.629 59.604 1.00 24.00 711 GLN A CA 1
ATOM 5302 C C . GLN A 1 653 ? 1.609 244.847 60.828 1.00 25.37 711 GLN A C 1
ATOM 5303 O O . GLN A 1 653 ? 1.642 245.355 61.949 1.00 23.47 711 GLN A O 1
ATOM 5309 N N . TYR A 1 654 ? 1.163 243.617 60.597 1.00 21.03 712 TYR A N 1
ATOM 5310 C CA . TYR A 1 654 ? 0.660 242.753 61.657 1.00 23.21 712 TYR A CA 1
ATOM 5311 C C . TYR A 1 654 ? 1.417 241.439 61.711 1.00 22.74 712 TYR A C 1
ATOM 5312 O O . TYR A 1 654 ? 2.073 241.049 60.750 1.00 22.11 712 TYR A O 1
ATOM 5321 N N . VAL A 1 655 ? 1.313 240.754 62.843 1.00 19.88 713 VAL A N 1
ATOM 5322 C CA . VAL A 1 655 ? 1.634 239.337 62.891 1.00 15.88 713 VAL A CA 1
ATOM 5323 C C . VAL A 1 655 ? 0.346 238.583 63.220 1.00 18.44 713 VAL A C 1
ATOM 5324 O O . VAL A 1 655 ? -0.388 238.950 64.142 1.00 20.22 713 VAL A O 1
ATOM 5328 N N . ARG A 1 656 ? 0.064 237.548 62.434 1.00 18.49 714 ARG A N 1
ATOM 5329 C CA . ARG A 1 656 ? -1.176 236.792 62.538 1.00 18.41 714 ARG A CA 1
ATOM 5330 C C . ARG A 1 656 ? -0.900 235.334 62.894 1.00 20.08 714 ARG A C 1
ATOM 5331 O O . ARG A 1 656 ? 0.127 234.755 62.482 1.00 19.67 714 ARG A O 1
ATOM 5339 N N . THR A 1 657 ? -1.839 234.772 63.660 1.00 15.54 715 THR A N 1
ATOM 5340 C CA . THR A 1 657 ? -1.762 233.437 64.249 1.00 16.20 715 THR A CA 1
ATOM 5341 C C . THR A 1 657 ? -0.635 233.440 65.272 1.00 19.78 715 THR A C 1
ATOM 5342 O O . THR A 1 657 ? 0.492 233.026 65.000 1.00 17.84 715 THR A O 1
ATOM 5346 N N . VAL A 1 658 ? -0.987 233.920 66.459 1.00 17.90 716 VAL A N 1
ATOM 5347 C CA . VAL A 1 658 ? -0.039 234.298 67.494 1.00 16.27 716 VAL A CA 1
ATOM 5348 C C . VAL A 1 658 ? -0.275 233.490 68.764 1.00 21.80 716 VAL A C 1
ATOM 5349 O O . VAL A 1 658 ? -1.420 233.265 69.155 1.00 17.02 716 VAL A O 1
ATOM 5353 N N . THR A 1 659 ? 0.806 233.049 69.399 1.00 19.44 717 THR A N 1
ATOM 5354 C CA . THR A 1 659 ? 0.710 232.321 70.658 1.00 14.83 717 THR A CA 1
ATOM 5355 C C . THR A 1 659 ? 1.692 232.888 71.684 1.00 20.21 717 THR A C 1
ATOM 5356 O O . THR A 1 659 ? 2.844 233.185 71.353 1.00 16.89 717 THR A O 1
ATOM 5360 N N . ASN A 1 660 ? 1.226 233.060 72.921 1.00 19.55 718 ASN A N 1
ATOM 5361 C CA . ASN A 1 660 ? 2.085 233.528 74.009 1.00 18.63 718 ASN A CA 1
ATOM 5362 C C . ASN A 1 660 ? 3.199 232.541 74.339 1.00 18.68 718 ASN A C 1
ATOM 5363 O O . ASN A 1 660 ? 2.962 231.339 74.449 1.00 17.93 718 ASN A O 1
ATOM 5368 N N . ILE A 1 661 ? 4.415 233.055 74.497 1.00 18.04 719 ILE A N 1
ATOM 5369 C CA . ILE A 1 661 ? 5.548 232.228 74.895 1.00 18.06 719 ILE A CA 1
ATOM 5370 C C . ILE A 1 661 ? 6.325 232.891 76.028 1.00 20.16 719 ILE A C 1
ATOM 5371 O O . ILE A 1 661 ? 6.103 234.058 76.341 1.00 21.91 719 ILE A O 1
ATOM 5376 N N . ARG A 1 662 ? 7.235 232.140 76.639 1.00 19.87 720 ARG A N 1
ATOM 5377 C CA . ARG A 1 662 ? 8.166 232.707 77.607 1.00 17.31 720 ARG A CA 1
ATOM 5378 C C . ARG A 1 662 ? 9.540 232.840 76.954 1.00 19.09 720 ARG A C 1
ATOM 5379 O O . ARG A 1 662 ? 9.953 231.961 76.205 1.00 21.87 720 ARG A O 1
ATOM 5387 N N . PRO A 1 663 ? 10.250 233.944 77.235 1.00 19.55 721 PRO A N 1
ATOM 5388 C CA . PRO A 1 663 ? 11.540 234.209 76.583 1.00 20.62 721 PRO A CA 1
ATOM 5389 C C . PRO A 1 663 ? 12.610 233.155 76.886 1.00 26.39 721 PRO A C 1
ATOM 5390 O O . PRO A 1 663 ? 13.449 232.884 76.022 1.00 21.88 721 PRO A O 1
ATOM 5394 N N . GLU A 1 664 ? 12.573 232.560 78.077 1.00 22.01 722 GLU A N 1
ATOM 5395 C CA . GLU A 1 664 ? 13.562 231.547 78.451 1.00 26.38 722 GLU A CA 1
ATOM 5396 C C . GLU A 1 664 ? 13.442 230.298 77.572 1.00 24.26 722 GLU A C 1
ATOM 5397 O O . GLU A 1 664 ? 14.425 229.567 77.351 1.00 26.10 722 GLU A O 1
ATOM 5403 N N . TRP A 1 665 ? 12.236 230.070 77.054 1.00 21.51 723 TRP A N 1
ATOM 5404 C CA . TRP A 1 665 ? 12.004 228.974 76.122 1.00 17.58 723 TRP A CA 1
ATOM 5405 C C . TRP A 1 665 ? 12.834 229.133 74.855 1.00 19.89 723 TRP A C 1
ATOM 5406 O O . TRP A 1 665 ? 13.246 228.147 74.262 1.00 22.97 723 TRP A O 1
ATOM 5417 N N . LEU A 1 666 ? 13.053 230.371 74.426 1.00 21.91 724 LEU A N 1
ATOM 5418 C CA . LEU A 1 666 ? 13.854 230.628 73.232 1.00 19.91 724 LEU A CA 1
ATOM 5419 C C . LEU A 1 666 ? 15.291 230.177 73.451 1.00 25.82 724 LEU A C 1
ATOM 5420 O O . LEU A 1 666 ? 15.900 229.537 72.591 1.00 21.53 724 LEU A O 1
ATOM 5425 N N . LEU A 1 667 ? 15.821 230.515 74.619 1.00 23.84 725 LEU A N 1
ATOM 5426 C CA . LEU A 1 667 ? 17.190 230.170 74.963 1.00 27.34 725 LEU A CA 1
ATOM 5427 C C . LEU A 1 667 ? 17.335 228.665 75.148 1.00 26.97 725 LEU A C 1
ATOM 5428 O O . LEU A 1 667 ? 18.380 228.095 74.834 1.00 28.95 725 LEU A O 1
ATOM 5433 N N . GLU A 1 668 ? 16.287 228.023 75.659 1.00 24.36 726 GLU A N 1
ATOM 5434 C CA . GLU A 1 668 ? 16.321 226.572 75.853 1.00 28.34 726 GLU A CA 1
ATOM 5435 C C . GLU A 1 668 ? 16.184 225.760 74.558 1.00 24.32 726 GLU A C 1
ATOM 5436 O O . GLU A 1 668 ? 16.906 224.786 74.342 1.00 26.26 726 GLU A O 1
ATOM 5442 N N . ILE A 1 669 ? 15.252 226.166 73.703 1.00 21.11 727 ILE A N 1
ATOM 5443 C CA . ILE A 1 669 ? 14.854 225.375 72.544 1.00 22.31 727 ILE A CA 1
ATOM 5444 C C . ILE A 1 669 ? 15.670 225.710 71.290 1.00 24.42 727 ILE A C 1
ATOM 5445 O O . ILE A 1 669 ? 15.928 224.835 70.460 1.00 26.36 727 ILE A O 1
ATOM 5450 N N . ALA A 1 670 ? 16.098 226.962 71.158 1.00 23.16 728 ALA A N 1
ATOM 5451 C CA . ALA A 1 670 ? 16.940 227.346 70.025 1.00 24.27 728 ALA A CA 1
ATOM 5452 C C . ALA A 1 670 ? 18.241 228.021 70.470 1.00 26.42 728 ALA A C 1
ATOM 5453 O O . ALA A 1 670 ? 18.509 229.161 70.088 1.00 24.43 728 ALA A O 1
ATOM 5455 N N . PRO A 1 671 ? 19.069 227.305 71.252 1.00 24.94 729 PRO A N 1
ATOM 5456 C CA . PRO A 1 671 ? 20.239 227.923 71.891 1.00 26.65 729 PRO A CA 1
ATOM 5457 C C . PRO A 1 671 ? 21.308 228.372 70.900 1.00 30.62 729 PRO A C 1
ATOM 5458 O O . PRO A 1 671 ? 22.076 229.283 71.205 1.00 34.79 729 PRO A O 1
ATOM 5462 N N . VAL A 1 672 ? 21.357 227.736 69.734 1.00 30.71 730 VAL A N 1
ATOM 5463 C CA . VAL A 1 672 ? 22.335 228.093 68.711 1.00 38.76 730 VAL A CA 1
ATOM 5464 C C . VAL A 1 672 ? 21.944 229.397 68.020 1.00 27.77 730 VAL A C 1
ATOM 5465 O O . VAL A 1 672 ? 22.787 230.254 67.755 1.00 33.49 730 VAL A O 1
ATOM 5469 N N . TYR A 1 673 ? 20.656 229.550 67.738 1.00 23.55 731 TYR A N 1
ATOM 5470 C CA . TYR A 1 673 ? 20.168 230.761 67.096 1.00 24.61 731 TYR A CA 1
ATOM 5471 C C . TYR A 1 673 ? 20.185 231.934 68.071 1.00 27.86 731 TYR A C 1
ATOM 5472 O O . TYR A 1 673 ? 20.545 233.055 67.709 1.00 27.62 731 TYR A O 1
ATOM 5481 N N . TYR A 1 674 ? 19.782 231.671 69.309 1.00 26.47 732 TYR A N 1
ATOM 5482 C CA . TYR A 1 674 ? 19.772 232.700 70.341 1.00 22.29 732 TYR A CA 1
ATOM 5483 C C . TYR A 1 674 ? 21.045 232.636 71.182 1.00 25.16 732 TYR A C 1
ATOM 5484 O O . TYR A 1 674 ? 21.013 232.776 72.405 1.00 34.12 732 TYR A O 1
ATOM 5493 N N . ASP A 1 675 ? 22.162 232.412 70.499 1.00 26.84 733 ASP A N 1
ATOM 5494 C CA . ASP A 1 675 ? 23.487 232.495 71.101 1.00 28.03 733 ASP A CA 1
ATOM 5495 C C . ASP A 1 675 ? 23.794 233.959 71.397 1.00 31.58 733 ASP A C 1
ATOM 5496 O O . ASP A 1 675 ? 24.080 234.735 70.486 1.00 29.28 733 ASP A O 1
ATOM 5501 N N . LEU A 1 676 ? 23.732 234.335 72.670 1.00 28.30 734 LEU A N 1
ATOM 5502 C CA . LEU A 1 676 ? 23.855 235.739 73.048 1.00 29.22 734 LEU A CA 1
ATOM 5503 C C . LEU A 1 676 ? 25.270 236.283 72.861 1.00 31.07 734 LEU A C 1
ATOM 5504 O O . LEU A 1 676 ? 25.465 237.496 72.776 1.00 37.61 734 LEU A O 1
ATOM 5509 N N . SER A 1 677 ? 26.255 235.393 72.789 1.00 32.09 735 SER A N 1
ATOM 5510 C CA . SER A 1 677 ? 27.636 235.829 72.615 1.00 36.11 735 SER A CA 1
ATOM 5511 C C . SER A 1 677 ? 27.864 236.374 71.205 1.00 34.89 735 SER A C 1
ATOM 5512 O O . SER A 1 677 ? 28.799 237.137 70.976 1.00 38.10 735 SER A O 1
ATOM 5515 N N . THR A 1 678 ? 26.999 235.992 70.268 1.00 37.35 736 THR A N 1
ATOM 5516 C CA . THR A 1 678 ? 27.146 236.424 68.880 1.00 39.20 736 THR A CA 1
ATOM 5517 C C . THR A 1 678 ? 25.875 237.060 68.315 1.00 35.86 736 THR A C 1
ATOM 5518 O O . THR A 1 678 ? 25.841 237.452 67.148 1.00 39.51 736 THR A O 1
ATOM 5522 N N . PHE A 1 679 ? 24.837 237.166 69.141 1.00 30.31 737 PHE A N 1
ATOM 5523 C CA . PHE A 1 679 ? 23.551 237.698 68.690 1.00 31.18 737 PHE A CA 1
ATOM 5524 C C . PHE A 1 679 ? 23.639 239.194 68.398 1.00 30.70 737 PHE A C 1
ATOM 5525 O O . PHE A 1 679 ? 24.462 239.901 68.977 1.00 31.86 737 PHE A O 1
ATOM 5533 N N . GLN A 1 680 ? 22.786 239.664 67.494 1.00 29.86 738 GLN A N 1
ATOM 5534 C CA . GLN A 1 680 ? 22.734 241.075 67.128 1.00 33.49 738 GLN A CA 1
ATOM 5535 C C . GLN A 1 680 ? 22.477 241.972 68.337 1.00 31.01 738 GLN A C 1
ATOM 5536 O O . GLN A 1 680 ? 21.593 241.692 69.144 1.00 38.62 738 GLN A O 1
ATOM 5542 N N . LYS A 1 681 ? 23.251 243.046 68.459 1.00 33.67 739 LYS A N 1
ATOM 5543 C CA . LYS A 1 681 ? 23.066 243.995 69.552 1.00 36.36 739 LYS A CA 1
ATOM 5544 C C . LYS A 1 681 ? 21.748 244.745 69.392 1.00 38.81 739 LYS A C 1
ATOM 5545 O O . LYS A 1 681 ? 21.310 245.011 68.273 1.00 35.11 739 LYS A O 1
ATOM 5551 N N . GLY A 1 682 ? 21.115 245.079 70.513 1.00 38.33 740 GLY A N 1
ATOM 5552 C CA . GLY A 1 682 ? 19.837 245.767 70.484 1.00 35.19 740 GLY A CA 1
ATOM 5553 C C . GLY A 1 682 ? 18.964 245.460 71.686 1.00 46.13 740 GLY A C 1
ATOM 5554 O O . GLY A 1 682 ? 19.390 244.774 72.614 1.00 30.99 740 GLY A O 1
ATOM 5555 N N . GLU A 1 683 ? 17.733 245.963 71.663 1.00 38.19 741 GLU A N 1
ATOM 5556 C CA . GLU A 1 683 ? 16.833 245.837 72.805 1.00 41.02 741 GLU A CA 1
ATOM 5557 C C . GLU A 1 683 ? 16.365 244.398 73.011 1.00 32.46 741 GLU A C 1
ATOM 5558 O O . GLU A 1 683 ? 16.079 243.987 74.136 1.00 33.60 741 GLU A O 1
ATOM 5564 N N . ILE A 1 684 ? 16.292 243.635 71.926 1.00 29.62 742 ILE A N 1
ATOM 5565 C CA . ILE A 1 684 ? 15.893 242.235 72.008 1.00 25.95 742 ILE A CA 1
ATOM 5566 C C . ILE A 1 684 ? 16.991 241.418 72.683 1.00 26.64 742 ILE A C 1
ATOM 5567 O O . ILE A 1 684 ? 16.728 240.632 73.606 1.00 30.61 742 ILE A O 1
ATOM 5572 N N . LYS A 1 685 ? 18.226 241.623 72.228 1.00 29.62 743 LYS A N 1
ATOM 5573 C CA . LYS A 1 685 ? 19.382 241.009 72.868 1.00 29.19 743 LYS A CA 1
ATOM 5574 C C . LYS A 1 685 ? 19.453 241.409 74.335 1.00 26.39 743 LYS A C 1
ATOM 5575 O O . LYS A 1 685 ? 19.733 240.578 75.188 1.00 29.35 743 LYS A O 1
ATOM 5581 N N . ASN A 1 686 ? 19.204 242.683 74.623 1.00 28.12 744 ASN A N 1
ATOM 5582 C CA . ASN A 1 686 ? 19.251 243.171 75.999 1.00 30.40 744 ASN A CA 1
ATOM 5583 C C . ASN A 1 686 ? 18.214 242.472 76.874 1.00 26.78 744 ASN A C 1
ATOM 5584 O O . ASN A 1 686 ? 18.519 242.031 77.982 1.00 27.65 744 ASN A O 1
ATOM 5589 N N . ALA A 1 687 ? 16.993 242.363 76.358 1.00 30.97 745 ALA A N 1
ATOM 5590 C CA . ALA A 1 687 ? 15.911 241.701 77.079 1.00 25.19 745 ALA A CA 1
ATOM 5591 C C . ALA A 1 687 ? 16.249 240.237 77.352 1.00 25.25 745 ALA A C 1
ATOM 5592 O O . ALA A 1 687 ? 16.056 239.742 78.468 1.00 27.37 745 ALA A O 1
ATOM 5594 N N . LEU A 1 688 ? 16.762 239.549 76.334 1.00 25.85 746 LEU A N 1
ATOM 5595 C CA . LEU A 1 688 ? 17.133 238.144 76.495 1.00 21.52 746 LEU A CA 1
ATOM 5596 C C . LEU A 1 688 ? 18.285 237.969 77.479 1.00 24.18 746 LEU A C 1
ATOM 5597 O O . LEU A 1 688 ? 18.340 236.986 78.215 1.00 28.23 746 LEU A O 1
ATOM 5602 N N . THR A 1 689 ? 19.202 238.929 77.475 1.00 27.14 747 THR A N 1
ATOM 5603 C CA . THR A 1 689 ? 20.325 238.947 78.399 1.00 31.10 747 THR A CA 1
ATOM 5604 C C . THR A 1 689 ? 19.811 239.099 79.822 1.00 26.58 747 THR A C 1
ATOM 5605 O O . THR A 1 689 ? 20.306 238.452 80.743 1.00 29.04 747 THR A O 1
ATOM 5609 N N . ARG A 1 690 ? 18.805 239.950 79.994 1.00 25.59 748 ARG A N 1
ATOM 5610 C CA . ARG A 1 690 ? 18.203 240.140 81.308 1.00 24.79 748 ARG A CA 1
ATOM 5611 C C . ARG A 1 690 ? 17.475 238.880 81.756 1.00 26.32 748 ARG A C 1
ATOM 5612 O O . ARG A 1 690 ? 17.489 238.544 82.937 1.00 29.44 748 ARG A O 1
ATOM 5620 N N . VAL A 1 691 ? 16.839 238.184 80.814 1.00 26.34 749 VAL A N 1
ATOM 5621 C CA . VAL A 1 691 ? 16.172 236.920 81.137 1.00 32.52 749 VAL A CA 1
ATOM 5622 C C . VAL A 1 691 ? 17.179 235.860 81.593 1.00 29.35 749 VAL A C 1
ATOM 5623 O O . VAL A 1 691 ? 16.996 235.201 82.630 1.00 33.20 749 VAL A O 1
ATOM 5627 N N . ALA A 1 692 ? 18.245 235.708 80.814 1.00 28.33 750 ALA A N 1
ATOM 5628 C CA . ALA A 1 692 ? 19.323 234.788 81.148 1.00 37.83 750 ALA A CA 1
ATOM 5629 C C . ALA A 1 692 ? 19.925 235.120 82.508 1.00 33.03 750 ALA A C 1
ATOM 5630 O O . ALA A 1 692 ? 20.211 234.227 83.301 1.00 37.01 750 ALA A O 1
ATOM 5632 N N . GLU A 1 693 ? 20.105 236.409 82.777 1.00 33.77 751 GLU A N 1
ATOM 5633 C CA . GLU A 1 693 ? 20.696 236.853 84.037 1.00 37.56 751 GLU A CA 1
ATOM 5634 C C . GLU A 1 693 ? 19.738 236.622 85.204 1.00 36.85 751 GLU A C 1
ATOM 5635 O O . GLU A 1 693 ? 20.168 236.376 86.326 1.00 40.24 751 GLU A O 1
ATOM 5641 N N . LYS A 1 694 ? 18.437 236.684 84.936 1.00 39.59 752 LYS A N 1
ATOM 5642 C CA . LYS A 1 694 ? 17.449 236.396 85.968 1.00 43.78 752 LYS A CA 1
ATOM 5643 C C . LYS A 1 694 ? 17.499 234.919 86.324 1.00 44.09 752 LYS A C 1
ATOM 5644 O O . LYS A 1 694 ? 17.496 234.548 87.506 1.00 48.55 752 LYS A O 1
ATOM 5650 N N . ILE A 1 695 ? 17.554 234.079 85.294 1.00 43.82 753 ILE A N 1
ATOM 5651 C CA . ILE A 1 695 ? 17.674 232.644 85.514 1.00 50.29 753 ILE A CA 1
ATOM 5652 C C . ILE A 1 695 ? 18.957 232.328 86.295 1.00 50.28 753 ILE A C 1
ATOM 5653 O O . ILE A 1 695 ? 18.923 231.589 87.281 1.00 63.81 753 ILE A O 1
ATOM 5658 N N . ARG A 1 696 ? 20.074 232.918 85.872 1.00 50.18 754 ARG A N 1
ATOM 5659 C CA . ARG A 1 696 ? 21.370 232.687 86.513 1.00 51.67 754 ARG A CA 1
ATOM 5660 C C . ARG A 1 696 ? 21.376 233.122 87.971 1.00 61.69 754 ARG A C 1
ATOM 5661 O O . ARG A 1 696 ? 21.885 232.413 88.835 1.00 63.78 754 ARG A O 1
ATOM 5669 N N . ARG A 1 697 ? 20.828 234.304 88.231 1.00 50.95 755 ARG A N 1
ATOM 5670 C CA . ARG A 1 697 ? 20.773 234.852 89.581 1.00 55.89 755 ARG A CA 1
ATOM 5671 C C . ARG A 1 697 ? 19.929 233.952 90.477 1.00 63.10 755 ARG A C 1
ATOM 5672 O O . ARG A 1 697 ? 20.347 233.576 91.581 1.00 71.69 755 ARG A O 1
ATOM 5680 N N . GLN A 1 698 ? 18.810 233.514 89.929 1.00 57.46 756 GLN A N 1
ATOM 5681 C CA . GLN A 1 698 ? 17.888 232.639 90.617 1.00 62.70 756 GLN A CA 1
ATOM 5682 C C . GLN A 1 698 ? 18.534 231.297 90.963 1.00 71.62 756 GLN A C 1
ATOM 5683 O O . GLN A 1 698 ? 18.306 230.754 92.039 1.00 79.56 756 GLN A O 1
ATOM 5689 N N . GLN A 1 699 ? 19.338 230.762 90.048 1.00 72.52 757 GLN A N 1
ATOM 5690 C CA . GLN A 1 699 ? 19.983 229.465 90.260 1.00 83.52 757 GLN A CA 1
ATOM 5691 C C . GLN A 1 699 ? 21.172 229.560 91.214 1.00 87.15 757 GLN A C 1
ATOM 5692 O O . GLN A 1 699 ? 21.388 228.664 92.026 1.00 85.62 757 GLN A O 1
ATOM 5698 N N . ALA A 1 700 ? 21.944 230.637 91.104 1.00 83.30 758 ALA A N 1
ATOM 5699 C CA . ALA A 1 700 ? 23.055 230.887 92.016 1.00 82.13 758 ALA A CA 1
ATOM 5700 C C . ALA A 1 700 ? 22.545 231.041 93.447 1.00 90.01 758 ALA A C 1
ATOM 5701 O O . ALA A 1 700 ? 23.120 230.478 94.383 1.00 99.50 758 ALA A O 1
ATOM 5703 N N . MET A 1 701 ? 21.462 231.798 93.614 1.00 84.27 759 MET A N 1
ATOM 5704 C CA . MET A 1 701 ? 20.868 231.976 94.937 1.00 92.47 759 MET A CA 1
ATOM 5705 C C . MET A 1 701 ? 20.388 230.650 95.526 1.00 95.37 759 MET A C 1
ATOM 5706 O O . MET A 1 701 ? 20.670 230.347 96.689 1.00 99.84 759 MET A O 1
ATOM 5711 N N . LYS A 1 702 ? 19.669 229.862 94.729 1.00 84.97 760 LYS A N 1
ATOM 5712 C CA . LYS A 1 702 ? 19.174 228.571 95.210 1.00 91.28 760 LYS A CA 1
ATOM 5713 C C . LYS A 1 702 ? 20.316 227.597 95.530 1.00 99.64 760 LYS A C 1
ATOM 5714 O O . LYS A 1 702 ? 20.236 226.825 96.487 1.00 99.26 760 LYS A O 1
ATOM 5720 N N . ALA A 1 703 ? 21.378 227.650 94.731 1.00 97.49 761 ALA A N 1
ATOM 5721 C CA . ALA A 1 703 ? 22.543 226.783 94.905 1.00 93.32 761 ALA A CA 1
ATOM 5722 C C . ALA A 1 703 ? 23.286 227.090 96.202 1.00 105.92 761 ALA A C 1
ATOM 5723 O O . ALA A 1 703 ? 23.839 226.192 96.843 1.00 115.62 761 ALA A O 1
ATOM 5725 N N . SER A 1 704 ? 23.291 228.366 96.576 1.00 104.62 762 SER A N 1
ATOM 5726 C CA . SER A 1 704 ? 23.968 228.830 97.783 1.00 106.85 762 SER A CA 1
ATOM 5727 C C . SER A 1 704 ? 23.413 228.164 99.039 1.00 106.89 762 SER A C 1
ATOM 5728 O O . SER A 1 704 ? 22.198 228.066 99.219 1.00 104.58 762 SER A O 1
#

CATH classification: 3.40.50.300 (+1 more: 3.40.50.300)

Organism: Chaetomium thermophilum (strain DSM 1495 / CBS 144.50 / IMI 039719) (NCBI:txid759272)

InterPro domains:
  IPR001650 Helicase, C-terminal domain-like [PF00271] (298-436)
  IPR001650 Helicase, C-terminal domain-like [PS51194] (296-478)
  IPR001650 Helicase, C-terminal domain-like [SM00490] (328-437)
  IPR002464 DNA/RNA helicase, ATP-dependent, DEAH-box type, conserved site [PS00690] (213-222)
  IPR007502 Helicase-associated domain [SM00847] (498-588)
  IPR011545 DEAD/DEAH-box helicase domain [PF00270] (101-256)
  IPR011709 DEAD-box helicase, OB fold [PF07717] (653-729)
  IPR014001 Helicase superfamily 1/2, ATP-binding domain [PS51192] (106-271)
  IPR014001 Helicase superfamily 1/2, ATP-binding domain [SM00487] (94-280)
  IPR027417 P-loop containing nucleoside triphosphate hydrolase [G3DSA:3.40.50.300] (46-273)
  IPR027417 P-loop containing nucleoside triphosphate hydrolase [G3DSA:3.40.50.300] (274-458)
  IPR027417 P-loop containing nucleoside triphosphate hydrolase [SSF52540] (92-642)
  IPR044756 DHX15, DEXH-box helicase domain [cd17973] (84-270)
  IPR048333 Helicase associated domain (HA2), winged-helix domain [PF04408] (499-527)

B-factor: mean 35.67, std 15.27, range [13.8, 117.11]

Secondary structure (DSSP, 8-state):
---HHHHHHHHTSSB-TTT-SBPPHHHHHHHHHHTTSGGGGGHHHHHHHHHH-SEEEEEE-TTSSHHHHHHHHHHHHHGGG----EEEEEESSHHHHHHHHHHHHHHHT--BTTTEEEEETTEEE--TT--EEEEEHHHHHHHHHH-TT-TTEEEEEEETGGG--HHHHHHHHHHHHHHHH-TT-EEEEEESS--HHHHHHHTTS--EEEE---SS-EEEEE-SS--S-HHHHHHHHHHHHHHHS-S-EEEEE-S-HHHHHHHHHHHHHHHHHHHHHH-PPPEEEEEE-TTS-HHHHGGGGSPPPPPSSTTPPPPEEEEEE-GGGSSS---TTEEEEEE--EEEEEEEETTTTEEEEEEEEPPHHHHHHHHTTSSSSS-EEEEESS-HHHHHHHS-SSPPPGGGGS-HHHHHHHHHHTT---STT---SSPPPHHHHHHHHHHHHHTTSB-TTSPBPHHHHHHTTSSS-HHHHHHHHHGGGGT-HHHHHHHHHHHTS---B---TTSHHHHHHHHHTT--TTBHHHHHHHHHHHHHHHHHTT--HHHHHHHHTB-HHHHHHHHHHHHHHHHHHHHTT-------TTSTTHHHHHHHHTHHHHTTSEEEE--TT---EEETTTT-EEEE-TT---SS--SEEEEEEEEESSSEEEEEEEE--HHHHHHH-TTTT-TTTSPPSHHHHHHHHHHHHHHHHHHHHH-